Protein AF-A0A6M0L280-F1 (afdb_monomer)

Solvent-accessible surface area (backbone atoms only — not comparable to full-atom values): 23436 Å² total; per-residue (Å²): 140,77,89,85,88,81,88,80,90,80,90,78,84,90,78,91,78,93,76,83,88,80,86,76,82,78,82,80,78,77,77,75,72,77,77,77,79,65,70,68,74,66,82,47,53,22,70,67,56,44,55,49,50,51,46,51,47,56,71,54,13,67,86,27,93,82,49,45,86,91,44,42,50,33,31,40,28,29,43,60,47,45,46,28,36,48,45,66,58,61,48,30,51,52,43,30,53,79,67,65,69,65,61,51,53,47,68,54,43,47,51,34,81,49,54,87,57,70,76,59,67,36,46,77,93,45,34,16,79,88,68,42,79,22,31,53,71,34,41,44,53,40,42,31,54,23,44,40,51,47,40,56,36,28,48,94,58,72,26,74,41,54,70,74,64,42,64,73,36,64,46,46,37,24,31,44,18,49,55,59,28,48,54,53,39,40,53,71,53,47,56,65,88,49,34,56,61,41,68,55,21,66,52,21,60,32,39,57,70,53,43,24,54,54,30,47,55,24,51,66,48,26,58,72,42,63,55,44,80,45,76,38,57,25,37,84,91,60,31,64,74,30,39,34,41,71,34,74,48,79,40,36,36,28,79,38,67,68,49,28,44,46,46,48,25,36,47,74,27,52,24,46,64,32,39,51,21,61,45,48,38,47,58,46,47,48,56,40,37,35,65,93,65,54,42,56,38,59,71,93,36,61,43,37,22,53,60,29,55,50,99,85,50,35,30,40,65,41,68,27,88,93,51,63,62,24,40,24,63,24,33,37,49,47,41,55,68,65,48,16,60,75,24,77,67,43,69,48,42,32,35,38,24,49,41,58,47,35,30,40,50,63,62,75,45,88,72,46,62,36,31,42,32,35,44,69,58,43,61,49,90,49,58,34,16,30,50,50,48,49,18,64,78,33,65,92,45,94,82,50,46,41,38,54,36,8,26,32,47,59,76,42,44,73,29,73,30,42,37,20,22,48,68,96,53,87,63,69,42,72,62,50,129

Mean predicted aligned error: 6.72 Å

Sequence (433 aa):
MKKRVIFMCGATLLLAACQAPQTTKMEQTTTQQAQSVKTLEKGVWEDKLYARLSKLVADNGKTNANYKADAKPYAVFDWDNTTIINDIGEATFTYQIMNLEFKMTPEKFGEAIRKNLPSDDFKEDWNNKDGGRVNIDKIAKDLESDYTFLYNNYSGMKGTKSLDELKSTDEYKDFSAKLRYLYEAVGSTFSSDISYPWVTYLYAGMTSEEVQALTEKSIDYALKDELKEETWESPATLKGEAGQVSVSFKTGVRSVKEMQDLYATLMENGIDVYICSASYIDVIIPYATNSKYGYNIPKENIYAMMLSKDSNGVIQAELNPEYAQTQGAGKTETIKKYMAATHKDKEPILIAGDSNGDYAMLTDFKDLQVGIIFNRIRPTEKGIGKLSKEAADTYDKDDARYFLQGRDENKGILLHGRETILLGKTEAELLKK

Radius of gyration: 28.02 Å; Cα contacts (8 Å, |Δi|>4): 820; chains: 1; bounding box: 50×100×64 Å

Secondary structure (DSSP, 8-state):
-------------------PPP--------------------TT--HHHHHHHHHHHHHHSTTSTT--GGG--EEEE--TTTTEES-HHHHHHHHHHHHT---S-HHHHHHHHHTT---SPPPGGGB-TTS-B--HHHHHHHHHHHHHHHHHHBTTTTS-B-HHHHHTSHHHHHHHHHHHHHHHHHHHHS-HHHHHHHHHGGGTT--HHHHHHHHHHHHHHHTTS--SEEEEE--TT--TTT-S-EEEEE---EE-HHHHHHHHHHHHTT-EEEEEEEEEHHHHHHHHH-GGGS----GGGEEEE-EEE-TT--EEEEE-TTS--SSTHHHHHHIIIIIGGGGTTPPPSEEEE-STTTHHHHHS-TT--EEEEE-----TTSHHHHHHHHHHHTTT-TT--EEEE-EETTTTEE-SSS-EE-TT--SEESS--

pLDDT: mean 92.29, std 16.88, range [30.27, 98.94]

Foldseek 3Di:
DDDDDDDDDDDDDDDDDDDDDDDDDDDPPPPPPPQDQQAQDPPLWAPVVNVLLRVLLVCQFPPHPPHDLQQHFAEEEADALWQKDHGLQLLLLLLCLLQVVFQDDLVQQLCLLPPQADQDWFPQVFAAPVSHTAGSVFLSVLLSVLVNVCQCDDPVHNHDDHSVVSCPDLSSLQNSFSVSSSLVSRVRGDDCVRNLLSSVQRQFQDFLVSLLVSLLVSLVVQQPDAFAKDKRWRDQVRQTRRGIGMDIDTTHMGGAVSSLSSQVSCVSRRHAYAYQYLHELSNVQNCQCPCVNRNNHPSLRYHYWAADADPVRGGHSGTDPVAFNSFAVSVVVCCQPRPCVSNVNDQHQEYEDADLRCQNSLPVHPNHQAYEYEYPQDACPDGSNVLLVQQVVCVPPPSRRYHAWEEESNVRYTHSDRWYADHPGDDTHSHHD

Nearest PDB structures (foldseek):
  4gxt-assembly1_A  TM=9.492E-01  e=4.054E-41  Anaerococcus prevotii DSM 20548
  4as3-assembly1_A  TM=6.918E-01  e=2.653E-17  Pseudomonas aeruginosa
  4ovy-assembly1_A-2  TM=6.471E-01  e=5.029E-11  Planctopirus limnophila DSM 3776
  4byg-assembly1_A  TM=6.681E-01  e=4.951E-02  Legionella pneumophila subsp. pneumophila str. Philadelphia 1

Structure (mmCIF, N/CA/C/O backbone):
data_AF-A0A6M0L280-F1
#
_entry.id   AF-A0A6M0L280-F1
#
loop_
_atom_site.group_PDB
_atom_site.id
_atom_site.type_symbol
_atom_site.label_atom_id
_atom_site.label_alt_id
_atom_site.label_comp_id
_atom_site.label_asym_id
_atom_site.label_entity_id
_atom_site.label_seq_id
_atom_site.pdbx_PDB_ins_code
_atom_site.Cartn_x
_atom_site.Cartn_y
_atom_site.Cartn_z
_atom_site.occupancy
_atom_site.B_iso_or_equiv
_atom_site.auth_seq_id
_atom_site.auth_comp_id
_atom_site.auth_asym_id
_atom_site.auth_atom_id
_atom_site.pdbx_PDB_model_num
ATOM 1 N N . MET A 1 1 ? 3.439 74.705 -16.044 1.00 38.22 1 MET A N 1
ATOM 2 C CA . MET A 1 1 ? 2.122 74.075 -16.322 1.00 38.22 1 MET A CA 1
ATOM 3 C C . MET A 1 1 ? 2.108 72.743 -15.582 1.00 38.22 1 MET A C 1
ATOM 5 O O . MET A 1 1 ? 3.041 72.003 -15.816 1.00 38.22 1 MET A O 1
ATOM 9 N N . LYS A 1 2 ? 1.233 72.348 -14.650 1.00 37.91 2 LYS A N 1
ATOM 10 C CA . LYS A 1 2 ? 0.096 72.888 -13.868 1.00 37.91 2 LYS A CA 1
ATOM 11 C C . LYS A 1 2 ? 0.343 72.336 -12.430 1.00 37.91 2 LYS A C 1
ATOM 13 O O . LYS A 1 2 ? 0.666 71.165 -12.321 1.00 37.91 2 LYS A O 1
ATOM 18 N N . LYS A 1 3 ? 0.510 73.150 -11.370 1.00 33.47 3 LYS A N 1
ATOM 19 C CA . LYS A 1 3 ? -0.515 73.621 -10.390 1.00 33.47 3 LYS A CA 1
ATOM 20 C C . LYS A 1 3 ? -1.411 72.470 -9.876 1.00 33.47 3 LYS A C 1
ATOM 22 O O . LYS A 1 3 ? -1.986 71.798 -10.712 1.00 33.47 3 LYS A O 1
ATOM 27 N N . ARG A 1 4 ? -1.681 72.231 -8.586 1.00 34.62 4 ARG A N 1
ATOM 28 C CA . ARG A 1 4 ? -1.564 72.987 -7.319 1.00 34.62 4 ARG A CA 1
ATOM 29 C C . ARG A 1 4 ? -1.914 72.001 -6.180 1.00 34.62 4 ARG A C 1
ATOM 31 O O . ARG A 1 4 ? -2.886 71.273 -6.332 1.00 34.62 4 ARG A O 1
ATOM 38 N N . VAL A 1 5 ? -1.225 72.063 -5.042 1.00 34.25 5 VAL A N 1
ATOM 39 C CA . VAL A 1 5 ? -1.765 71.629 -3.738 1.00 34.25 5 VAL A CA 1
ATOM 40 C C . VAL A 1 5 ? -2.005 72.910 -2.944 1.00 34.25 5 VAL A C 1
ATOM 42 O O . VAL A 1 5 ? -1.099 73.733 -2.825 1.00 34.25 5 VAL A O 1
ATOM 45 N N . ILE A 1 6 ? -3.241 73.126 -2.494 1.00 35.69 6 ILE A N 1
ATOM 46 C CA . ILE A 1 6 ? -3.625 74.246 -1.630 1.00 35.69 6 ILE A CA 1
ATOM 47 C C . ILE A 1 6 ? -4.049 73.658 -0.288 1.00 35.69 6 ILE A C 1
ATOM 49 O O . ILE A 1 6 ? -4.979 72.861 -0.211 1.00 35.69 6 ILE A O 1
ATOM 53 N N . PHE A 1 7 ? -3.319 74.080 0.739 1.00 31.20 7 PHE A N 1
ATOM 54 C CA . PHE A 1 7 ? -3.669 74.013 2.150 1.00 31.20 7 PHE A CA 1
ATOM 55 C C . PHE A 1 7 ? -4.888 74.901 2.423 1.00 31.20 7 PHE A C 1
ATOM 57 O O . PHE A 1 7 ? -4.938 76.030 1.933 1.00 31.20 7 PHE A O 1
ATOM 64 N N . MET A 1 8 ? -5.803 74.460 3.286 1.00 31.25 8 MET A N 1
ATOM 65 C CA . MET A 1 8 ? -6.674 75.390 3.997 1.00 31.25 8 MET A CA 1
ATOM 66 C C . MET A 1 8 ? -6.835 74.945 5.451 1.00 31.25 8 MET A C 1
ATOM 68 O O . MET A 1 8 ? -7.410 73.901 5.746 1.00 31.25 8 MET A O 1
ATOM 72 N N . CYS A 1 9 ? -6.251 75.750 6.339 1.00 30.27 9 CYS A N 1
ATOM 73 C CA . CYS A 1 9 ? -6.431 75.706 7.782 1.00 30.27 9 CYS A CA 1
ATOM 74 C C . CYS A 1 9 ? -7.871 76.075 8.150 1.00 30.27 9 CYS A C 1
ATOM 76 O O . CYS A 1 9 ? -8.411 77.052 7.634 1.00 30.27 9 CYS A O 1
ATOM 78 N N . GLY A 1 10 ? -8.434 75.361 9.120 1.00 30.70 10 GLY A N 1
ATOM 79 C CA . GLY A 1 10 ? -9.623 75.767 9.860 1.00 30.70 10 GLY A CA 1
ATOM 80 C C . GLY A 1 10 ? -9.437 75.396 11.324 1.00 30.70 10 GLY A C 1
ATOM 81 O O . GLY A 1 10 ? -9.614 74.243 11.699 1.00 30.70 10 GLY A O 1
ATOM 82 N N . ALA A 1 11 ? -9.004 76.365 12.129 1.00 36.62 11 ALA A N 1
ATOM 83 C CA . ALA A 1 11 ? -8.961 76.258 13.578 1.00 36.62 11 ALA A CA 1
ATOM 84 C C . ALA A 1 11 ? -10.377 76.448 14.138 1.00 36.62 11 ALA A C 1
ATOM 86 O O . ALA A 1 11 ? -11.051 77.412 13.778 1.00 36.62 11 ALA A O 1
ATOM 87 N N . THR A 1 12 ? -10.798 75.580 15.058 1.00 38.88 12 THR A N 1
ATOM 88 C CA . THR A 1 12 ? -11.993 75.819 15.880 1.00 38.88 12 THR A CA 1
ATOM 89 C C . THR A 1 12 ? -11.769 75.301 17.293 1.00 38.88 12 THR A C 1
ATOM 91 O O . THR A 1 12 ? -11.199 74.231 17.497 1.00 38.88 12 THR A O 1
ATOM 94 N N . LEU A 1 13 ? -12.162 76.144 18.247 1.00 34.94 13 LEU A N 1
ATOM 95 C CA . LEU A 1 13 ? -11.882 76.074 19.674 1.00 34.94 13 LEU A CA 1
ATOM 96 C C . LEU A 1 13 ? -12.458 74.821 20.350 1.00 34.94 13 LEU A C 1
ATOM 98 O O . LEU A 1 13 ? -13.601 74.438 20.113 1.00 34.94 13 LEU A O 1
ATOM 102 N N . LEU A 1 14 ? -11.676 74.275 21.283 1.00 35.78 14 LEU A N 1
ATOM 103 C CA . LEU A 1 14 ? -12.103 73.311 22.294 1.00 35.78 14 LEU A CA 1
ATOM 104 C C . LEU A 1 14 ? -12.903 74.015 23.399 1.00 35.78 14 LEU A C 1
ATOM 106 O O . LEU A 1 14 ? -12.381 74.893 24.085 1.00 35.78 14 LEU A O 1
ATOM 110 N N . LEU A 1 15 ? -14.143 73.574 23.609 1.00 37.00 15 LEU A N 1
ATOM 111 C CA . LEU A 1 15 ? -14.906 73.788 24.838 1.00 37.00 15 LEU A CA 1
ATOM 112 C C . LEU A 1 15 ? -15.055 72.437 25.540 1.00 37.00 15 LEU A C 1
ATOM 114 O O . LEU A 1 15 ? -15.574 71.476 24.976 1.00 37.00 15 LEU A O 1
ATOM 118 N N . ALA A 1 16 ? -14.541 72.381 26.765 1.00 38.09 16 ALA A N 1
ATOM 119 C CA . ALA A 1 16 ? -14.610 71.236 27.651 1.00 38.09 16 ALA A CA 1
ATOM 120 C C . ALA A 1 16 ? -16.044 71.014 28.156 1.00 38.09 16 ALA A C 1
ATOM 122 O O . ALA A 1 16 ? -16.700 71.953 28.603 1.00 38.09 16 ALA A O 1
ATOM 123 N N . ALA A 1 17 ? -16.487 69.758 28.165 1.00 37.00 17 ALA A N 1
ATOM 124 C CA . ALA A 1 17 ? -17.618 69.310 28.966 1.00 37.00 17 ALA A CA 1
ATOM 125 C C . ALA A 1 17 ? -17.253 67.975 29.626 1.00 37.00 17 ALA A C 1
ATOM 127 O O . ALA A 1 17 ? -17.049 66.964 28.957 1.00 37.00 17 ALA A O 1
ATOM 128 N N . CYS A 1 18 ? -17.133 68.002 30.952 1.00 39.84 18 CYS A N 1
ATOM 129 C CA . CYS A 1 18 ? -16.997 66.823 31.795 1.00 39.84 18 CYS A CA 1
ATOM 130 C C . CYS A 1 18 ? -18.281 65.987 31.732 1.00 39.84 18 CYS A C 1
ATOM 132 O O . CYS A 1 18 ? -19.353 66.502 32.050 1.00 39.84 18 CYS A O 1
ATOM 134 N N . GLN A 1 19 ? -18.177 64.696 31.416 1.00 38.16 19 GLN A N 1
ATOM 135 C CA . GLN A 1 19 ? -19.211 63.709 31.730 1.00 38.16 19 GLN A CA 1
ATOM 136 C C . GLN A 1 19 ? -18.554 62.441 32.289 1.00 38.16 19 GLN A C 1
ATOM 138 O O . GLN A 1 19 ? -17.566 61.943 31.755 1.00 38.16 19 GLN A O 1
ATOM 143 N N . ALA A 1 20 ? -19.072 61.991 33.432 1.00 39.66 20 ALA A N 1
ATOM 144 C CA . ALA A 1 20 ? -18.571 60.871 34.220 1.00 39.66 20 ALA A CA 1
ATOM 145 C C . ALA A 1 20 ? -18.821 59.514 33.527 1.00 39.66 20 ALA A C 1
ATOM 147 O O . ALA A 1 20 ? -19.820 59.372 32.820 1.00 39.66 20 ALA A O 1
ATOM 148 N N . PRO A 1 21 ? -17.970 58.495 33.748 1.00 36.62 21 PRO A N 1
ATOM 149 C CA . PRO A 1 21 ? -18.142 57.191 33.120 1.00 36.62 21 PRO A CA 1
ATOM 150 C C . PRO A 1 21 ? -19.247 56.374 33.810 1.00 36.62 21 PRO A C 1
ATOM 152 O O . PRO A 1 21 ? -19.139 56.022 34.984 1.00 36.62 21 PRO A O 1
ATOM 155 N N . GLN A 1 22 ? -20.298 56.035 33.058 1.00 34.50 22 GLN A N 1
ATOM 156 C CA . GLN A 1 22 ? -21.240 54.974 33.415 1.00 34.50 22 GLN A CA 1
ATOM 157 C C . GLN A 1 22 ? -20.649 53.616 33.019 1.00 34.50 22 GLN A C 1
ATOM 159 O O . GLN A 1 22 ? -20.377 53.350 31.851 1.00 34.50 22 GLN A O 1
ATOM 164 N N . THR A 1 23 ? -20.458 52.745 34.003 1.00 36.84 23 THR A N 1
ATOM 165 C CA . THR A 1 23 ? -20.084 51.343 33.825 1.00 36.84 23 THR A CA 1
ATOM 166 C C . THR A 1 23 ? -21.304 50.521 33.409 1.00 36.84 23 THR A C 1
ATOM 168 O O . THR A 1 23 ? -22.088 50.067 34.239 1.00 36.84 23 THR A O 1
ATOM 171 N N . THR A 1 24 ? -21.466 50.287 32.109 1.00 34.44 24 THR A N 1
ATOM 172 C CA . THR A 1 24 ? -22.372 49.257 31.584 1.00 34.44 24 THR A CA 1
ATOM 173 C C . THR A 1 24 ? -21.716 47.881 31.694 1.00 34.44 24 THR A C 1
ATOM 175 O O . THR A 1 24 ? -20.760 47.579 30.981 1.00 34.44 24 THR A O 1
ATOM 178 N N . LYS A 1 25 ? -22.240 47.029 32.585 1.00 34.91 25 LYS A N 1
ATOM 179 C CA . LYS A 1 25 ? -21.997 45.580 32.562 1.00 34.91 25 LYS A CA 1
ATOM 180 C C . LYS A 1 25 ? -22.603 45.012 31.276 1.00 34.91 25 LYS A C 1
ATOM 182 O O . LYS A 1 25 ? -23.822 44.970 31.146 1.00 34.91 25 LYS A O 1
ATOM 187 N N . MET A 1 26 ? -21.764 44.578 30.340 1.00 32.78 26 MET A N 1
ATOM 188 C CA . MET A 1 26 ? -22.193 43.678 29.270 1.00 32.78 26 MET A CA 1
ATOM 189 C C . MET A 1 26 ? -22.318 42.270 29.853 1.00 32.78 26 MET A C 1
ATOM 191 O O . MET A 1 26 ? -21.316 41.644 30.194 1.00 32.78 26 MET A O 1
ATOM 195 N N . GLU A 1 27 ? -23.546 41.772 29.968 1.00 34.91 27 GLU A N 1
ATOM 196 C CA . GLU A 1 27 ? -23.804 40.341 30.101 1.00 34.91 27 GLU A CA 1
ATOM 197 C C . GLU A 1 27 ? -23.378 39.655 28.800 1.00 34.91 27 GLU A C 1
ATOM 199 O O . GLU A 1 27 ? -24.039 39.752 27.764 1.00 34.91 27 GLU A O 1
ATOM 204 N N . GLN A 1 28 ? -22.234 38.968 28.840 1.00 34.31 28 GLN A N 1
ATOM 205 C CA . GLN A 1 28 ? -21.867 38.009 27.807 1.00 34.31 28 GLN A CA 1
ATOM 206 C C . GLN A 1 28 ? -22.827 36.828 27.909 1.00 34.31 28 GLN A C 1
ATOM 208 O O . GLN A 1 28 ? -22.643 35.917 28.714 1.00 34.31 28 GLN A O 1
ATOM 213 N N . THR A 1 29 ? -23.859 36.847 27.072 1.00 33.38 29 THR A N 1
ATOM 214 C CA . THR A 1 29 ? -24.678 35.665 26.823 1.00 33.38 29 THR A CA 1
ATOM 215 C C . THR A 1 29 ? -23.795 34.684 26.060 1.00 33.38 29 THR A C 1
ATOM 217 O O . THR A 1 29 ? -23.610 34.808 24.851 1.00 33.38 29 THR A O 1
ATOM 220 N N . THR A 1 30 ? -23.164 33.754 26.774 1.00 34.12 30 THR A N 1
ATOM 221 C CA . THR A 1 30 ? -22.414 32.658 26.163 1.00 34.12 30 THR A CA 1
ATOM 222 C C . THR A 1 30 ? -23.441 31.754 25.498 1.00 34.12 30 THR A C 1
ATOM 224 O O . THR A 1 30 ? -24.094 30.942 26.148 1.00 34.12 30 THR A O 1
ATOM 227 N N . THR A 1 31 ? -23.650 31.929 24.196 1.00 34.41 31 THR A N 1
ATOM 228 C CA . THR A 1 31 ? -24.366 30.944 23.391 1.00 34.41 31 THR A CA 1
ATOM 229 C C . THR A 1 31 ? -23.458 29.725 23.333 1.00 34.41 31 THR A C 1
ATOM 231 O O . THR A 1 31 ? -22.528 29.650 22.535 1.00 34.41 31 THR A O 1
ATOM 234 N N . GLN A 1 32 ? -23.666 28.800 24.265 1.00 38.75 32 GLN A N 1
ATOM 235 C CA . GLN A 1 32 ? -23.070 27.479 24.234 1.00 38.75 32 GLN A CA 1
ATOM 236 C C . GLN A 1 32 ? -23.649 26.807 22.984 1.00 38.75 32 GLN A C 1
ATOM 238 O O . GLN A 1 32 ? -24.774 26.313 23.003 1.00 38.75 32 GLN A O 1
ATOM 243 N N . GLN A 1 33 ? -22.937 26.893 21.854 1.00 39.06 33 GLN A N 1
ATOM 244 C CA . GLN A 1 33 ? -23.229 26.056 20.697 1.00 39.06 33 GLN A CA 1
ATOM 245 C C . GLN A 1 33 ? -23.204 24.622 21.216 1.00 39.06 33 GLN A C 1
ATOM 247 O O . GLN A 1 33 ? -22.144 24.111 21.577 1.00 39.06 33 GLN A O 1
ATOM 252 N N . ALA A 1 34 ? -24.380 24.001 21.321 1.00 46.09 34 ALA A N 1
ATOM 253 C CA . ALA A 1 34 ? -24.483 22.572 21.527 1.00 46.09 34 ALA A CA 1
ATOM 254 C C . ALA A 1 34 ? -23.694 21.934 20.380 1.00 46.09 34 ALA A C 1
ATOM 256 O O . ALA A 1 34 ? -24.117 22.006 19.227 1.00 46.09 34 ALA A O 1
ATOM 257 N N . GLN A 1 35 ? -22.495 21.425 20.673 1.00 55.94 35 GLN A N 1
ATOM 258 C CA . GLN A 1 35 ? -21.687 20.730 19.682 1.00 55.94 35 GLN A CA 1
ATOM 259 C C . GLN A 1 35 ? -22.519 19.544 19.198 1.00 55.94 35 GLN A C 1
ATOM 261 O O . GLN A 1 35 ? -22.784 18.620 19.966 1.00 55.94 35 GLN A O 1
ATOM 266 N N . SER A 1 36 ? -22.983 19.602 17.952 1.00 64.88 36 SER A N 1
ATOM 267 C CA . SER A 1 36 ? -23.702 18.500 17.326 1.00 64.88 36 SER A CA 1
ATOM 268 C C . SER A 1 36 ? -22.806 17.263 17.327 1.00 64.88 36 SER A C 1
ATOM 270 O O . SER A 1 36 ? -21.665 17.323 16.870 1.00 64.88 36 SER A O 1
ATOM 272 N N . VAL A 1 37 ? -23.311 16.154 17.861 1.00 84.38 37 VAL A N 1
ATOM 273 C CA . VAL A 1 37 ? -22.619 14.861 17.862 1.00 84.38 37 VAL A CA 1
ATOM 274 C C . VAL A 1 37 ? -22.694 14.284 16.453 1.00 84.38 37 VAL A C 1
ATOM 276 O O . VAL A 1 37 ? -23.786 13.975 15.973 1.00 84.38 37 VAL A O 1
ATOM 279 N N . LYS A 1 38 ? -21.549 14.148 15.779 1.00 94.00 38 LYS A N 1
ATOM 280 C CA . LYS A 1 38 ? -21.472 13.427 14.504 1.00 94.00 38 LYS A CA 1
ATOM 281 C C . LYS A 1 38 ? -21.782 11.956 14.760 1.00 94.00 38 LYS A C 1
ATOM 283 O O . LYS A 1 38 ? -21.212 11.344 15.660 1.00 94.00 38 LYS A O 1
ATOM 288 N N . THR A 1 39 ? -22.721 11.415 13.997 1.00 95.75 39 THR A N 1
ATOM 289 C CA . THR A 1 39 ? -23.148 10.015 14.095 1.00 95.75 39 THR A CA 1
ATOM 290 C C . THR A 1 39 ? -22.667 9.277 12.857 1.00 95.75 39 THR A C 1
ATOM 292 O O . THR A 1 39 ? -22.762 9.834 11.764 1.00 95.75 39 THR A O 1
ATOM 295 N N . LEU A 1 40 ? -22.185 8.045 13.044 1.00 98.19 40 LEU A N 1
ATOM 296 C CA . LEU A 1 40 ? -21.774 7.168 11.950 1.00 98.19 40 LEU A CA 1
ATOM 297 C C . LEU A 1 40 ? -22.965 6.903 11.022 1.00 98.19 40 LEU A C 1
ATOM 299 O O . LEU A 1 40 ? -24.036 6.469 11.468 1.00 98.19 40 LEU A O 1
ATOM 303 N N . GLU A 1 41 ? -22.771 7.135 9.733 1.00 98.19 41 GLU A N 1
ATOM 304 C CA . GLU A 1 41 ? -23.751 6.812 8.711 1.00 98.19 41 GLU A CA 1
ATOM 305 C C . GLU A 1 41 ? -23.857 5.296 8.538 1.00 98.19 41 GLU A C 1
ATOM 307 O O . GLU A 1 41 ? -22.873 4.558 8.592 1.00 98.19 41 GLU A O 1
ATOM 312 N N . LYS A 1 42 ? -25.082 4.806 8.318 1.00 97.69 42 LYS A N 1
ATOM 313 C CA . LYS A 1 42 ? -25.313 3.369 8.138 1.00 97.69 42 LYS A CA 1
ATOM 314 C C . LYS A 1 42 ? -24.574 2.818 6.915 1.00 97.69 42 LYS A C 1
ATOM 316 O O . LYS A 1 42 ? -24.000 1.733 6.999 1.00 97.69 42 LYS A O 1
ATOM 321 N N . GLY A 1 43 ? -24.578 3.569 5.809 1.00 96.25 43 GLY A N 1
ATOM 322 C CA . GLY A 1 43 ? -23.936 3.175 4.554 1.00 96.25 43 GLY A CA 1
ATOM 323 C C . GLY A 1 43 ? -24.286 1.740 4.156 1.00 96.25 43 GLY A C 1
ATOM 324 O O . GLY A 1 43 ? -25.435 1.315 4.289 1.00 96.25 43 GLY A O 1
ATOM 325 N N . VAL A 1 44 ? -23.271 0.992 3.722 1.00 98.25 44 VAL A N 1
ATOM 326 C CA . VAL A 1 44 ? -23.355 -0.462 3.510 1.00 98.25 44 VAL A CA 1
ATOM 327 C C . VAL A 1 44 ? -22.583 -1.260 4.565 1.00 98.25 44 VAL A C 1
ATOM 329 O O . VAL A 1 44 ? -22.173 -2.386 4.304 1.00 98.25 44 VAL A O 1
ATOM 332 N N . TRP A 1 45 ? -22.373 -0.706 5.761 1.00 98.62 45 TRP A N 1
ATOM 333 C CA . TRP A 1 45 ? -21.773 -1.469 6.855 1.00 98.62 45 TRP A CA 1
ATOM 334 C C . TRP A 1 45 ? -22.638 -2.681 7.210 1.00 98.62 45 TRP A C 1
ATOM 336 O O . TRP A 1 45 ? -23.858 -2.547 7.375 1.00 98.62 45 TRP A O 1
ATOM 346 N N . GLU A 1 46 ? -21.996 -3.833 7.417 1.00 98.25 46 GLU A N 1
ATOM 347 C CA . GLU A 1 46 ? -22.625 -5.006 8.038 1.00 98.25 46 GLU A CA 1
ATOM 348 C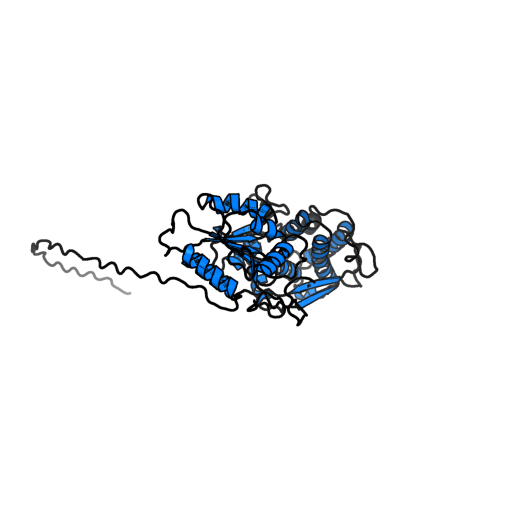 C . GLU A 1 46 ? -23.376 -4.599 9.325 1.00 98.25 46 GLU A C 1
ATOM 350 O O . GLU A 1 46 ? -22.949 -3.710 10.065 1.00 98.25 46 GLU A O 1
ATOM 355 N N . ASP A 1 47 ? -24.551 -5.183 9.567 1.00 97.81 47 ASP A N 1
ATOM 356 C CA . ASP A 1 47 ? -25.486 -4.736 10.603 1.00 97.81 47 ASP A CA 1
ATOM 357 C C . ASP A 1 47 ? -24.920 -4.759 12.017 1.00 97.81 47 ASP A C 1
ATOM 359 O O . ASP A 1 47 ? -25.036 -3.754 12.732 1.00 97.81 47 ASP A O 1
ATOM 363 N N . LYS A 1 48 ? -24.279 -5.858 12.417 1.00 97.75 48 LYS A N 1
ATOM 364 C CA . LYS A 1 48 ? -23.692 -5.962 13.754 1.00 97.75 48 LYS A CA 1
ATOM 365 C C . LYS A 1 48 ? -22.446 -5.104 13.889 1.00 97.75 48 LYS A C 1
ATOM 367 O O . LYS A 1 48 ? -22.283 -4.455 14.922 1.00 97.75 48 LYS A O 1
ATOM 372 N N . LEU A 1 49 ? -21.612 -5.030 12.855 1.00 98.44 49 LEU A N 1
ATOM 373 C CA . LEU A 1 49 ? -20.459 -4.138 12.828 1.00 98.44 49 LEU A CA 1
ATOM 374 C C . LEU A 1 49 ? -20.888 -2.671 12.966 1.00 98.44 49 LEU A C 1
ATOM 376 O O . LEU A 1 49 ? -20.362 -1.963 13.821 1.00 98.44 49 LEU A O 1
ATOM 380 N N . TYR A 1 50 ? -21.895 -2.223 12.213 1.00 98.69 50 TYR A N 1
ATOM 381 C CA . TYR A 1 50 ? -22.442 -0.870 12.338 1.00 98.69 50 TYR A CA 1
ATOM 382 C C . TYR A 1 50 ? -22.925 -0.574 13.762 1.00 98.69 50 TYR A C 1
ATOM 384 O O . TYR A 1 50 ? -22.577 0.461 14.341 1.00 98.69 50 TYR A O 1
ATOM 392 N N . ALA A 1 51 ? -23.714 -1.484 14.344 1.00 97.88 51 ALA A N 1
ATOM 393 C CA . ALA A 1 51 ? -24.211 -1.333 15.707 1.00 97.88 51 ALA A CA 1
ATOM 394 C C . ALA A 1 51 ? -23.052 -1.271 16.715 1.00 97.88 51 ALA A C 1
ATOM 396 O O . ALA A 1 51 ? -23.046 -0.430 17.619 1.00 97.88 51 ALA A O 1
ATOM 397 N N . ARG A 1 52 ? -22.029 -2.113 16.525 1.00 98.06 52 ARG A N 1
ATOM 398 C CA . ARG A 1 52 ? -20.848 -2.164 17.383 1.00 98.06 52 ARG A CA 1
ATOM 399 C C . ARG A 1 52 ? -20.003 -0.895 17.296 1.00 98.06 52 ARG A C 1
ATOM 401 O O . ARG A 1 52 ? -19.581 -0.406 18.346 1.00 98.06 52 ARG A O 1
ATOM 408 N N . LEU A 1 53 ? -19.778 -0.360 16.094 1.00 98.62 53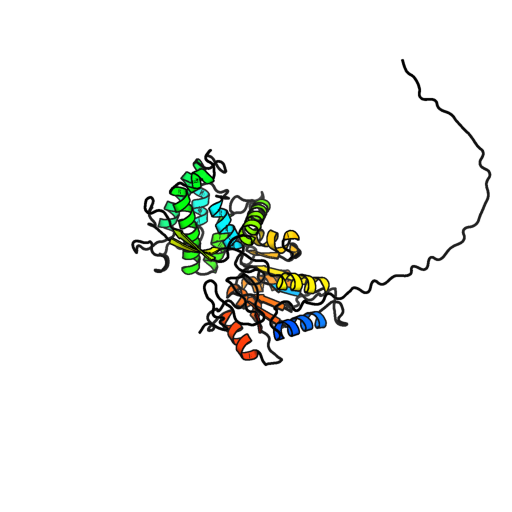 LEU A N 1
ATOM 409 C CA . LEU A 1 53 ? -19.045 0.891 15.870 1.00 98.62 53 LEU A CA 1
ATOM 410 C C . LEU A 1 53 ? -19.804 2.090 16.435 1.00 98.62 53 LEU A C 1
ATOM 412 O O . LEU A 1 53 ? -19.221 2.898 17.155 1.00 98.62 53 LEU A O 1
ATOM 416 N N . SER A 1 54 ? -21.117 2.159 16.203 1.00 98.38 54 SER A N 1
ATOM 417 C CA . SER A 1 54 ? -21.978 3.204 16.772 1.00 98.38 54 SER A CA 1
ATOM 418 C C . SER A 1 54 ? -21.910 3.206 18.301 1.00 98.38 54 SER A C 1
ATOM 420 O O . SER A 1 54 ? -21.751 4.256 18.926 1.00 98.38 54 SER A O 1
ATOM 422 N N . LYS A 1 55 ? -21.945 2.016 18.915 1.00 97.31 55 LYS A N 1
ATOM 423 C CA . LYS A 1 55 ? -21.762 1.856 20.360 1.00 97.31 55 LYS A CA 1
ATOM 424 C C . LYS A 1 55 ? -20.354 2.245 20.820 1.00 97.31 55 LYS A C 1
ATOM 426 O O . LYS A 1 55 ? -20.229 2.932 21.827 1.00 97.31 55 LYS A O 1
ATOM 431 N N . LEU A 1 56 ? -19.305 1.850 20.094 1.00 98.06 56 LEU A N 1
ATOM 432 C CA . LEU A 1 56 ? -17.921 2.219 20.414 1.00 98.06 56 LEU A CA 1
ATOM 433 C C . LEU A 1 56 ? -17.741 3.743 20.446 1.00 98.06 56 LEU A C 1
ATOM 435 O O . LEU A 1 56 ? -17.132 4.255 21.384 1.00 98.06 56 LEU A O 1
ATOM 439 N N . VAL A 1 57 ? -18.312 4.465 19.476 1.00 98.31 57 VAL A N 1
ATOM 440 C CA . VAL A 1 57 ? -18.285 5.936 19.446 1.00 98.31 57 VAL A CA 1
ATOM 441 C C . VAL A 1 57 ? -19.052 6.525 20.632 1.00 98.31 57 VAL A C 1
ATOM 443 O O . VAL A 1 57 ? -18.535 7.415 21.298 1.00 98.31 57 VAL A O 1
ATOM 446 N N . ALA A 1 58 ? -20.244 6.018 20.956 1.00 96.88 58 ALA A N 1
ATOM 447 C CA . ALA A 1 58 ? -21.027 6.515 22.092 1.00 96.88 58 ALA A CA 1
ATOM 448 C C . ALA A 1 58 ? -20.351 6.260 23.459 1.00 96.88 58 ALA A C 1
ATOM 450 O O . ALA A 1 58 ? -20.383 7.111 24.351 1.00 96.88 58 ALA A O 1
ATOM 451 N N . ASP A 1 59 ? -19.722 5.096 23.628 1.00 96.69 59 ASP A N 1
ATOM 452 C CA . ASP A 1 59 ? -19.083 4.696 24.885 1.00 96.69 59 ASP A CA 1
ATOM 453 C C . ASP A 1 59 ? -17.758 5.437 25.132 1.00 96.69 59 ASP A C 1
ATOM 455 O O . ASP A 1 59 ? -17.390 5.667 26.283 1.00 96.69 59 ASP A O 1
ATOM 459 N N . ASN A 1 60 ? -17.046 5.820 24.066 1.00 97.44 60 ASN A N 1
ATOM 460 C CA . ASN A 1 60 ? -15.700 6.394 24.159 1.00 97.44 60 ASN A CA 1
ATOM 461 C C . ASN A 1 60 ? -15.612 7.855 23.683 1.00 97.44 60 ASN A C 1
ATOM 463 O O . ASN A 1 60 ? -14.569 8.476 23.851 1.00 97.44 60 ASN A O 1
ATOM 467 N N . GLY A 1 61 ? -16.664 8.418 23.090 1.00 96.81 61 GLY A N 1
ATOM 468 C CA . GLY A 1 61 ? -16.659 9.767 22.526 1.00 96.81 61 GLY A CA 1
ATOM 469 C C . GLY A 1 61 ? -16.734 10.883 23.569 1.00 96.81 61 GLY A C 1
ATOM 470 O O . GLY A 1 61 ? -17.114 10.677 24.721 1.00 96.81 61 GLY A O 1
ATOM 471 N N . LYS A 1 62 ? -16.420 12.109 23.139 1.00 96.50 62 LYS A N 1
ATOM 472 C CA . LYS A 1 62 ? -16.318 13.321 23.973 1.00 96.50 62 LYS A CA 1
ATOM 473 C C . LYS A 1 62 ? -17.591 13.721 24.724 1.00 96.50 62 LYS A C 1
ATOM 475 O O . LYS A 1 62 ? -17.526 14.552 25.623 1.00 96.50 62 LYS A O 1
ATOM 480 N N . THR A 1 63 ? -18.742 13.170 24.344 1.00 93.62 63 THR A N 1
ATOM 481 C CA . THR A 1 63 ? -20.024 13.385 25.029 1.00 93.62 63 THR A CA 1
ATOM 482 C C . THR A 1 63 ? -20.284 12.391 26.157 1.00 93.62 63 THR A C 1
ATOM 484 O O . THR A 1 63 ? -21.207 12.596 26.945 1.00 93.62 63 THR A O 1
ATOM 487 N N . ASN A 1 64 ? -19.477 11.334 26.275 1.00 95.19 64 ASN A N 1
ATOM 488 C CA . ASN A 1 64 ? -19.553 10.397 27.382 1.00 95.19 64 ASN A CA 1
ATOM 489 C C . ASN A 1 64 ? -19.044 11.053 28.677 1.00 95.19 64 ASN A C 1
ATOM 491 O O . ASN A 1 64 ? -17.985 11.680 28.692 1.00 95.19 64 ASN A O 1
ATOM 495 N N . ALA A 1 65 ? -19.759 10.860 29.789 1.00 95.38 65 ALA A N 1
ATOM 496 C CA . ALA A 1 65 ? -19.402 11.447 31.084 1.00 95.38 65 ALA A CA 1
ATOM 497 C C . ALA A 1 65 ? -18.017 11.009 31.605 1.00 95.38 65 ALA A C 1
ATOM 499 O O . ALA A 1 65 ? -17.411 11.718 32.406 1.00 95.38 65 ALA A O 1
ATOM 500 N N . ASN A 1 66 ? -17.507 9.861 31.145 1.00 93.88 66 ASN A N 1
ATOM 501 C CA . ASN A 1 66 ? -16.203 9.323 31.536 1.00 93.88 66 ASN A CA 1
ATOM 502 C C . ASN A 1 66 ? -15.066 9.708 30.575 1.00 93.88 66 ASN A C 1
ATOM 504 O O . ASN A 1 66 ? -13.932 9.250 30.759 1.00 93.88 66 ASN A O 1
ATOM 508 N N . TYR A 1 67 ? -15.342 10.518 29.547 1.00 96.25 67 TYR A N 1
ATOM 509 C CA . TYR A 1 67 ? -14.338 10.937 28.577 1.00 96.25 67 TYR A CA 1
ATOM 510 C C . TYR A 1 67 ? -13.227 11.766 29.233 1.00 96.25 67 TYR A C 1
ATOM 512 O O . TYR A 1 67 ? -13.476 12.675 30.025 1.00 96.25 67 TYR A O 1
ATOM 520 N N . LYS A 1 68 ? -11.975 11.475 28.867 1.00 93.69 68 LYS A N 1
ATOM 521 C CA . LYS A 1 68 ? -10.788 12.171 29.377 1.00 93.69 68 LYS A CA 1
ATOM 522 C C . LYS A 1 68 ? -10.049 12.832 28.223 1.00 93.69 68 LYS A C 1
ATOM 524 O O . LYS A 1 68 ? -9.340 12.160 27.482 1.00 93.69 68 LYS A O 1
ATOM 529 N N . ALA A 1 69 ? -10.199 14.148 28.086 1.00 92.62 69 ALA A N 1
ATOM 530 C CA . ALA A 1 69 ? -9.597 14.911 26.988 1.00 92.62 69 ALA A CA 1
ATOM 531 C C . ALA A 1 69 ? -8.060 14.884 26.988 1.00 92.62 69 ALA A C 1
ATOM 533 O O . ALA A 1 69 ? -7.447 14.996 25.934 1.00 92.62 69 ALA A O 1
ATOM 534 N N . ASP A 1 70 ? -7.445 14.711 28.157 1.00 91.06 70 ASP A N 1
ATOM 535 C CA . ASP A 1 70 ? -5.996 14.588 28.328 1.00 91.06 70 ASP A CA 1
ATOM 536 C C . ASP A 1 70 ? -5.482 13.150 28.121 1.00 91.06 70 ASP A C 1
ATOM 538 O O . ASP A 1 70 ? -4.294 12.886 28.267 1.00 91.06 70 ASP A O 1
ATOM 542 N N . ALA A 1 71 ? -6.378 12.207 27.829 1.00 91.25 71 ALA A N 1
ATOM 543 C CA . ALA A 1 71 ? -6.086 10.800 27.597 1.00 91.25 71 ALA A CA 1
ATOM 544 C C . ALA A 1 71 ? -7.091 10.245 26.584 1.00 91.25 71 ALA A C 1
ATOM 546 O O . ALA A 1 71 ? -7.843 9.308 26.896 1.00 91.25 71 ALA A O 1
ATOM 547 N N . LYS A 1 72 ? -7.155 10.890 25.414 1.00 96.12 72 LYS A N 1
ATOM 548 C CA . LYS A 1 72 ? -8.132 10.561 24.378 1.00 96.12 72 LYS A CA 1
ATOM 549 C C . LYS A 1 72 ? -8.038 9.081 23.989 1.00 96.12 72 LYS A C 1
ATOM 551 O O . LYS A 1 72 ? -6.933 8.540 23.966 1.00 96.12 72 LYS A O 1
ATOM 556 N N . PRO A 1 73 ? -9.155 8.406 23.697 1.00 98.12 73 PRO A N 1
ATOM 557 C CA . PRO A 1 73 ? -9.115 7.138 22.976 1.00 98.12 73 PRO A CA 1
ATOM 558 C C . PRO A 1 73 ? -8.587 7.339 21.550 1.00 98.12 73 PRO A C 1
ATOM 560 O O . PRO A 1 73 ? -8.655 8.441 21.003 1.00 98.12 73 PRO A O 1
ATOM 563 N N . TYR A 1 74 ? -8.114 6.259 20.936 1.00 98.81 74 TYR A N 1
ATOM 564 C CA . TYR A 1 74 ? -7.656 6.284 19.553 1.00 98.81 74 TYR A CA 1
ATOM 565 C C . TYR A 1 74 ? -7.904 4.954 18.839 1.00 98.81 74 TYR A C 1
ATOM 567 O O . TYR A 1 74 ? -8.098 3.908 19.472 1.00 98.81 74 TYR A O 1
ATOM 575 N N . ALA A 1 75 ? -7.915 5.022 17.513 1.00 98.94 75 ALA A N 1
ATOM 576 C CA . ALA A 1 75 ? -8.113 3.903 16.606 1.00 98.94 75 ALA A CA 1
ATOM 577 C C . ALA A 1 75 ? -6.970 3.835 15.583 1.00 98.94 75 ALA A C 1
ATOM 579 O O . ALA A 1 75 ? -6.436 4.872 15.186 1.00 98.94 75 ALA A O 1
ATOM 580 N N . VAL A 1 76 ? -6.599 2.625 15.159 1.00 98.94 76 VAL A N 1
ATOM 581 C CA . VAL A 1 76 ? -5.480 2.391 14.231 1.00 98.94 76 VAL A CA 1
ATOM 582 C C . VAL A 1 76 ? -5.954 1.591 13.026 1.00 98.94 76 VAL A C 1
ATOM 584 O O . VAL A 1 76 ? -6.600 0.559 13.172 1.00 98.94 76 VAL A O 1
ATOM 587 N N . PHE A 1 77 ? -5.608 2.035 11.827 1.00 98.94 77 PHE A N 1
ATOM 588 C CA . PHE A 1 77 ? -6.045 1.394 10.593 1.00 98.94 77 PHE A CA 1
ATOM 589 C C . PHE A 1 77 ? -4.849 1.097 9.696 1.00 98.94 77 PHE A C 1
ATOM 591 O O . PHE A 1 77 ? -3.935 1.917 9.572 1.00 98.94 77 PHE A O 1
ATOM 598 N N . ASP A 1 78 ? -4.865 -0.065 9.047 1.00 98.88 78 ASP A N 1
ATOM 599 C CA . ASP A 1 78 ? -4.073 -0.236 7.833 1.00 98.88 78 ASP A CA 1
ATOM 600 C C . ASP A 1 78 ? -4.647 0.609 6.685 1.00 98.88 78 ASP A C 1
ATOM 602 O O . ASP A 1 78 ? -5.813 1.023 6.701 1.00 98.88 78 ASP A O 1
ATOM 606 N N . TRP A 1 79 ? -3.824 0.883 5.677 1.00 98.81 79 TRP A N 1
ATOM 607 C CA . TRP A 1 79 ? -4.220 1.694 4.533 1.00 98.81 79 TRP A CA 1
ATOM 608 C C . TRP A 1 79 ? -4.727 0.842 3.371 1.00 98.81 79 TRP A C 1
ATOM 610 O O . TRP A 1 79 ? -5.924 0.833 3.068 1.00 98.81 79 TRP A O 1
ATOM 620 N N . ASP A 1 80 ? -3.815 0.121 2.733 1.00 98.56 80 ASP A N 1
ATOM 621 C CA . ASP A 1 80 ? -4.053 -0.637 1.512 1.00 98.56 80 ASP A CA 1
ATOM 622 C C . ASP A 1 80 ? -5.035 -1.773 1.775 1.00 98.56 80 ASP A C 1
ATOM 624 O O . ASP A 1 80 ? -4.924 -2.462 2.775 1.00 98.56 80 ASP A O 1
ATOM 628 N N . ASN A 1 81 ? -6.037 -1.960 0.911 1.00 98.62 81 ASN A N 1
ATOM 629 C CA . ASN A 1 81 ? -7.107 -2.959 1.058 1.00 98.62 81 ASN A CA 1
ATOM 630 C C . ASN A 1 81 ? -7.968 -2.909 2.347 1.00 98.62 81 ASN A C 1
ATOM 632 O O . ASN A 1 81 ? -8.928 -3.684 2.438 1.00 98.62 81 ASN A O 1
ATOM 636 N N . THR A 1 82 ? -7.673 -2.011 3.287 1.00 98.88 82 THR A N 1
ATOM 637 C CA . THR A 1 82 ? -8.418 -1.775 4.533 1.00 98.88 82 THR A CA 1
ATOM 638 C C . THR A 1 82 ? -9.167 -0.441 4.481 1.00 98.88 82 THR A C 1
ATOM 640 O O . THR A 1 82 ? -10.389 -0.400 4.596 1.00 98.88 82 THR A O 1
ATOM 643 N N . THR A 1 83 ? -8.448 0.663 4.270 1.00 98.88 83 THR A N 1
ATOM 644 C CA . THR A 1 83 ? -9.018 2.017 4.147 1.00 98.88 83 THR A CA 1
ATOM 645 C C . THR A 1 83 ? -9.519 2.310 2.731 1.00 98.88 83 THR A C 1
ATOM 647 O O . THR A 1 83 ? -10.506 3.030 2.538 1.00 98.88 83 THR A O 1
ATOM 650 N N . ILE A 1 84 ? -8.817 1.769 1.739 1.00 98.81 84 ILE A N 1
ATOM 651 C CA . ILE A 1 84 ? -9.100 1.896 0.307 1.00 98.81 84 ILE A CA 1
ATOM 652 C C . ILE A 1 84 ? -9.288 0.507 -0.310 1.00 98.81 84 ILE A C 1
ATOM 654 O O . ILE A 1 84 ? -8.890 -0.506 0.266 1.00 98.81 84 ILE A O 1
ATOM 658 N N . ILE A 1 85 ? -9.876 0.445 -1.504 1.00 98.50 85 ILE A N 1
ATOM 659 C CA . ILE A 1 85 ? -9.836 -0.771 -2.323 1.00 98.50 85 ILE A CA 1
ATOM 660 C C . ILE A 1 85 ? -8.537 -0.801 -3.119 1.00 98.50 85 ILE A C 1
ATOM 662 O O . ILE A 1 85 ? -8.196 0.189 -3.766 1.00 98.50 85 ILE A O 1
ATOM 666 N N . ASN A 1 86 ? -7.899 -1.974 -3.130 1.00 98.00 86 ASN A N 1
ATOM 667 C CA . ASN A 1 86 ? -6.569 -2.226 -3.686 1.00 98.00 86 ASN A CA 1
ATOM 668 C C . ASN A 1 86 ? -5.475 -1.439 -2.943 1.00 98.00 86 ASN A C 1
ATOM 670 O O . ASN A 1 86 ? -5.668 -1.052 -1.790 1.00 98.00 86 ASN A O 1
ATOM 674 N N . ASP A 1 87 ? -4.299 -1.328 -3.551 1.00 97.88 87 ASP A N 1
ATOM 675 C CA . ASP A 1 87 ? -3.056 -0.924 -2.900 1.00 97.88 87 ASP A CA 1
ATOM 676 C C . ASP A 1 87 ? -2.454 0.293 -3.616 1.00 97.88 87 ASP A C 1
ATOM 678 O O . ASP A 1 87 ? -2.260 0.275 -4.837 1.00 97.88 87 ASP A O 1
ATOM 682 N N . ILE A 1 88 ? -2.199 1.375 -2.875 1.00 98.00 88 ILE A N 1
ATOM 683 C CA . ILE A 1 88 ? -1.650 2.603 -3.453 1.00 98.00 88 ILE A CA 1
ATOM 684 C C . ILE A 1 88 ? -0.143 2.503 -3.709 1.00 98.00 88 ILE A C 1
ATOM 686 O O . ILE A 1 88 ? 0.364 3.175 -4.611 1.00 98.00 88 ILE A O 1
ATOM 690 N N . GLY A 1 89 ? 0.573 1.652 -2.972 1.00 97.44 89 GLY A N 1
ATOM 691 C CA . GLY A 1 89 ? 1.966 1.309 -3.242 1.00 97.44 89 GLY A CA 1
ATOM 692 C C . GLY A 1 89 ? 2.115 0.633 -4.602 1.00 97.44 89 GLY A C 1
ATOM 693 O O . GLY A 1 89 ? 2.891 1.103 -5.435 1.00 97.44 89 GLY A O 1
ATOM 694 N N . GLU A 1 90 ? 1.314 -0.401 -4.870 1.00 97.50 90 GLU A N 1
ATOM 695 C CA . GLU A 1 90 ? 1.302 -1.108 -6.159 1.00 97.50 90 GLU A CA 1
ATOM 696 C C . GLU A 1 90 ? 0.857 -0.207 -7.318 1.00 97.50 90 GLU A C 1
ATOM 698 O O . GLU A 1 90 ? 1.477 -0.210 -8.389 1.00 97.50 90 GLU A O 1
ATOM 703 N N . ALA A 1 91 ? -0.193 0.597 -7.116 1.00 98.38 91 ALA A N 1
ATOM 704 C CA . ALA A 1 91 ? -0.666 1.531 -8.136 1.00 98.38 91 ALA A CA 1
ATOM 705 C C . ALA A 1 91 ? 0.395 2.596 -8.461 1.00 98.38 91 ALA A C 1
ATOM 707 O O . ALA A 1 91 ? 0.641 2.889 -9.631 1.00 98.38 91 ALA A O 1
ATOM 708 N N . THR A 1 92 ? 1.082 3.124 -7.443 1.00 98.69 92 THR A N 1
ATOM 709 C CA . THR A 1 92 ? 2.158 4.111 -7.627 1.00 98.69 92 THR A CA 1
ATOM 710 C C . THR A 1 92 ? 3.381 3.506 -8.286 1.00 98.69 92 THR A C 1
ATOM 712 O O . THR A 1 92 ? 3.929 4.129 -9.189 1.00 98.69 92 THR A O 1
ATOM 715 N N . PHE A 1 93 ? 3.760 2.281 -7.932 1.00 98.50 93 PHE A N 1
ATOM 716 C CA . PHE A 1 93 ? 4.833 1.564 -8.613 1.00 98.50 93 PHE A CA 1
ATOM 717 C C . PHE A 1 93 ? 4.510 1.330 -10.097 1.00 98.50 93 PHE A C 1
ATOM 719 O O . PHE A 1 93 ? 5.323 1.625 -10.973 1.00 98.50 93 PHE A O 1
ATOM 726 N N . THR A 1 94 ? 3.289 0.888 -10.400 1.00 98.50 94 THR A N 1
ATOM 727 C CA . THR A 1 94 ? 2.826 0.698 -11.783 1.00 98.50 94 THR A CA 1
ATOM 728 C C . THR A 1 94 ? 2.847 2.024 -12.552 1.00 98.50 94 THR A C 1
ATOM 730 O O . THR A 1 94 ? 3.406 2.102 -13.647 1.00 98.50 94 THR A O 1
ATOM 733 N N . TYR A 1 95 ? 2.327 3.101 -11.956 1.00 98.75 95 TYR A N 1
ATOM 734 C CA . TYR A 1 95 ? 2.356 4.439 -12.546 1.00 98.75 95 TYR A CA 1
ATOM 735 C C . TYR A 1 95 ? 3.791 4.947 -12.760 1.00 98.75 95 TYR A C 1
ATOM 737 O O . TYR A 1 95 ? 4.087 5.547 -13.796 1.00 98.75 95 TYR A O 1
ATOM 745 N N . GLN A 1 96 ? 4.695 4.684 -11.814 1.00 98.62 96 GLN A N 1
ATOM 746 C CA . GLN A 1 96 ? 6.109 5.039 -11.899 1.00 98.62 96 GLN A CA 1
ATOM 747 C C . GLN A 1 96 ? 6.769 4.384 -13.118 1.00 98.62 96 GLN A C 1
ATOM 749 O O . GLN A 1 96 ? 7.425 5.073 -13.901 1.00 98.62 96 GLN A O 1
ATOM 754 N N . ILE A 1 97 ? 6.526 3.084 -13.329 1.00 98.75 97 ILE A N 1
ATOM 755 C CA . ILE A 1 97 ? 6.998 2.342 -14.506 1.00 98.75 97 ILE A CA 1
ATOM 756 C C . ILE A 1 97 ? 6.430 2.947 -15.790 1.00 98.75 97 ILE A C 1
ATOM 758 O O . ILE A 1 97 ? 7.180 3.275 -16.710 1.00 98.75 97 ILE A O 1
ATOM 762 N N . MET A 1 98 ? 5.107 3.131 -15.851 1.00 98.56 98 MET A N 1
ATOM 763 C CA . MET A 1 98 ? 4.420 3.595 -17.060 1.00 98.56 98 MET A CA 1
ATOM 764 C C . MET A 1 98 ? 4.914 4.960 -17.547 1.00 98.56 98 MET A C 1
ATOM 766 O O . MET A 1 98 ? 4.847 5.242 -18.748 1.00 98.56 98 MET A O 1
ATOM 770 N N . ASN A 1 99 ? 5.391 5.794 -16.623 1.00 98.69 99 ASN A N 1
ATOM 771 C CA . ASN A 1 99 ? 5.797 7.172 -16.880 1.00 98.69 99 ASN A CA 1
ATOM 772 C C . ASN A 1 99 ? 7.312 7.405 -16.781 1.00 98.69 99 ASN A C 1
ATOM 774 O O . ASN A 1 99 ? 7.759 8.534 -16.988 1.00 98.69 99 ASN A O 1
ATOM 778 N N . LEU A 1 100 ? 8.096 6.352 -16.515 1.00 98.56 100 LEU A N 1
ATOM 779 C CA . LEU A 1 100 ? 9.546 6.421 -16.305 1.00 98.56 100 LEU A CA 1
ATOM 780 C C . LEU A 1 100 ? 9.939 7.467 -15.247 1.00 98.56 100 LEU A C 1
ATOM 782 O O . LEU A 1 100 ? 10.937 8.172 -15.393 1.00 98.56 100 LEU A O 1
ATOM 786 N N . GLU A 1 101 ? 9.147 7.582 -14.181 1.00 98.12 101 GLU A N 1
ATOM 787 C CA . GLU A 1 101 ? 9.363 8.546 -13.095 1.00 98.12 101 GLU A CA 1
ATOM 788 C C . GLU A 1 101 ? 10.427 7.991 -12.126 1.00 98.12 101 GLU A C 1
ATOM 790 O O . GLU A 1 101 ? 10.143 7.604 -10.996 1.00 98.12 101 GLU A O 1
ATOM 795 N N . PHE A 1 102 ? 11.675 7.904 -12.589 1.00 98.00 102 PHE A N 1
ATOM 796 C CA . PHE A 1 102 ? 12.835 7.446 -11.818 1.00 98.00 102 PHE A CA 1
ATOM 797 C C . PHE A 1 102 ? 13.925 8.521 -11.816 1.00 98.00 102 PHE A C 1
ATOM 799 O O . PHE A 1 102 ? 14.100 9.246 -12.794 1.00 98.00 102 PHE A O 1
ATOM 806 N N . LYS A 1 103 ? 14.690 8.618 -10.722 1.00 97.44 103 LYS A N 1
ATOM 807 C CA . LYS A 1 103 ? 15.776 9.609 -10.581 1.00 97.44 103 LYS A CA 1
ATOM 808 C C . LYS A 1 103 ? 17.181 9.029 -10.499 1.00 97.44 103 LYS A C 1
ATOM 810 O O . LYS A 1 103 ? 18.160 9.773 -10.454 1.00 97.44 103 LYS A O 1
ATOM 815 N N . MET A 1 104 ? 17.296 7.710 -10.496 1.00 98.19 104 MET A N 1
ATOM 816 C CA . MET A 1 104 ? 18.583 7.035 -10.430 1.00 98.19 104 MET A CA 1
ATOM 817 C C . MET A 1 104 ? 19.299 7.075 -11.783 1.00 98.19 104 MET A C 1
ATOM 819 O O . MET A 1 104 ? 18.664 6.991 -12.838 1.00 98.19 104 MET A O 1
ATOM 823 N N . THR A 1 105 ? 20.633 7.148 -11.755 1.00 98.25 105 THR A N 1
ATOM 824 C CA . THR A 1 105 ? 21.445 6.753 -12.916 1.00 98.25 105 THR A CA 1
ATOM 825 C C . THR A 1 105 ? 21.288 5.250 -13.157 1.00 98.25 105 THR A C 1
ATOM 827 O O . THR A 1 105 ? 20.864 4.541 -12.238 1.00 98.25 105 THR A O 1
ATOM 830 N N . PRO A 1 106 ? 21.636 4.726 -14.344 1.00 98.56 106 PRO A N 1
ATOM 831 C CA . PRO A 1 106 ? 21.533 3.294 -14.593 1.00 98.56 106 PRO A CA 1
ATOM 832 C C . PRO A 1 106 ? 22.295 2.430 -13.591 1.00 98.56 106 PRO A C 1
ATOM 834 O O . PRO A 1 106 ? 21.755 1.436 -13.119 1.00 98.56 106 PRO A O 1
ATOM 837 N N . GLU A 1 107 ? 23.484 2.863 -13.171 1.00 98.00 107 GLU A N 1
ATOM 838 C CA . GLU A 1 107 ? 24.271 2.149 -12.164 1.00 98.00 107 GLU A CA 1
ATOM 839 C C . GLU A 1 107 ? 23.544 2.111 -10.812 1.00 98.00 107 GLU A C 1
ATOM 841 O O . GLU A 1 107 ? 23.442 1.062 -10.182 1.00 98.00 107 GLU A O 1
ATOM 846 N N . LYS A 1 108 ? 22.975 3.244 -10.374 1.00 98.12 108 LYS A N 1
ATOM 847 C CA . LYS A 1 108 ? 22.225 3.312 -9.110 1.00 98.12 108 LYS A CA 1
ATOM 848 C C . LYS A 1 108 ? 20.910 2.550 -9.151 1.00 98.12 108 LYS A C 1
ATOM 850 O O . LYS A 1 108 ? 20.544 1.936 -8.153 1.00 98.12 108 LYS A O 1
ATOM 855 N N . PHE A 1 109 ? 20.241 2.533 -10.297 1.00 98.56 109 PHE A N 1
ATOM 856 C CA . PHE A 1 109 ? 19.066 1.700 -10.507 1.00 98.56 109 PHE A CA 1
ATOM 857 C C . PHE A 1 109 ? 19.427 0.211 -10.404 1.00 98.56 109 PHE A C 1
ATOM 859 O O . PHE A 1 109 ? 18.774 -0.521 -9.661 1.00 98.56 109 PHE A O 1
ATOM 866 N N . GLY A 1 110 ? 20.513 -0.214 -11.060 1.00 97.88 110 GLY A N 1
ATOM 867 C CA . GLY A 1 110 ? 21.036 -1.579 -10.992 1.00 97.88 110 GLY A CA 1
ATOM 868 C C . GLY A 1 110 ? 21.413 -2.027 -9.576 1.00 97.88 110 GLY A C 1
ATOM 869 O O . GLY A 1 110 ? 21.131 -3.165 -9.191 1.00 97.88 110 GLY A O 1
ATOM 870 N N . GLU A 1 111 ? 22.006 -1.136 -8.778 1.00 97.62 111 GLU A N 1
ATOM 871 C CA . GLU A 1 111 ? 22.263 -1.372 -7.352 1.00 97.62 111 GLU A CA 1
ATOM 872 C C . GLU A 1 111 ? 20.953 -1.529 -6.556 1.00 97.62 111 GLU A C 1
ATOM 874 O O . GLU A 1 111 ? 20.815 -2.471 -5.771 1.00 97.62 111 GLU A O 1
ATOM 879 N N . ALA A 1 112 ? 19.982 -0.632 -6.764 1.00 97.38 112 ALA A N 1
ATOM 880 C CA . ALA A 1 112 ? 18.729 -0.607 -6.012 1.00 97.38 112 ALA A CA 1
ATOM 881 C C . ALA A 1 112 ? 17.870 -1.857 -6.254 1.00 97.38 112 ALA A C 1
ATOM 883 O O . ALA A 1 112 ? 17.420 -2.475 -5.290 1.00 97.38 112 ALA A O 1
ATOM 884 N N . ILE A 1 113 ? 17.702 -2.291 -7.510 1.00 97.31 113 ILE A N 1
ATOM 885 C CA . ILE A 1 113 ? 16.886 -3.478 -7.830 1.00 97.31 113 ILE A CA 1
ATOM 886 C C . ILE A 1 113 ? 17.471 -4.777 -7.266 1.00 97.31 113 ILE A C 1
ATOM 888 O O . ILE A 1 113 ? 16.730 -5.734 -7.078 1.00 97.31 113 ILE A O 1
ATOM 892 N N . ARG A 1 114 ? 18.771 -4.827 -6.957 1.00 96.81 114 ARG A N 1
ATOM 893 C CA . ARG A 1 114 ? 19.430 -6.002 -6.355 1.00 96.81 114 ARG A CA 1
ATOM 894 C C . ARG A 1 114 ? 19.488 -5.962 -4.835 1.00 96.81 114 ARG A C 1
ATOM 896 O O . ARG A 1 114 ? 19.810 -6.969 -4.203 1.00 96.81 114 ARG A O 1
ATOM 903 N N . LYS A 1 115 ? 19.246 -4.798 -4.235 1.00 95.44 115 LYS A N 1
ATOM 904 C CA . LYS A 1 115 ? 19.499 -4.556 -2.817 1.00 95.44 115 LYS A CA 1
ATOM 905 C C . LYS A 1 115 ? 18.730 -5.554 -1.949 1.00 95.44 115 LYS A C 1
ATOM 907 O O . LYS A 1 115 ? 17.505 -5.604 -1.975 1.00 95.44 115 LYS A O 1
ATOM 912 N N . ASN A 1 116 ? 19.479 -6.302 -1.136 1.00 92.31 116 ASN A N 1
ATOM 913 C CA . ASN A 1 116 ? 18.982 -7.280 -0.162 1.00 92.31 116 ASN A CA 1
ATOM 914 C C . ASN A 1 116 ? 18.160 -8.443 -0.754 1.00 92.31 116 ASN A C 1
ATOM 916 O O . ASN A 1 116 ? 17.491 -9.147 0.002 1.00 92.31 116 ASN A O 1
ATOM 920 N N . LEU A 1 117 ? 18.224 -8.675 -2.068 1.00 94.25 117 LEU A N 1
ATOM 921 C CA . LEU A 1 117 ? 17.595 -9.840 -2.684 1.00 94.25 117 LEU A CA 1
ATOM 922 C C . LEU A 1 117 ? 18.564 -11.031 -2.729 1.00 94.25 117 LEU A C 1
ATOM 924 O O . LEU A 1 117 ? 19.710 -10.862 -3.154 1.00 94.25 117 LEU A O 1
ATOM 928 N N . PRO A 1 118 ? 18.126 -12.238 -2.325 1.00 93.88 118 PRO A N 1
ATOM 929 C CA . PRO A 1 118 ? 18.884 -13.462 -2.562 1.00 93.88 118 PRO A CA 1
ATOM 930 C C . PRO A 1 118 ? 19.060 -13.743 -4.060 1.00 93.88 118 PRO A C 1
ATOM 932 O O . PRO A 1 118 ? 18.189 -13.413 -4.865 1.00 93.88 118 PRO A O 1
ATOM 935 N N . SER A 1 119 ? 20.166 -14.398 -4.424 1.00 94.88 119 SER A N 1
ATOM 936 C CA . SER A 1 119 ? 20.455 -14.811 -5.806 1.00 94.88 119 SER A CA 1
ATOM 937 C C . SER A 1 119 ? 19.816 -16.145 -6.206 1.00 94.88 119 SER A C 1
ATOM 939 O O . SER A 1 119 ? 20.014 -16.604 -7.331 1.00 94.88 119 SER A O 1
ATOM 941 N N . ASP A 1 120 ? 19.062 -16.774 -5.299 1.00 95.19 120 ASP A N 1
ATOM 942 C CA . ASP A 1 120 ? 18.311 -17.996 -5.573 1.00 95.19 120 ASP A CA 1
ATOM 943 C C . ASP A 1 120 ? 17.315 -17.803 -6.725 1.00 95.19 120 ASP A C 1
ATOM 945 O O . ASP A 1 120 ? 16.789 -16.709 -6.959 1.00 95.19 120 ASP A O 1
ATOM 949 N N . ASP A 1 121 ? 17.027 -18.899 -7.427 1.00 97.81 121 ASP A N 1
ATOM 950 C CA . ASP A 1 121 ? 15.970 -18.911 -8.429 1.00 97.81 121 ASP A CA 1
ATOM 951 C C . ASP A 1 121 ? 14.615 -18.582 -7.798 1.00 97.81 121 ASP A C 1
ATOM 953 O O . ASP A 1 121 ? 14.265 -19.055 -6.711 1.00 97.81 121 ASP A O 1
ATOM 957 N N . PHE A 1 122 ? 13.829 -17.783 -8.520 1.00 97.94 122 PHE A N 1
ATOM 958 C CA . PHE A 1 122 ? 12.435 -17.562 -8.178 1.00 97.94 122 PHE A CA 1
ATOM 959 C C . PHE A 1 122 ? 11.663 -18.885 -8.228 1.00 97.94 122 PHE A C 1
ATOM 961 O O . PHE A 1 122 ? 12.082 -19.862 -8.861 1.00 97.94 122 PHE A O 1
ATOM 968 N N . LYS A 1 123 ? 10.515 -18.929 -7.541 1.00 97.12 123 LYS A N 1
ATOM 969 C CA . LYS A 1 123 ? 9.635 -20.108 -7.563 1.00 97.12 123 LYS A CA 1
ATOM 970 C C . LYS A 1 123 ? 9.292 -20.512 -8.996 1.00 97.12 123 LYS A C 1
ATOM 972 O O . LYS A 1 123 ? 9.236 -19.678 -9.887 1.00 97.12 123 LYS A O 1
ATOM 977 N N . GLU A 1 124 ? 8.997 -21.793 -9.195 1.00 96.94 124 GLU A N 1
ATOM 978 C CA . GLU A 1 124 ? 8.733 -22.371 -10.519 1.00 96.94 124 GLU A CA 1
ATOM 979 C C . GLU A 1 124 ? 7.599 -21.698 -11.301 1.00 96.94 124 GLU A C 1
ATOM 981 O O . GLU A 1 124 ? 7.698 -21.588 -12.521 1.00 96.94 124 GLU A O 1
ATOM 986 N N . ASP A 1 125 ? 6.590 -21.176 -10.601 1.00 96.81 125 ASP A N 1
ATOM 987 C CA . ASP A 1 125 ? 5.502 -20.383 -11.192 1.00 96.81 125 ASP A CA 1
ATOM 988 C C . ASP A 1 125 ? 6.007 -19.087 -11.868 1.00 96.81 125 ASP A C 1
ATOM 990 O O . ASP A 1 125 ? 5.300 -18.492 -12.676 1.00 96.81 125 ASP A O 1
ATOM 994 N N . TRP A 1 126 ? 7.246 -18.681 -11.568 1.00 97.75 126 TRP A N 1
ATOM 995 C CA . TRP A 1 126 ? 7.991 -17.545 -12.120 1.00 97.75 126 TRP A CA 1
ATOM 996 C C . TRP A 1 126 ? 9.169 -18.010 -12.991 1.00 97.75 126 TRP A C 1
ATOM 998 O O . TRP A 1 126 ? 10.266 -17.440 -12.970 1.00 97.75 126 TRP A O 1
ATOM 1008 N N . ASN A 1 127 ? 8.965 -19.076 -13.760 1.00 98.38 127 ASN A N 1
ATOM 1009 C CA . ASN A 1 127 ? 9.813 -19.374 -14.906 1.00 98.38 127 ASN A CA 1
ATOM 1010 C C . ASN A 1 127 ? 9.479 -18.444 -16.083 1.00 98.38 127 ASN A C 1
ATOM 1012 O O . ASN A 1 127 ? 8.355 -17.967 -16.234 1.00 98.38 127 ASN A O 1
ATOM 1016 N N . ASN A 1 128 ? 10.450 -18.242 -16.971 1.00 98.44 128 ASN A N 1
ATOM 1017 C CA . ASN A 1 128 ? 10.205 -17.567 -18.242 1.00 98.44 128 ASN A CA 1
ATOM 1018 C C . ASN A 1 128 ? 9.338 -18.431 -19.180 1.00 98.44 128 ASN A C 1
ATOM 1020 O O . ASN A 1 128 ? 9.105 -19.615 -18.926 1.00 98.44 128 ASN A O 1
ATOM 1024 N N . LYS A 1 129 ? 8.877 -17.860 -20.300 1.00 97.38 129 LYS A N 1
ATOM 1025 C CA . LYS A 1 129 ? 7.980 -18.551 -21.247 1.00 97.38 129 LYS A CA 1
ATOM 1026 C C . LYS A 1 129 ? 8.548 -19.828 -21.867 1.00 97.38 129 LYS A C 1
ATOM 1028 O O . LYS A 1 129 ? 7.775 -20.685 -22.284 1.00 97.38 129 LYS A O 1
ATOM 1033 N N . ASP A 1 130 ? 9.870 -19.966 -21.905 1.00 97.38 130 ASP A N 1
ATOM 1034 C CA . ASP A 1 130 ? 10.548 -21.161 -22.413 1.00 97.38 130 ASP A CA 1
ATOM 1035 C C . ASP A 1 130 ? 10.759 -22.220 -21.299 1.00 97.38 130 ASP A C 1
ATOM 1037 O O . ASP A 1 130 ? 11.416 -23.237 -21.516 1.00 97.38 130 ASP A O 1
ATOM 1041 N N . GLY A 1 131 ? 10.211 -21.998 -20.095 1.00 97.44 131 GLY A N 1
ATOM 1042 C CA . GLY A 1 131 ? 10.324 -22.889 -18.936 1.00 97.44 131 GLY A CA 1
ATOM 1043 C C . GLY A 1 131 ? 11.650 -22.771 -18.175 1.00 97.44 131 GLY A C 1
ATOM 1044 O O . GLY A 1 131 ? 11.928 -23.579 -17.290 1.00 97.44 131 GLY A O 1
ATOM 1045 N N . GLY A 1 132 ? 12.483 -21.784 -18.508 1.00 98.06 132 GLY A N 1
ATOM 1046 C CA . GLY A 1 132 ? 13.756 -21.524 -17.845 1.00 98.06 132 GLY A CA 1
ATOM 1047 C C . GLY A 1 132 ? 13.586 -20.792 -16.513 1.00 98.06 132 GLY A C 1
ATOM 1048 O O . GLY A 1 132 ? 12.770 -19.880 -16.391 1.00 98.06 132 GLY A O 1
ATOM 1049 N N . ARG A 1 133 ? 14.402 -21.163 -15.520 1.00 98.06 133 ARG A N 1
ATOM 1050 C CA . ARG A 1 133 ? 14.452 -20.495 -14.210 1.00 98.06 133 ARG A CA 1
ATOM 1051 C C . ARG A 1 133 ? 14.920 -19.043 -14.345 1.00 98.06 133 ARG A C 1
ATOM 1053 O O . ARG A 1 133 ? 15.928 -18.781 -15.013 1.00 98.06 133 ARG A O 1
ATOM 1060 N N . VAL A 1 134 ? 14.236 -18.130 -13.662 1.00 98.56 134 VAL A N 1
ATOM 1061 C CA . VAL A 1 134 ? 14.603 -16.710 -13.553 1.00 98.56 134 VAL A CA 1
ATOM 1062 C C . VAL A 1 134 ? 15.087 -16.427 -12.132 1.00 98.56 134 VAL A C 1
ATOM 1064 O O . VAL A 1 134 ? 14.567 -16.991 -11.176 1.00 98.56 134 VAL A O 1
ATOM 1067 N N . ASN A 1 135 ? 16.080 -15.554 -11.998 1.00 98.31 135 ASN A N 1
ATOM 1068 C CA . ASN A 1 135 ? 16.574 -15.048 -10.721 1.00 98.31 135 ASN A CA 1
ATOM 1069 C C . ASN A 1 135 ? 16.975 -13.580 -10.867 1.00 98.31 135 ASN A C 1
ATOM 1071 O O . ASN A 1 135 ? 16.964 -13.035 -11.979 1.00 98.31 135 ASN A O 1
ATOM 1075 N N . ILE A 1 136 ? 17.334 -12.949 -9.747 1.00 98.00 136 ILE A N 1
ATOM 1076 C CA . ILE A 1 136 ? 17.690 -11.531 -9.729 1.00 98.00 136 ILE A CA 1
ATOM 1077 C C . ILE A 1 136 ? 18.887 -11.214 -10.637 1.00 98.00 136 ILE A C 1
ATOM 1079 O O . ILE A 1 136 ? 18.861 -10.198 -11.323 1.00 98.00 136 ILE A O 1
ATOM 1083 N N . ASP A 1 137 ? 19.894 -12.086 -10.727 1.00 97.75 137 ASP A N 1
ATOM 1084 C CA . ASP A 1 137 ? 21.100 -11.817 -11.519 1.00 97.75 137 ASP A CA 1
ATOM 1085 C C . ASP A 1 137 ? 20.803 -11.717 -13.018 1.00 97.75 137 ASP A C 1
ATOM 1087 O O . ASP A 1 137 ? 21.327 -10.827 -13.692 1.00 97.75 137 ASP A O 1
ATOM 1091 N N . LYS A 1 138 ? 19.938 -12.600 -13.534 1.00 98.44 138 LYS A N 1
ATOM 1092 C CA . LYS A 1 138 ? 19.523 -12.598 -14.944 1.00 98.44 138 LYS A CA 1
ATOM 1093 C C . LYS A 1 138 ? 18.660 -11.383 -15.267 1.00 98.44 138 LYS A C 1
ATOM 1095 O O . LYS A 1 138 ? 18.974 -10.619 -16.173 1.00 98.44 138 LYS A O 1
ATOM 1100 N N . ILE A 1 139 ? 17.576 -11.191 -14.515 1.00 98.69 139 ILE A N 1
ATOM 1101 C CA . ILE A 1 139 ? 16.588 -10.151 -14.832 1.00 98.69 139 ILE A CA 1
ATOM 1102 C C . ILE A 1 139 ? 17.126 -8.745 -14.595 1.00 98.69 139 ILE A C 1
ATOM 1104 O O . ILE A 1 139 ? 16.786 -7.829 -15.335 1.00 98.69 139 ILE A O 1
ATOM 1108 N N . ALA A 1 140 ? 18.004 -8.560 -13.610 1.00 98.44 140 ALA A N 1
ATOM 1109 C CA . ALA A 1 140 ? 18.549 -7.246 -13.325 1.00 98.44 140 ALA A CA 1
ATOM 1110 C C . ALA A 1 140 ? 19.536 -6.769 -14.405 1.00 98.44 140 ALA A C 1
ATOM 1112 O O . ALA A 1 140 ? 19.608 -5.570 -14.649 1.00 98.44 140 ALA A O 1
ATOM 1113 N N . LYS A 1 141 ? 20.237 -7.673 -15.107 1.00 98.44 141 LYS A N 1
ATOM 1114 C CA . LYS A 1 141 ? 21.059 -7.295 -16.272 1.00 98.44 141 LYS A CA 1
ATOM 1115 C C . LYS A 1 141 ? 20.211 -6.788 -17.434 1.00 98.44 141 LYS A C 1
ATOM 1117 O O . LYS A 1 141 ? 20.574 -5.796 -18.062 1.00 98.44 141 LYS A O 1
ATOM 1122 N N . ASP A 1 142 ? 19.089 -7.455 -17.693 1.00 98.81 142 ASP A N 1
ATOM 1123 C CA . ASP A 1 142 ? 18.142 -7.034 -18.727 1.00 98.81 142 ASP A CA 1
ATOM 1124 C C . ASP A 1 142 ? 17.572 -5.656 -18.383 1.00 98.81 142 ASP A C 1
ATOM 1126 O O . ASP A 1 142 ? 17.698 -4.714 -19.161 1.00 98.81 142 ASP A O 1
ATOM 1130 N N . LEU A 1 143 ? 17.083 -5.505 -17.148 1.00 98.81 143 LEU A N 1
ATOM 1131 C CA . LEU A 1 143 ? 16.547 -4.247 -16.636 1.00 98.81 143 LEU A CA 1
ATOM 1132 C C . LEU A 1 143 ? 17.559 -3.098 -16.672 1.00 98.81 143 LEU A C 1
ATOM 1134 O O . LEU A 1 143 ? 17.188 -1.977 -17.005 1.00 98.81 143 LEU A O 1
ATOM 1138 N N . GLU A 1 144 ? 18.828 -3.340 -16.341 1.00 98.62 144 GLU A N 1
ATOM 1139 C CA . GLU A 1 144 ? 19.875 -2.320 -16.452 1.00 98.62 144 GLU A CA 1
ATOM 1140 C C . GLU A 1 144 ? 20.152 -1.921 -17.899 1.00 98.62 144 GLU A C 1
ATOM 1142 O O . GLU A 1 144 ? 20.343 -0.734 -18.174 1.00 98.62 144 GLU A O 1
ATOM 1147 N N . SER A 1 145 ? 20.176 -2.886 -18.821 1.00 98.75 145 SER A N 1
ATOM 1148 C CA . SER A 1 145 ? 20.356 -2.615 -20.248 1.00 98.75 145 SER A CA 1
ATOM 1149 C C . SER A 1 145 ? 19.214 -1.747 -20.777 1.00 98.75 145 SER A C 1
ATOM 1151 O O . SER A 1 145 ? 19.458 -0.683 -21.356 1.00 98.75 145 SER A O 1
ATOM 1153 N N . ASP A 1 146 ? 17.971 -2.145 -20.506 1.00 98.88 146 ASP A N 1
ATOM 1154 C CA . ASP A 1 146 ? 16.792 -1.408 -20.952 1.00 98.88 146 ASP A CA 1
ATOM 1155 C C . ASP A 1 146 ? 16.725 -0.023 -20.311 1.00 98.88 146 ASP A C 1
ATOM 1157 O O . ASP A 1 146 ? 16.550 0.987 -20.995 1.00 98.88 146 ASP A O 1
ATOM 1161 N N . TYR A 1 147 ? 16.938 0.062 -18.996 1.00 98.88 147 TYR A N 1
ATOM 1162 C CA . TYR A 1 147 ? 16.924 1.338 -18.293 1.00 98.88 147 TYR A CA 1
ATOM 1163 C C . TYR A 1 147 ? 18.055 2.259 -18.764 1.00 98.88 147 TYR A C 1
ATOM 1165 O O . TYR A 1 147 ? 17.845 3.462 -18.889 1.00 98.88 147 TYR A O 1
ATOM 1173 N N . THR A 1 148 ? 19.230 1.727 -19.120 1.00 98.88 148 THR A N 1
ATOM 1174 C CA . THR A 1 148 ? 20.313 2.514 -19.736 1.00 98.88 148 THR A CA 1
ATOM 1175 C C . THR A 1 148 ? 19.884 3.101 -21.077 1.00 98.88 148 THR A C 1
ATOM 1177 O O . THR A 1 148 ? 20.153 4.275 -21.357 1.00 98.88 148 THR A O 1
ATOM 1180 N N . PHE A 1 149 ? 19.198 2.318 -21.913 1.00 98.81 149 PHE A N 1
ATOM 1181 C CA . PHE A 1 149 ? 18.638 2.824 -23.161 1.00 98.81 149 PHE A CA 1
ATOM 1182 C C . PHE A 1 149 ? 17.623 3.939 -22.892 1.00 98.81 149 PHE A C 1
ATOM 1184 O O . PHE A 1 149 ? 17.758 5.032 -23.450 1.00 98.81 149 PHE A O 1
ATOM 1191 N N . LEU A 1 150 ? 16.651 3.699 -22.009 1.00 98.88 150 LEU A N 1
ATOM 1192 C CA . LEU A 1 150 ? 15.612 4.667 -21.659 1.00 98.88 150 LEU A CA 1
ATOM 1193 C C . LEU A 1 150 ? 16.226 5.956 -21.101 1.00 98.88 150 LEU A C 1
ATOM 1195 O O . LEU A 1 150 ? 15.904 7.042 -21.574 1.00 98.88 150 LEU A O 1
ATOM 1199 N N . TYR A 1 151 ? 17.191 5.844 -20.191 1.00 98.81 151 TYR A N 1
ATOM 1200 C CA . TYR A 1 151 ? 17.880 6.971 -19.569 1.00 98.81 151 TYR A CA 1
ATOM 1201 C C . TYR A 1 151 ? 18.592 7.874 -20.580 1.00 98.81 151 TYR A C 1
ATOM 1203 O O . TYR A 1 151 ? 18.524 9.101 -20.485 1.00 98.81 151 TYR A O 1
ATOM 1211 N N . ASN A 1 152 ? 19.239 7.276 -21.581 1.00 98.81 152 ASN A N 1
ATOM 1212 C CA . ASN A 1 152 ? 19.962 8.009 -22.618 1.00 98.81 152 ASN A CA 1
ATOM 1213 C C . ASN A 1 152 ? 19.056 8.558 -23.732 1.00 98.81 152 ASN A C 1
ATOM 1215 O O . ASN A 1 152 ? 19.493 9.418 -24.495 1.00 98.81 152 ASN A O 1
ATOM 1219 N N . ASN A 1 153 ? 17.815 8.074 -23.848 1.00 98.75 153 ASN A N 1
ATOM 1220 C CA . ASN A 1 153 ? 16.912 8.436 -24.943 1.00 98.75 153 ASN A CA 1
ATOM 1221 C C . ASN A 1 153 ? 15.699 9.268 -24.505 1.00 98.75 153 ASN A C 1
ATOM 1223 O O . ASN A 1 153 ? 15.200 10.038 -25.323 1.00 98.75 153 ASN A O 1
ATOM 1227 N N . TYR A 1 154 ? 15.255 9.180 -23.251 1.00 98.69 154 TYR A N 1
ATOM 1228 C CA . TYR A 1 154 ? 14.073 9.880 -22.754 1.00 98.69 154 TYR A CA 1
ATOM 1229 C C . TYR A 1 154 ? 14.345 11.356 -22.467 1.00 98.69 154 TYR A C 1
ATOM 1231 O O . TYR A 1 154 ? 15.294 11.692 -21.759 1.00 98.69 154 TYR A O 1
ATOM 1239 N N . SER A 1 155 ? 13.466 12.236 -22.949 1.00 98.00 155 SER A N 1
ATOM 1240 C CA . SER A 1 155 ? 13.496 13.676 -22.673 1.00 98.00 155 SER A CA 1
ATOM 1241 C C . SER A 1 155 ? 13.299 14.027 -21.196 1.00 98.00 155 SER A C 1
ATOM 1243 O O . SER A 1 155 ? 13.689 15.112 -20.779 1.00 98.00 155 SER A O 1
ATOM 1245 N N . GLY A 1 156 ? 12.694 13.135 -20.401 1.00 96.44 156 GLY A N 1
ATOM 1246 C CA . GLY A 1 156 ? 12.621 13.275 -18.941 1.00 96.44 156 GLY A CA 1
ATOM 1247 C C . GLY A 1 156 ? 13.941 12.966 -18.220 1.00 96.44 156 GLY A C 1
ATOM 1248 O O . GLY A 1 156 ? 14.031 13.155 -17.011 1.00 96.44 156 GLY A O 1
ATOM 1249 N N . MET A 1 157 ? 14.955 12.487 -18.948 1.00 97.06 157 MET A N 1
ATOM 1250 C CA . MET A 1 157 ? 16.277 12.117 -18.437 1.00 97.06 157 MET A CA 1
ATOM 1251 C C . MET A 1 157 ? 17.375 12.776 -19.296 1.00 97.06 157 MET A C 1
ATOM 1253 O O . MET A 1 157 ? 17.422 14.002 -19.371 1.00 97.06 157 MET A O 1
ATOM 1257 N N . LYS A 1 158 ? 18.290 12.016 -19.922 1.00 97.88 158 LYS A N 1
ATOM 1258 C CA . LYS A 1 158 ? 19.410 12.576 -20.711 1.00 97.88 158 LYS A CA 1
ATOM 1259 C C . LYS A 1 158 ? 19.160 12.664 -22.216 1.00 97.88 158 LYS A C 1
ATOM 1261 O O . LYS A 1 158 ? 20.012 13.190 -22.931 1.00 97.88 158 LYS A O 1
ATOM 1266 N N . GLY A 1 159 ? 18.050 12.124 -22.702 1.00 97.94 159 GLY A N 1
ATOM 1267 C CA . GLY A 1 159 ? 17.762 12.066 -24.128 1.00 97.94 159 GLY A CA 1
ATOM 1268 C C . GLY A 1 159 ? 16.819 13.159 -24.611 1.00 97.94 159 GLY A C 1
ATOM 1269 O O . GLY A 1 159 ? 16.674 14.215 -24.000 1.00 97.94 159 GLY A O 1
ATOM 1270 N N . THR A 1 160 ? 16.183 12.902 -25.751 1.00 98.25 160 THR A N 1
ATOM 1271 C CA . THR A 1 160 ? 15.323 13.870 -26.450 1.00 98.25 160 THR A CA 1
ATOM 1272 C C . THR A 1 160 ? 13.995 13.291 -26.932 1.00 98.25 160 THR A C 1
ATOM 1274 O O . THR A 1 160 ? 13.124 14.064 -27.323 1.00 98.25 160 THR A O 1
ATOM 1277 N N . LYS A 1 161 ? 13.814 11.963 -26.904 1.00 98.62 161 LYS A N 1
ATOM 1278 C CA . LYS A 1 161 ? 12.570 11.305 -27.323 1.00 98.62 161 LYS A CA 1
ATOM 1279 C C . LYS A 1 161 ? 11.486 11.499 -26.274 1.00 98.62 161 LYS A C 1
ATOM 1281 O O . LYS A 1 161 ? 11.761 11.444 -25.074 1.00 98.62 161 LYS A O 1
ATOM 1286 N N . SER A 1 162 ? 10.254 11.669 -26.730 1.00 98.62 162 SER A N 1
ATOM 1287 C CA . SER A 1 162 ? 9.079 11.708 -25.861 1.00 98.62 162 SER A CA 1
ATOM 1288 C C . SER A 1 162 ? 8.778 10.340 -25.235 1.00 98.62 162 SER A C 1
ATOM 1290 O O . SER A 1 162 ? 9.239 9.298 -25.708 1.00 98.62 162 SER A O 1
ATOM 1292 N N . LEU A 1 163 ? 7.964 10.333 -24.174 1.00 98.44 163 LEU A N 1
ATOM 1293 C CA . LEU A 1 163 ? 7.506 9.093 -23.540 1.00 98.44 163 LEU A CA 1
ATOM 1294 C C . LEU A 1 163 ? 6.708 8.216 -24.520 1.00 98.44 163 LEU A C 1
ATOM 1296 O O . LEU A 1 163 ? 6.882 7.002 -24.524 1.00 98.44 163 LEU A O 1
ATOM 1300 N N . ASP A 1 164 ? 5.873 8.815 -25.372 1.00 98.38 164 ASP A N 1
ATOM 1301 C CA . ASP A 1 164 ? 5.044 8.081 -26.339 1.00 98.38 164 ASP A CA 1
ATOM 1302 C C . ASP A 1 164 ? 5.885 7.396 -27.426 1.00 98.38 164 ASP A C 1
ATOM 1304 O O . ASP A 1 164 ? 5.603 6.260 -27.816 1.00 98.38 164 ASP A O 1
ATOM 1308 N N . GLU A 1 165 ? 6.965 8.045 -27.874 1.00 98.38 165 GLU A N 1
ATOM 1309 C CA . GLU A 1 165 ? 7.937 7.416 -28.772 1.00 98.38 165 GLU A CA 1
ATOM 1310 C C . GLU A 1 165 ? 8.625 6.223 -28.101 1.00 98.38 165 GLU A C 1
ATOM 1312 O O . GLU A 1 165 ? 8.770 5.169 -28.721 1.00 98.38 165 GLU A O 1
ATOM 1317 N N . LEU A 1 166 ? 9.019 6.362 -26.829 1.00 98.56 166 LEU A N 1
ATOM 1318 C CA . LEU A 1 166 ? 9.665 5.281 -26.084 1.00 98.56 166 LEU A CA 1
ATOM 1319 C C . LEU A 1 166 ? 8.727 4.116 -25.792 1.00 98.56 166 LEU A C 1
ATOM 1321 O O . LEU A 1 166 ? 9.147 2.975 -25.927 1.00 98.56 166 LEU A O 1
ATOM 1325 N N . LYS A 1 167 ? 7.449 4.373 -25.497 1.00 98.50 167 LYS A N 1
ATOM 1326 C CA . LYS A 1 167 ? 6.430 3.330 -25.283 1.00 98.50 167 LYS A CA 1
ATOM 1327 C C . LYS A 1 167 ? 6.312 2.335 -26.440 1.00 98.50 167 LYS A C 1
ATOM 1329 O O . LYS A 1 167 ? 5.854 1.207 -26.256 1.00 98.50 167 LYS A O 1
ATOM 1334 N N . SER A 1 168 ? 6.727 2.744 -27.636 1.00 97.75 168 SER A N 1
ATOM 1335 C CA . SER A 1 168 ? 6.712 1.898 -28.826 1.00 97.75 168 SER A CA 1
ATOM 1336 C C . SER A 1 168 ? 7.950 1.003 -28.968 1.00 97.75 168 SER A C 1
ATOM 1338 O O . SER A 1 168 ? 7.883 0.038 -29.735 1.00 97.75 168 SER A O 1
ATOM 1340 N N . THR A 1 169 ? 9.051 1.282 -28.261 1.00 98.62 169 THR A N 1
ATOM 1341 C CA . THR A 1 169 ? 10.302 0.515 -28.378 1.00 98.62 169 THR A CA 1
ATOM 1342 C C . THR A 1 169 ? 10.251 -0.790 -27.589 1.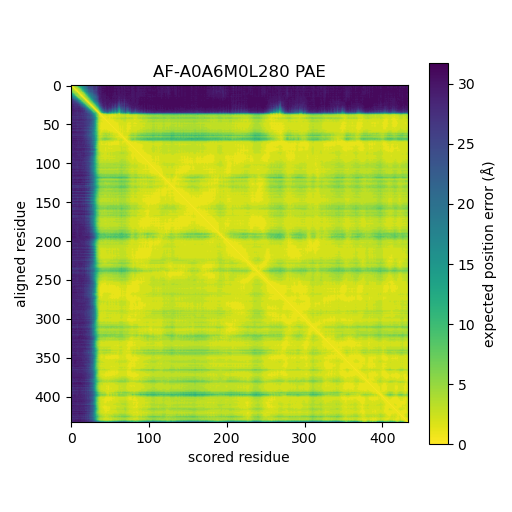00 98.62 169 THR A C 1
ATOM 1344 O O . THR A 1 169 ? 9.432 -0.957 -26.680 1.00 98.62 169 THR A O 1
ATOM 1347 N N . ASP A 1 170 ? 11.108 -1.740 -27.962 1.00 98.69 170 ASP A N 1
ATOM 1348 C CA . ASP A 1 170 ? 11.182 -3.029 -27.274 1.00 98.69 170 ASP A CA 1
ATOM 1349 C C . ASP A 1 170 ? 11.799 -2.873 -25.880 1.00 98.69 170 ASP A C 1
ATOM 1351 O O . ASP A 1 170 ? 11.319 -3.507 -24.951 1.00 98.69 170 ASP A O 1
ATOM 1355 N N . GLU A 1 171 ? 12.754 -1.958 -25.692 1.00 98.81 171 GLU A N 1
ATOM 1356 C CA . GLU A 1 171 ? 13.387 -1.689 -24.394 1.00 98.81 171 GLU A CA 1
ATOM 1357 C C . GLU A 1 171 ? 12.384 -1.154 -23.365 1.00 98.81 171 GLU A C 1
ATOM 1359 O O . GLU A 1 171 ? 12.426 -1.544 -22.205 1.00 98.81 171 GLU A O 1
ATOM 1364 N N . TYR A 1 172 ? 11.433 -0.295 -23.760 1.00 98.81 172 TYR A N 1
ATOM 1365 C CA . TYR A 1 172 ? 10.380 0.137 -22.833 1.00 98.81 172 TYR A CA 1
ATOM 1366 C C . TYR A 1 172 ? 9.458 -1.020 -22.441 1.00 98.81 172 TYR A C 1
ATOM 1368 O O . TYR A 1 172 ? 9.099 -1.167 -21.270 1.00 98.81 172 TYR A O 1
ATOM 1376 N N . LYS A 1 173 ? 9.036 -1.829 -23.419 1.00 98.81 173 LYS A N 1
ATOM 1377 C CA . LYS A 1 173 ? 8.134 -2.965 -23.179 1.00 98.81 173 LYS A CA 1
ATOM 1378 C C . LYS A 1 173 ? 8.812 -4.031 -22.322 1.00 98.81 173 LYS A C 1
ATOM 1380 O O . LYS A 1 173 ? 8.175 -4.568 -21.420 1.00 98.81 173 LYS A O 1
ATOM 1385 N N . ASP A 1 174 ? 10.092 -4.302 -22.571 1.00 98.88 174 ASP A N 1
ATOM 1386 C CA . ASP A 1 174 ? 10.881 -5.252 -21.790 1.00 98.88 174 ASP A CA 1
ATOM 1387 C C . ASP A 1 174 ? 11.113 -4.723 -20.372 1.00 98.88 174 ASP A C 1
ATOM 1389 O O . ASP A 1 174 ? 10.728 -5.399 -19.418 1.00 98.88 174 ASP A O 1
ATOM 1393 N N . PHE A 1 175 ? 11.563 -3.469 -20.223 1.00 98.88 175 PHE A N 1
ATOM 1394 C CA . PHE A 1 175 ? 11.725 -2.811 -18.924 1.00 98.88 175 PHE A CA 1
ATOM 1395 C C . PHE A 1 175 ? 10.445 -2.847 -18.089 1.00 98.88 175 PHE A C 1
ATOM 1397 O O . PHE A 1 175 ? 10.461 -3.263 -16.930 1.00 98.88 175 PHE A O 1
ATOM 1404 N N . SER A 1 176 ? 9.326 -2.408 -18.669 1.00 98.75 176 SER A N 1
ATOM 1405 C CA . SER A 1 176 ? 8.061 -2.291 -17.943 1.00 98.75 176 SER A CA 1
ATOM 1406 C C . SER A 1 176 ? 7.536 -3.650 -17.485 1.00 98.75 176 SER A C 1
ATOM 1408 O O . SER A 1 176 ? 7.231 -3.819 -16.301 1.00 98.75 176 SER A O 1
ATOM 1410 N N . ALA A 1 177 ? 7.504 -4.639 -18.382 1.00 98.75 177 ALA A N 1
ATOM 1411 C CA . ALA A 1 177 ? 7.071 -5.989 -18.049 1.00 98.75 177 ALA A CA 1
ATOM 1412 C C . ALA A 1 177 ? 8.016 -6.664 -17.044 1.00 98.75 177 ALA A C 1
ATOM 1414 O O . ALA A 1 177 ? 7.542 -7.214 -16.051 1.00 98.75 177 ALA A O 1
ATOM 1415 N N . LYS A 1 178 ? 9.341 -6.593 -17.243 1.00 98.88 178 LYS A N 1
ATOM 1416 C CA . LYS A 1 178 ? 10.326 -7.236 -16.356 1.00 98.88 178 LYS A CA 1
ATOM 1417 C C . LYS A 1 178 ? 10.389 -6.596 -14.977 1.00 98.88 178 LYS A C 1
ATOM 1419 O O . LYS A 1 178 ? 10.527 -7.317 -13.993 1.00 98.88 178 LYS A O 1
ATOM 1424 N N . LEU A 1 179 ? 10.249 -5.275 -14.864 1.00 98.81 179 LEU A N 1
ATOM 1425 C CA . LEU A 1 179 ? 10.294 -4.614 -13.560 1.00 98.81 179 LEU A CA 1
ATOM 1426 C C . LEU A 1 179 ? 9.023 -4.921 -12.762 1.00 98.81 179 LEU A C 1
ATOM 1428 O O . LEU A 1 179 ? 9.095 -5.240 -11.574 1.00 98.81 179 LEU A O 1
ATOM 1432 N N . ARG A 1 180 ? 7.861 -4.920 -13.430 1.00 98.44 180 ARG A N 1
ATOM 1433 C CA . ARG A 1 180 ? 6.590 -5.321 -12.815 1.00 98.44 180 ARG A CA 1
ATOM 1434 C C . ARG A 1 180 ? 6.569 -6.806 -12.447 1.00 98.44 180 ARG A C 1
ATOM 1436 O O . ARG A 1 180 ? 6.020 -7.157 -11.405 1.00 98.44 180 ARG A O 1
ATOM 1443 N N . TYR A 1 181 ? 7.183 -7.655 -13.272 1.00 98.56 181 TYR A N 1
ATOM 1444 C CA . TYR A 1 181 ? 7.390 -9.080 -13.012 1.00 98.56 181 TYR A CA 1
ATOM 1445 C C . TYR A 1 181 ? 8.277 -9.310 -11.793 1.00 98.56 181 TYR A C 1
ATOM 1447 O O . TYR A 1 181 ? 7.942 -10.121 -10.935 1.00 98.56 181 TYR A O 1
ATOM 1455 N N . LEU A 1 182 ? 9.390 -8.577 -11.698 1.00 98.31 182 LEU A N 1
ATOM 1456 C CA . LEU A 1 182 ? 10.345 -8.717 -10.607 1.00 98.31 182 LEU A CA 1
ATOM 1457 C C . LEU A 1 182 ? 9.677 -8.489 -9.247 1.00 98.31 182 LEU A C 1
ATOM 1459 O O . LEU A 1 182 ? 9.909 -9.267 -8.327 1.00 98.31 182 LEU A O 1
ATOM 1463 N N . TYR A 1 183 ? 8.806 -7.482 -9.141 1.00 96.75 183 TYR A N 1
ATOM 1464 C CA . TYR A 1 183 ? 8.041 -7.213 -7.922 1.00 96.75 183 TYR A CA 1
ATOM 1465 C C . TYR A 1 183 ? 7.208 -8.418 -7.459 1.00 96.75 183 TYR A C 1
ATOM 1467 O O . TYR A 1 183 ? 7.325 -8.842 -6.307 1.00 96.75 183 TYR A O 1
ATOM 1475 N N . GLU A 1 184 ? 6.424 -9.022 -8.354 1.00 96.12 184 GLU A N 1
ATOM 1476 C CA . GLU A 1 184 ? 5.591 -10.180 -7.999 1.00 96.12 184 GLU A CA 1
ATOM 1477 C C . GLU A 1 184 ? 6.423 -11.431 -7.724 1.00 96.12 184 GLU A C 1
ATOM 1479 O O . GLU A 1 184 ? 6.152 -12.168 -6.773 1.00 96.12 184 GLU A O 1
ATOM 1484 N N . ALA A 1 185 ? 7.465 -11.668 -8.524 1.00 97.00 185 ALA A N 1
ATOM 1485 C CA . ALA A 1 185 ? 8.346 -12.814 -8.355 1.00 97.00 185 ALA A CA 1
ATOM 1486 C C . ALA A 1 185 ? 9.064 -12.765 -6.999 1.00 97.00 185 ALA A C 1
ATOM 1488 O O . ALA A 1 185 ? 9.117 -13.775 -6.291 1.00 97.00 185 ALA A O 1
ATOM 1489 N N . VAL A 1 186 ? 9.547 -11.585 -6.594 1.00 95.56 186 VAL A N 1
ATOM 1490 C CA . VAL A 1 186 ? 10.150 -11.334 -5.276 1.00 95.56 186 VAL A CA 1
ATOM 1491 C C . VAL A 1 186 ? 9.123 -11.529 -4.160 1.00 95.56 186 VAL A C 1
ATOM 1493 O O . VAL A 1 186 ? 9.399 -12.262 -3.210 1.00 95.56 186 VAL A O 1
ATOM 1496 N N . GLY A 1 187 ? 7.929 -10.939 -4.288 1.00 92.81 187 GLY A N 1
ATOM 1497 C CA . GLY A 1 187 ? 6.843 -11.063 -3.309 1.00 92.81 187 GLY A CA 1
ATOM 1498 C C . GLY A 1 187 ? 6.335 -12.495 -3.122 1.00 92.81 187 GLY A C 1
ATOM 1499 O O . GLY A 1 187 ? 5.978 -12.895 -2.015 1.00 92.81 187 GLY A O 1
ATOM 1500 N N . SER A 1 188 ? 6.341 -13.287 -4.193 1.00 92.75 188 SER A N 1
ATOM 1501 C CA . SER A 1 188 ? 5.930 -14.687 -4.173 1.00 92.75 188 SER A CA 1
ATOM 1502 C C . SER A 1 188 ? 7.030 -15.615 -3.660 1.00 92.75 188 SER A C 1
ATOM 1504 O O . SER A 1 188 ? 6.730 -16.599 -2.979 1.00 92.75 188 SER A O 1
ATOM 1506 N N . THR A 1 189 ? 8.297 -15.336 -3.976 1.00 93.62 189 THR A N 1
ATOM 1507 C CA . THR A 1 189 ? 9.425 -16.231 -3.678 1.00 93.62 189 THR A CA 1
ATOM 1508 C C . THR A 1 189 ? 9.960 -16.043 -2.263 1.00 93.62 189 THR A C 1
ATOM 1510 O O . THR A 1 189 ? 10.149 -17.034 -1.554 1.00 93.62 189 THR A O 1
ATOM 1513 N N . PHE A 1 190 ? 10.189 -14.798 -1.848 1.00 92.31 190 PHE A N 1
ATOM 1514 C CA . PHE A 1 190 ? 10.888 -14.477 -0.606 1.00 92.31 190 PHE A CA 1
ATOM 1515 C C . PHE A 1 190 ? 9.928 -14.075 0.518 1.00 92.31 190 PHE A C 1
ATOM 1517 O O . PHE A 1 190 ? 8.725 -13.907 0.314 1.00 92.31 190 PHE A O 1
ATOM 1524 N N . SER A 1 191 ? 10.447 -13.961 1.744 1.00 87.62 191 SER A N 1
ATOM 1525 C CA . SER A 1 191 ? 9.643 -13.482 2.869 1.00 87.62 191 SER A CA 1
ATOM 1526 C C . SER A 1 191 ? 9.230 -12.024 2.662 1.00 87.62 191 SER A C 1
ATOM 1528 O O . SER A 1 191 ? 9.916 -11.245 1.998 1.00 87.62 191 SER A O 1
ATOM 1530 N N . SER A 1 192 ? 8.123 -11.631 3.289 1.00 83.38 192 SER A N 1
ATOM 1531 C CA . SER A 1 192 ? 7.659 -10.241 3.261 1.00 83.38 192 SER A CA 1
ATOM 1532 C C . SER A 1 192 ? 8.647 -9.253 3.887 1.00 83.38 192 SER A C 1
ATOM 1534 O O . SER A 1 192 ? 8.693 -8.096 3.483 1.00 83.38 192 SER A O 1
ATOM 1536 N N . ASP A 1 193 ? 9.486 -9.731 4.811 1.00 84.94 193 ASP A N 1
ATOM 1537 C CA . ASP A 1 193 ? 10.566 -8.952 5.427 1.00 84.94 193 ASP A CA 1
ATOM 1538 C C . ASP A 1 193 ? 11.610 -8.500 4.389 1.00 84.94 193 ASP A C 1
ATOM 1540 O O . ASP A 1 193 ? 12.304 -7.510 4.596 1.00 84.94 193 ASP A O 1
ATOM 1544 N N . ILE A 1 194 ? 11.702 -9.205 3.256 1.00 85.81 194 ILE A N 1
ATOM 1545 C CA . ILE A 1 194 ? 12.568 -8.859 2.125 1.00 85.81 194 ILE A CA 1
ATOM 1546 C C . ILE A 1 194 ? 11.780 -8.091 1.059 1.00 85.81 194 ILE A C 1
ATOM 1548 O O . ILE A 1 194 ? 12.227 -7.043 0.593 1.00 85.81 194 ILE A O 1
ATOM 1552 N N . SER A 1 195 ? 10.612 -8.600 0.657 1.00 84.75 195 SER A N 1
ATOM 1553 C CA . SER A 1 195 ? 9.909 -8.096 -0.528 1.00 84.75 195 SER A CA 1
ATOM 1554 C C . SER A 1 195 ? 9.253 -6.728 -0.339 1.00 84.75 195 SER A C 1
ATOM 1556 O O . SER A 1 195 ? 9.258 -5.922 -1.269 1.00 84.75 195 SER A O 1
ATOM 1558 N N . TYR A 1 196 ? 8.724 -6.426 0.849 1.00 84.12 196 TYR A N 1
ATOM 1559 C CA . TYR A 1 196 ? 8.023 -5.159 1.090 1.00 84.12 196 TYR A CA 1
ATOM 1560 C C . TYR A 1 196 ? 8.975 -3.955 1.143 1.00 84.12 196 TYR A C 1
ATOM 1562 O O . TYR A 1 196 ? 8.695 -2.962 0.474 1.00 84.12 196 TYR A O 1
ATOM 1570 N N . PRO A 1 197 ? 10.128 -4.018 1.840 1.00 88.06 197 PRO A N 1
ATOM 1571 C CA . PRO A 1 197 ? 11.124 -2.952 1.765 1.00 88.06 197 PRO A CA 1
ATOM 1572 C C . PRO A 1 197 ? 11.660 -2.741 0.352 1.00 88.06 197 PRO A C 1
ATOM 1574 O O . PRO A 1 197 ? 11.855 -1.601 -0.066 1.00 88.06 197 PRO A O 1
ATOM 1577 N N . TRP A 1 198 ? 11.872 -3.827 -0.394 1.00 93.69 198 TRP A N 1
ATOM 1578 C CA . TRP A 1 198 ? 12.550 -3.790 -1.686 1.00 93.69 198 TRP A CA 1
ATOM 1579 C C . TRP A 1 198 ? 11.909 -2.820 -2.687 1.00 93.69 198 TRP A C 1
ATOM 1581 O O . TRP A 1 198 ? 12.613 -1.992 -3.263 1.00 93.69 198 TRP A O 1
ATOM 1591 N N . VAL A 1 199 ? 10.582 -2.857 -2.857 1.00 93.19 199 VAL A N 1
ATOM 1592 C CA . VAL A 1 199 ? 9.907 -2.000 -3.853 1.00 93.19 199 VAL A CA 1
ATOM 1593 C C . VAL A 1 199 ? 10.087 -0.512 -3.550 1.00 93.19 199 VAL A C 1
ATOM 1595 O O . VAL A 1 199 ? 10.165 0.314 -4.456 1.00 93.19 199 VAL A O 1
ATOM 1598 N N . THR A 1 200 ? 10.222 -0.159 -2.269 1.00 95.81 200 THR A N 1
ATOM 1599 C CA . THR A 1 200 ? 10.369 1.235 -1.841 1.00 95.81 200 THR A CA 1
ATOM 1600 C C . THR A 1 200 ? 11.731 1.820 -2.232 1.00 95.81 200 THR A C 1
ATOM 1602 O O . THR A 1 200 ? 11.851 3.029 -2.425 1.00 95.81 200 THR A O 1
ATOM 1605 N N . TYR A 1 201 ? 12.751 0.986 -2.455 1.00 97.25 201 TYR A N 1
ATOM 1606 C CA . TYR A 1 201 ? 14.081 1.441 -2.874 1.00 97.25 201 TYR A CA 1
ATOM 1607 C C . TYR A 1 201 ? 14.094 2.090 -4.260 1.00 97.25 201 TYR A C 1
ATOM 1609 O O . TYR A 1 201 ? 15.021 2.833 -4.582 1.00 97.25 201 TYR A O 1
ATOM 1617 N N . LEU A 1 202 ? 13.044 1.889 -5.059 1.00 97.75 202 LEU A N 1
ATOM 1618 C CA . LEU A 1 202 ? 12.891 2.509 -6.375 1.00 97.75 202 LEU A CA 1
ATOM 1619 C C . LEU A 1 202 ? 12.544 4.006 -6.314 1.00 97.75 202 LEU A C 1
ATOM 1621 O O . LEU A 1 202 ? 12.552 4.680 -7.346 1.00 97.75 202 LEU A O 1
ATOM 1625 N N . TYR A 1 203 ? 12.321 4.548 -5.113 1.00 98.50 203 TYR A N 1
ATOM 1626 C CA . TYR A 1 203 ? 12.243 5.989 -4.858 1.00 98.50 203 TYR A CA 1
ATOM 1627 C C . TYR A 1 203 ? 13.612 6.641 -4.594 1.00 98.50 203 TYR A C 1
ATOM 1629 O O . TYR A 1 203 ? 13.682 7.856 -4.398 1.00 98.50 203 TYR A O 1
ATOM 1637 N N . ALA A 1 204 ? 14.710 5.875 -4.576 1.00 98.31 204 ALA A N 1
ATOM 1638 C CA . ALA A 1 204 ? 16.036 6.432 -4.330 1.00 98.31 204 ALA A CA 1
ATOM 1639 C C . ALA A 1 204 ? 16.393 7.540 -5.340 1.00 98.31 204 ALA A C 1
ATOM 1641 O O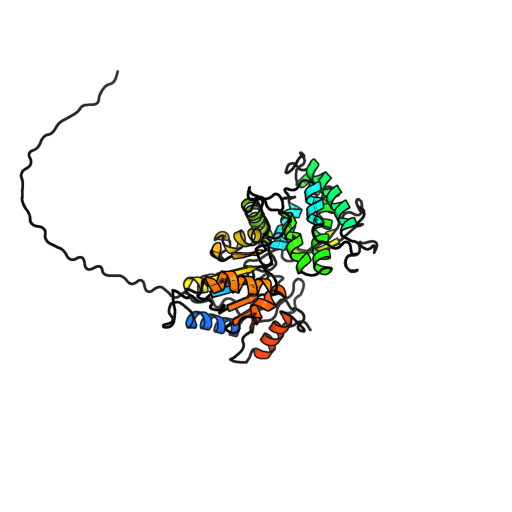 . ALA A 1 204 ? 16.097 7.460 -6.535 1.00 98.31 204 ALA A O 1
ATOM 1642 N N . GLY A 1 205 ? 17.027 8.604 -4.844 1.00 98.06 205 GLY A N 1
ATOM 1643 C CA . GLY A 1 205 ? 17.331 9.805 -5.628 1.00 98.06 205 GLY A CA 1
ATOM 1644 C C . GLY A 1 205 ? 16.209 10.852 -5.683 1.00 98.06 205 GLY A C 1
ATOM 1645 O O . GLY A 1 205 ? 16.443 11.939 -6.210 1.00 98.06 205 GLY A O 1
ATOM 1646 N N . MET A 1 206 ? 15.021 10.568 -5.137 1.00 98.69 206 MET A N 1
ATOM 1647 C CA . MET A 1 206 ? 13.933 11.543 -4.972 1.00 98.69 206 MET A CA 1
ATOM 1648 C C . MET A 1 206 ? 13.940 12.195 -3.585 1.00 98.69 206 MET A C 1
ATOM 1650 O O . MET A 1 206 ? 14.501 11.643 -2.637 1.00 98.69 206 MET A O 1
ATOM 1654 N N . THR A 1 207 ? 13.277 13.345 -3.439 1.00 98.69 207 THR A N 1
ATOM 1655 C CA . THR A 1 207 ? 12.858 13.864 -2.121 1.00 98.69 207 THR A CA 1
ATOM 1656 C C . THR A 1 207 ? 11.449 13.382 -1.756 1.00 98.69 207 THR A C 1
ATOM 1658 O O . THR A 1 207 ? 10.717 12.851 -2.594 1.00 98.69 207 THR A O 1
ATOM 1661 N N . SER A 1 208 ? 11.028 13.599 -0.507 1.00 98.50 208 SER A N 1
ATOM 1662 C CA . SER A 1 208 ? 9.653 13.304 -0.076 1.00 98.50 208 SER A CA 1
ATOM 1663 C C . SER A 1 208 ? 8.596 14.033 -0.891 1.00 98.50 208 SER A C 1
ATOM 1665 O O . SER A 1 208 ? 7.580 13.444 -1.245 1.00 98.50 208 SER A O 1
ATOM 1667 N N . GLU A 1 209 ? 8.825 15.308 -1.196 1.00 98.56 209 GLU A N 1
ATOM 1668 C CA . GLU A 1 209 ? 7.900 16.136 -1.969 1.00 98.56 209 GLU A CA 1
ATOM 1669 C C . GLU A 1 209 ? 7.709 15.571 -3.378 1.00 98.56 209 GLU A C 1
ATOM 1671 O O . GLU A 1 209 ? 6.604 15.593 -3.915 1.00 98.56 209 GLU A O 1
ATOM 1676 N N . GLU A 1 210 ? 8.771 15.019 -3.962 1.00 98.69 210 GLU A N 1
ATOM 1677 C CA . GLU A 1 210 ? 8.744 14.428 -5.297 1.00 98.69 210 GLU A CA 1
ATOM 1678 C C . GLU A 1 210 ? 7.976 13.106 -5.313 1.00 98.69 210 GLU A C 1
ATOM 1680 O O . GLU A 1 210 ? 7.124 12.915 -6.182 1.00 98.69 210 GLU A O 1
ATOM 1685 N N . VAL A 1 211 ? 8.194 12.235 -4.319 1.00 98.81 211 VAL A N 1
ATOM 1686 C CA . VAL A 1 211 ? 7.412 10.995 -4.171 1.00 98.81 211 VAL A CA 1
ATOM 1687 C C . VAL A 1 211 ? 5.942 11.308 -3.897 1.00 98.81 211 VAL A C 1
ATOM 1689 O O . VAL A 1 211 ? 5.063 10.691 -4.497 1.00 98.81 211 VAL A O 1
ATOM 1692 N N . GLN A 1 212 ? 5.649 12.296 -3.049 1.00 98.81 212 GLN A N 1
ATOM 1693 C CA . GLN A 1 212 ? 4.276 12.711 -2.754 1.00 98.81 212 GLN A CA 1
ATOM 1694 C C . GLN A 1 212 ? 3.577 13.282 -3.998 1.00 98.81 212 GLN A C 1
ATOM 1696 O O . GLN A 1 212 ? 2.423 12.945 -4.261 1.00 98.81 212 GLN A O 1
ATOM 1701 N N . ALA A 1 213 ? 4.274 14.084 -4.810 1.00 98.75 213 ALA A N 1
ATOM 1702 C CA . ALA A 1 213 ? 3.738 14.613 -6.063 1.00 98.75 213 ALA A CA 1
ATOM 1703 C C . ALA A 1 213 ? 3.517 13.516 -7.120 1.00 98.75 213 ALA A C 1
ATOM 1705 O O . ALA A 1 213 ? 2.488 13.513 -7.800 1.00 98.75 213 ALA A O 1
ATOM 1706 N N . LEU A 1 214 ? 4.455 12.571 -7.256 1.00 98.75 214 LEU A N 1
ATOM 1707 C CA . LEU A 1 214 ? 4.298 11.380 -8.099 1.00 98.75 214 LEU A CA 1
ATOM 1708 C C . LEU A 1 214 ? 3.072 10.568 -7.668 1.00 98.75 214 LEU A C 1
ATOM 1710 O O . LEU A 1 214 ? 2.232 10.206 -8.492 1.00 98.75 214 LEU A O 1
ATOM 1714 N N . THR A 1 215 ? 2.953 10.332 -6.366 1.00 98.69 215 THR A N 1
ATOM 1715 C CA . THR A 1 215 ? 1.847 9.588 -5.774 1.00 98.69 215 THR A CA 1
ATOM 1716 C C . THR A 1 215 ? 0.516 10.292 -6.016 1.00 98.69 215 THR A C 1
ATOM 1718 O O . THR A 1 215 ? -0.451 9.634 -6.374 1.00 98.69 215 THR A O 1
ATOM 1721 N N . GLU A 1 216 ? 0.429 11.621 -5.896 1.00 98.75 216 GLU A N 1
ATOM 1722 C CA . GLU A 1 216 ? -0.826 12.329 -6.173 1.00 98.75 216 GLU A CA 1
ATOM 1723 C C . GLU A 1 216 ? -1.303 12.114 -7.620 1.00 98.75 216 GLU A C 1
ATOM 1725 O O . GLU A 1 216 ? -2.483 11.834 -7.842 1.00 98.75 216 GLU A O 1
ATOM 1730 N N . LYS A 1 217 ? -0.384 12.160 -8.597 1.00 98.75 217 LYS A N 1
ATOM 1731 C CA . LYS A 1 217 ? -0.701 11.837 -9.999 1.00 98.75 217 LYS A CA 1
ATOM 1732 C C . LYS A 1 217 ? -1.166 10.384 -10.152 1.00 98.75 217 LYS A C 1
ATOM 1734 O O . LYS A 1 217 ? -2.128 10.127 -10.873 1.00 98.75 217 LYS A O 1
ATOM 1739 N N . SER A 1 218 ? -0.496 9.456 -9.467 1.00 98.75 218 SER A N 1
ATOM 1740 C CA . SER A 1 218 ? -0.858 8.035 -9.442 1.00 98.75 218 SER A CA 1
ATOM 1741 C C . SER A 1 218 ? -2.269 7.816 -8.886 1.00 98.75 218 SER A C 1
ATOM 1743 O O . SER A 1 218 ? -3.073 7.148 -9.531 1.00 98.75 218 SER A O 1
ATOM 1745 N N . ILE A 1 219 ? -2.618 8.440 -7.753 1.00 98.81 219 ILE A N 1
ATOM 1746 C CA . ILE A 1 219 ? -3.963 8.357 -7.159 1.00 98.81 219 ILE A CA 1
ATOM 1747 C C . ILE A 1 219 ? -5.014 8.847 -8.163 1.00 98.81 219 ILE A C 1
ATOM 1749 O O . ILE A 1 219 ? -6.002 8.158 -8.420 1.00 98.81 219 ILE A O 1
ATOM 1753 N N . ASP A 1 220 ? -4.796 10.015 -8.772 1.00 98.75 220 ASP A N 1
ATOM 1754 C CA . ASP A 1 220 ? -5.728 10.603 -9.741 1.00 98.75 220 ASP A CA 1
ATOM 1755 C C . ASP A 1 220 ? -5.937 9.748 -10.991 1.00 98.75 220 ASP A C 1
ATOM 1757 O O . ASP A 1 220 ? -7.021 9.777 -11.590 1.00 98.75 220 ASP A O 1
ATOM 1761 N N . TYR A 1 221 ? -4.894 9.031 -11.405 1.00 98.75 221 TYR A N 1
ATOM 1762 C CA . TYR A 1 221 ? -4.951 8.062 -12.487 1.00 98.75 221 TYR A CA 1
ATOM 1763 C C . TYR A 1 221 ? -5.719 6.807 -12.046 1.00 98.75 221 TYR A C 1
ATOM 1765 O O . TYR A 1 221 ? -6.743 6.468 -12.641 1.00 98.75 221 TYR A O 1
ATOM 1773 N N . ALA A 1 222 ? -5.296 6.175 -10.950 1.00 98.50 222 ALA A N 1
ATOM 1774 C CA . ALA A 1 222 ? -5.826 4.904 -10.462 1.00 98.50 222 ALA A CA 1
ATOM 1775 C C . ALA A 1 222 ? -7.304 4.978 -10.037 1.00 98.50 222 ALA A C 1
ATOM 1777 O O . ALA A 1 222 ? -8.044 4.005 -10.189 1.00 98.50 222 ALA A O 1
ATOM 1778 N N . LEU A 1 223 ? -7.771 6.134 -9.553 1.00 98.56 223 LEU A N 1
ATOM 1779 C CA . LEU A 1 223 ? -9.186 6.368 -9.237 1.00 98.56 223 LEU A CA 1
ATOM 1780 C C . LEU A 1 223 ? -10.102 6.305 -10.468 1.00 98.56 223 LEU A C 1
ATOM 1782 O O . LEU A 1 223 ? -11.293 6.019 -10.330 1.00 98.56 223 LEU A O 1
ATOM 1786 N N . LYS A 1 224 ? -9.567 6.595 -11.658 1.00 98.06 224 LYS A N 1
ATOM 1787 C CA . LYS A 1 224 ? -10.299 6.571 -12.936 1.00 98.06 224 LYS A CA 1
ATOM 1788 C C . LYS A 1 224 ? -10.075 5.278 -13.706 1.00 98.06 224 LYS A C 1
ATOM 1790 O O . LYS A 1 224 ? -10.879 4.954 -14.575 1.00 98.06 224 LYS A O 1
ATOM 1795 N N . ASP A 1 225 ? -8.991 4.581 -13.398 1.00 98.06 225 ASP A N 1
ATOM 1796 C CA . ASP A 1 225 ? -8.611 3.348 -14.062 1.00 98.06 225 ASP A CA 1
ATOM 1797 C C . ASP A 1 225 ? -9.575 2.199 -13.733 1.00 98.06 225 ASP A C 1
ATOM 1799 O O . ASP A 1 225 ? -10.246 2.186 -12.690 1.00 98.06 225 ASP A O 1
ATOM 1803 N N . GLU A 1 226 ? -9.677 1.244 -14.652 1.00 97.44 226 GLU A N 1
ATOM 1804 C CA . GLU A 1 226 ? -10.552 0.084 -14.517 1.00 97.44 226 GLU A CA 1
ATOM 1805 C C . GLU A 1 226 ? -10.062 -0.843 -13.402 1.00 97.44 226 GLU A C 1
ATOM 1807 O O . GLU A 1 226 ? -8.864 -1.045 -13.217 1.00 97.44 226 GLU A O 1
ATOM 1812 N N . LEU A 1 227 ? -11.005 -1.447 -12.678 1.00 98.19 227 LEU A N 1
ATOM 1813 C CA . LEU A 1 227 ? -10.712 -2.530 -11.744 1.00 98.19 227 LEU A CA 1
ATOM 1814 C C . LEU A 1 227 ? -10.706 -3.839 -12.528 1.00 98.19 227 LEU A C 1
ATOM 1816 O O . LEU A 1 227 ? -11.763 -4.410 -12.800 1.00 98.19 227 LEU A O 1
ATOM 1820 N N . LYS A 1 228 ? -9.522 -4.292 -12.934 1.00 97.31 228 LYS A N 1
ATOM 1821 C CA . LYS A 1 228 ? -9.341 -5.531 -13.696 1.00 97.31 228 LYS A CA 1
ATOM 1822 C C . LYS A 1 228 ? -7.995 -6.167 -13.394 1.00 97.31 228 LYS A C 1
ATOM 1824 O O . LYS A 1 228 ? -7.152 -5.583 -12.721 1.00 97.31 228 LYS A O 1
ATOM 1829 N N . GLU A 1 229 ? -7.835 -7.389 -13.878 1.00 97.12 229 GLU A N 1
ATOM 1830 C CA . GLU A 1 229 ? -6.518 -7.986 -14.028 1.00 97.12 229 GLU A CA 1
ATOM 1831 C C . GLU A 1 229 ? -5.946 -7.551 -15.381 1.00 97.12 229 GLU A C 1
ATOM 1833 O O . GLU A 1 229 ? -6.624 -7.638 -16.408 1.00 97.12 229 GLU A O 1
ATOM 1838 N N . GLU A 1 230 ? -4.717 -7.053 -15.370 1.00 96.56 230 GLU A N 1
ATOM 1839 C CA . GLU A 1 230 ? -3.954 -6.675 -16.553 1.00 96.56 230 GLU A CA 1
ATOM 1840 C C . GLU A 1 230 ? -2.701 -7.540 -16.651 1.00 96.56 230 GLU A C 1
ATOM 1842 O O . GLU A 1 230 ? -2.086 -7.859 -15.635 1.00 96.56 230 GLU A O 1
ATOM 1847 N N . THR A 1 231 ? -2.327 -7.916 -17.875 1.00 98.25 231 THR A N 1
ATOM 1848 C CA . THR A 1 231 ? -1.129 -8.712 -18.148 1.00 98.25 231 THR A CA 1
ATOM 1849 C C . THR A 1 231 ? -0.137 -7.902 -18.966 1.00 98.25 231 THR A C 1
ATOM 1851 O O . THR A 1 231 ? -0.461 -7.446 -20.064 1.00 98.25 231 THR A O 1
ATOM 1854 N N . TRP A 1 232 ? 1.086 -7.771 -18.459 1.00 98.44 232 TRP A N 1
ATOM 1855 C CA . TRP A 1 232 ? 2.219 -7.226 -19.202 1.00 98.44 232 TRP A CA 1
ATOM 1856 C C . TRP A 1 232 ? 3.154 -8.349 -19.624 1.00 98.44 232 TRP A C 1
ATOM 1858 O O . TRP A 1 232 ? 3.525 -9.204 -18.820 1.00 98.44 232 TRP A O 1
ATOM 1868 N N . GLU A 1 233 ? 3.546 -8.325 -20.892 1.00 98.44 233 GLU A N 1
ATOM 1869 C CA . GLU A 1 233 ? 4.420 -9.320 -21.499 1.00 98.44 233 GLU A CA 1
ATOM 1870 C C . GLU A 1 233 ? 5.637 -8.635 -22.111 1.00 98.44 233 GLU A C 1
ATOM 1872 O O . GLU A 1 233 ? 5.515 -7.684 -22.886 1.00 98.44 233 GLU A O 1
ATOM 1877 N N . SER A 1 234 ? 6.814 -9.142 -21.756 1.00 98.69 234 SER A N 1
ATOM 1878 C CA . SER A 1 234 ? 8.083 -8.684 -22.307 1.00 98.69 234 SER A CA 1
ATOM 1879 C C . SER A 1 234 ? 8.215 -9.176 -23.764 1.00 98.69 234 SER A C 1
ATOM 1881 O O . SER A 1 234 ? 7.663 -10.225 -24.112 1.00 98.69 234 SER A O 1
ATOM 1883 N N . PRO A 1 235 ? 8.851 -8.425 -24.678 1.00 98.00 235 PRO A N 1
ATOM 1884 C CA . PRO A 1 235 ? 8.854 -8.739 -26.104 1.00 98.00 235 PRO A CA 1
ATOM 1885 C C . PRO A 1 235 ? 9.696 -9.980 -26.442 1.00 98.00 235 PRO A C 1
ATOM 1887 O O . PRO A 1 235 ? 10.831 -10.145 -26.003 1.00 98.00 235 PRO A O 1
ATOM 1890 N N . ALA A 1 236 ? 9.184 -10.833 -27.335 1.00 97.00 236 ALA A N 1
ATOM 1891 C CA . ALA A 1 236 ? 9.915 -12.011 -27.820 1.00 97.00 236 ALA A CA 1
ATOM 1892 C C . ALA A 1 236 ? 11.179 -11.665 -28.641 1.00 97.00 236 ALA A C 1
ATOM 1894 O O . ALA A 1 236 ? 12.043 -12.523 -28.832 1.00 97.00 236 ALA A O 1
ATOM 1895 N N . THR A 1 237 ? 11.275 -10.431 -29.141 1.00 97.50 237 THR A N 1
ATOM 1896 C CA . THR A 1 237 ? 12.404 -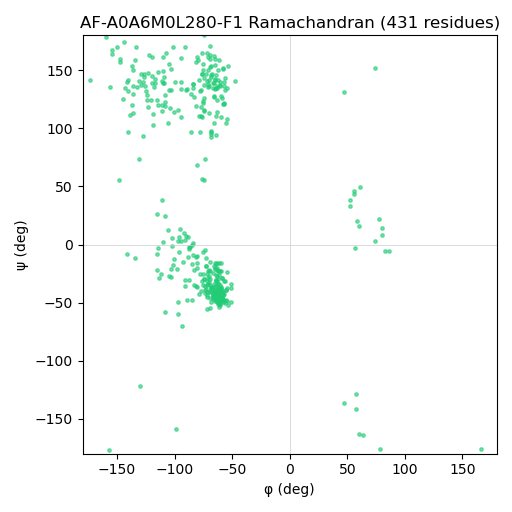9.888 -29.914 1.00 97.50 237 THR A CA 1
ATOM 1897 C C . THR A 1 237 ? 13.572 -9.431 -29.042 1.00 97.50 237 THR A C 1
ATOM 1899 O O . THR A 1 237 ? 14.696 -9.382 -29.539 1.00 97.50 237 THR A O 1
ATOM 1902 N N . LEU A 1 238 ? 13.344 -9.165 -27.750 1.00 97.12 238 LEU A N 1
ATOM 1903 C CA . LEU A 1 238 ? 14.361 -8.741 -26.786 1.00 97.12 238 LEU A CA 1
ATOM 1904 C C . LEU A 1 238 ? 14.252 -9.596 -25.518 1.00 97.12 238 LEU A C 1
ATOM 1906 O O . LEU A 1 238 ? 13.758 -9.176 -24.483 1.00 97.12 238 LEU A O 1
ATOM 1910 N N . LYS A 1 239 ? 14.689 -10.854 -25.616 1.00 95.19 239 LYS A N 1
ATOM 1911 C CA . LYS A 1 239 ? 14.554 -11.817 -24.512 1.00 95.19 239 LYS A CA 1
ATOM 1912 C C . LYS A 1 239 ? 15.496 -11.537 -23.336 1.00 95.19 239 LYS A C 1
ATOM 1914 O O . LYS A 1 239 ? 15.122 -11.801 -22.198 1.00 95.19 239 LYS A O 1
ATOM 1919 N N . GLY A 1 240 ? 16.703 -11.038 -23.598 1.00 96.94 240 GLY A N 1
ATOM 1920 C CA . GLY A 1 240 ? 17.738 -10.887 -22.571 1.00 96.94 240 GLY A CA 1
ATOM 1921 C C . GLY A 1 240 ? 18.148 -12.214 -21.909 1.00 96.94 240 GLY A C 1
ATOM 1922 O O . GLY A 1 240 ? 17.887 -13.298 -22.439 1.00 96.94 240 GLY A O 1
ATOM 1923 N N . GLU A 1 241 ? 18.811 -12.138 -20.758 1.00 98.25 241 GLU A N 1
ATOM 1924 C CA . GLU A 1 241 ? 19.243 -13.288 -19.959 1.00 98.25 241 GLU A CA 1
ATOM 1925 C C . GLU A 1 241 ? 18.101 -13.937 -19.165 1.00 98.25 241 GLU A C 1
ATOM 1927 O O . GLU A 1 241 ? 18.122 -15.151 -18.942 1.00 98.25 241 GLU A O 1
ATOM 1932 N N . ALA A 1 242 ? 17.098 -13.164 -18.736 1.00 98.12 242 ALA A N 1
ATOM 1933 C CA . ALA A 1 242 ? 15.929 -13.710 -18.046 1.00 98.12 242 ALA A CA 1
ATOM 1934 C C . ALA A 1 242 ? 14.990 -14.463 -18.996 1.00 98.12 242 ALA A C 1
ATOM 1936 O O . ALA A 1 242 ? 14.203 -15.297 -18.549 1.00 98.12 242 ALA A O 1
ATOM 1937 N N . GLY A 1 243 ? 15.097 -14.227 -20.303 1.00 98.50 243 GLY A N 1
ATOM 1938 C CA . GLY A 1 243 ? 14.136 -14.715 -21.280 1.00 98.50 243 GLY A CA 1
ATOM 1939 C C . GLY A 1 243 ? 12.867 -13.863 -21.308 1.00 98.50 243 GLY A C 1
ATOM 1940 O O . GLY A 1 243 ? 12.743 -12.850 -20.619 1.00 98.50 243 GLY A O 1
ATOM 1941 N N . GLN A 1 244 ? 11.897 -14.297 -22.112 1.00 98.56 244 GLN A N 1
ATOM 1942 C CA . GLN A 1 244 ? 10.607 -13.620 -22.201 1.00 98.56 244 GLN A CA 1
ATOM 1943 C C . GLN A 1 244 ? 9.766 -13.916 -20.954 1.00 98.56 244 GLN A C 1
ATOM 1945 O O . GLN A 1 244 ? 9.530 -15.085 -20.635 1.00 98.56 244 GLN A O 1
ATOM 1950 N N . VAL A 1 245 ? 9.279 -12.877 -20.280 1.00 98.69 245 VAL A N 1
ATOM 1951 C CA . VAL A 1 245 ? 8.457 -13.012 -19.068 1.00 98.69 245 VAL A CA 1
ATOM 1952 C C . VAL A 1 245 ? 7.073 -12.396 -19.250 1.00 98.69 245 VAL A C 1
ATOM 1954 O O . VAL A 1 245 ? 6.849 -11.580 -20.143 1.00 98.69 245 VAL A O 1
ATOM 1957 N N . SER A 1 246 ? 6.137 -12.796 -18.393 1.00 98.25 246 SER A N 1
ATOM 1958 C CA . SER A 1 246 ? 4.780 -12.254 -18.343 1.00 98.25 246 SER A CA 1
ATOM 1959 C C . SER A 1 246 ? 4.352 -12.108 -16.891 1.00 98.25 246 SER A C 1
ATOM 1961 O O . SER A 1 246 ? 4.647 -12.978 -16.076 1.00 98.25 246 SER A O 1
ATOM 1963 N N . VAL A 1 247 ? 3.638 -11.034 -16.573 1.00 98.25 247 VAL A N 1
ATOM 1964 C CA . VAL A 1 247 ? 3.122 -10.763 -15.228 1.00 98.25 247 VAL A CA 1
ATOM 1965 C C . VAL A 1 247 ? 1.681 -10.286 -15.310 1.00 98.25 247 VAL A C 1
ATOM 1967 O O . VAL A 1 247 ? 1.363 -9.456 -16.157 1.00 98.25 247 VAL A O 1
ATOM 1970 N N . SER A 1 248 ? 0.826 -10.804 -14.429 1.00 97.38 248 SER A N 1
ATOM 1971 C CA . SER A 1 248 ? -0.546 -10.327 -14.254 1.00 97.38 248 SER A CA 1
ATOM 1972 C C . SER A 1 248 ? -0.700 -9.633 -12.910 1.00 97.38 248 SER A C 1
ATOM 1974 O O . SER A 1 248 ? -0.146 -10.095 -11.914 1.00 97.38 248 SER A O 1
ATOM 1976 N N . PHE A 1 249 ? -1.458 -8.542 -12.876 1.00 96.69 249 PHE A N 1
ATOM 1977 C CA . PHE A 1 249 ? -1.697 -7.773 -11.661 1.00 96.69 249 PHE A CA 1
ATOM 1978 C C . PHE A 1 249 ? -3.014 -7.002 -11.706 1.00 96.69 249 PHE A C 1
ATOM 1980 O O . PHE A 1 249 ? -3.616 -6.835 -12.764 1.00 96.69 249 PHE A O 1
ATOM 1987 N N . LYS A 1 250 ? -3.476 -6.537 -10.541 1.00 96.44 250 LYS A N 1
ATOM 1988 C CA . LYS A 1 250 ? -4.715 -5.760 -10.434 1.00 96.44 250 LYS A CA 1
ATOM 1989 C C . LYS A 1 250 ? -4.464 -4.283 -10.718 1.00 96.44 250 LYS A C 1
ATOM 1991 O O . LYS A 1 250 ? -3.509 -3.706 -10.206 1.00 96.44 250 LYS A O 1
ATOM 1996 N N . THR A 1 251 ? -5.366 -3.666 -11.469 1.00 97.62 251 THR A N 1
ATOM 1997 C CA . THR A 1 251 ? -5.371 -2.226 -11.745 1.00 97.62 251 THR A CA 1
ATOM 1998 C C . THR A 1 251 ? -6.491 -1.514 -10.992 1.00 97.62 251 THR A C 1
ATOM 2000 O O . THR A 1 251 ? -7.427 -2.138 -10.482 1.00 97.62 251 THR A O 1
ATOM 2003 N N . GLY A 1 252 ? -6.388 -0.186 -10.935 1.00 98.12 252 GLY A N 1
ATOM 2004 C CA . GLY A 1 252 ? -7.373 0.687 -10.310 1.00 98.12 252 GLY A CA 1
ATOM 2005 C C . GLY A 1 252 ? -7.373 0.668 -8.778 1.00 98.12 252 GLY A C 1
ATOM 2006 O O . GLY A 1 252 ? -7.041 -0.316 -8.122 1.00 98.12 252 GLY A O 1
ATOM 2007 N N . VAL A 1 253 ? -7.789 1.790 -8.197 1.00 98.50 253 VAL A N 1
ATOM 2008 C CA . VAL A 1 253 ? -7.955 1.996 -6.748 1.00 98.50 253 VAL A CA 1
ATOM 2009 C C . VAL A 1 253 ? -9.279 2.714 -6.509 1.00 98.50 253 VAL A C 1
ATOM 2011 O O . VAL A 1 253 ? -9.728 3.478 -7.366 1.00 98.50 253 VAL A O 1
ATOM 2014 N N . ARG A 1 254 ? -9.937 2.490 -5.366 1.00 98.62 254 ARG A N 1
ATOM 2015 C CA . ARG A 1 254 ? -11.146 3.246 -4.989 1.00 98.62 254 ARG A CA 1
ATOM 2016 C C . ARG A 1 254 ? -11.079 3.731 -3.550 1.00 98.62 254 ARG A C 1
ATOM 2018 O O . ARG A 1 254 ? -10.760 2.964 -2.643 1.00 98.62 254 ARG A O 1
ATOM 2025 N N . SER A 1 255 ? -11.468 4.989 -3.352 1.00 98.44 255 SER A N 1
ATOM 2026 C CA . SER A 1 255 ? -11.801 5.501 -2.023 1.00 98.44 255 SER A CA 1
ATOM 2027 C C . SER A 1 255 ? -13.083 4.848 -1.513 1.00 98.44 255 SER A C 1
ATOM 2029 O O . SER A 1 255 ? -14.018 4.611 -2.281 1.00 98.44 255 SER A O 1
ATOM 2031 N N . VAL A 1 256 ? -13.148 4.622 -0.204 1.00 98.50 256 VAL A N 1
ATOM 2032 C CA . VAL A 1 256 ? -14.280 3.977 0.468 1.00 98.50 256 VAL A CA 1
ATOM 2033 C C . VAL A 1 256 ? -15.000 5.006 1.334 1.00 98.50 256 VAL A C 1
ATOM 2035 O O . VAL A 1 256 ? -14.439 5.515 2.305 1.00 98.50 256 VAL A O 1
ATOM 2038 N N . LYS A 1 257 ? -16.251 5.324 0.983 1.00 98.19 257 LYS A N 1
ATOM 2039 C CA . LYS A 1 257 ? -17.031 6.384 1.646 1.00 98.19 257 LYS A CA 1
ATOM 2040 C C . LYS A 1 257 ? -17.323 6.064 3.106 1.00 98.19 257 LYS A C 1
ATOM 2042 O O . LYS A 1 257 ? -17.273 6.946 3.953 1.00 98.19 257 LYS A O 1
ATOM 2047 N N . GLU A 1 258 ? -17.564 4.796 3.401 1.00 98.75 258 GLU A N 1
ATOM 2048 C CA . GLU A 1 258 ? -17.790 4.290 4.749 1.00 98.75 258 GLU A CA 1
ATOM 2049 C C . GLU A 1 258 ? -16.576 4.530 5.655 1.00 98.75 258 GLU A C 1
ATOM 2051 O O . GLU A 1 258 ? -16.739 4.878 6.822 1.00 98.75 258 GLU A O 1
ATOM 2056 N N . MET A 1 259 ? -15.360 4.406 5.112 1.00 98.81 259 MET A N 1
ATOM 2057 C CA . MET A 1 259 ? -14.123 4.684 5.845 1.00 98.81 259 MET A CA 1
ATOM 2058 C C . MET A 1 259 ? -13.907 6.185 6.042 1.00 98.81 259 MET A C 1
ATOM 2060 O O . MET A 1 259 ? -13.514 6.605 7.127 1.00 98.81 259 MET A O 1
ATOM 2064 N N . GLN A 1 260 ? -14.222 7.005 5.033 1.00 98.81 260 GLN A N 1
ATOM 2065 C CA . GLN A 1 260 ? -14.191 8.468 5.158 1.00 98.81 260 GLN A CA 1
ATOM 2066 C C . GLN A 1 260 ? -15.148 8.954 6.261 1.00 98.81 260 GLN A C 1
ATOM 2068 O O . GLN A 1 260 ? -14.748 9.740 7.120 1.00 98.81 260 GLN A O 1
ATOM 2073 N N . ASP A 1 261 ? -16.388 8.452 6.279 1.00 98.81 261 ASP A N 1
ATOM 2074 C CA . ASP A 1 261 ? -17.370 8.802 7.310 1.00 98.81 261 ASP A CA 1
ATOM 2075 C C . ASP A 1 261 ? -16.991 8.251 8.691 1.00 98.81 261 ASP A C 1
ATOM 2077 O O . ASP A 1 261 ? -17.137 8.960 9.689 1.00 98.81 261 ASP A O 1
ATOM 2081 N N . LEU A 1 262 ? -16.433 7.036 8.770 1.00 98.88 262 LEU A N 1
ATOM 2082 C CA . LEU A 1 262 ? -15.909 6.492 10.023 1.00 98.88 262 LEU A CA 1
ATOM 2083 C C . LEU A 1 262 ? -14.804 7.386 10.594 1.00 98.88 262 LEU A C 1
ATOM 2085 O O . LEU A 1 262 ? -14.844 7.712 11.778 1.00 98.88 262 LEU A O 1
ATOM 2089 N N . TYR A 1 263 ? -13.845 7.825 9.776 1.00 98.88 263 TYR A N 1
ATOM 2090 C CA . TYR A 1 263 ? -12.741 8.666 10.246 1.00 98.88 263 TYR A CA 1
ATOM 2091 C C . TYR A 1 263 ? -13.226 10.036 10.700 1.00 98.88 263 TYR A C 1
ATOM 2093 O O . TYR A 1 263 ? -12.870 10.468 11.797 1.00 98.88 263 TYR A O 1
ATOM 2101 N N . ALA A 1 264 ? -14.094 10.682 9.917 1.00 98.69 264 ALA A N 1
ATOM 2102 C CA . ALA A 1 264 ? -14.724 11.935 10.320 1.00 98.69 264 ALA A CA 1
ATOM 2103 C C . ALA A 1 264 ? -15.497 11.767 11.638 1.00 98.69 264 ALA A C 1
ATOM 2105 O O . ALA A 1 264 ? -15.306 12.538 12.576 1.00 98.69 264 ALA A O 1
ATOM 2106 N N . THR A 1 265 ? -16.299 10.706 11.760 1.00 98.75 265 THR A N 1
ATOM 2107 C CA . THR A 1 265 ? -17.077 10.409 12.968 1.00 98.75 265 THR A CA 1
ATOM 2108 C C . THR A 1 265 ? -16.184 10.195 14.186 1.00 98.75 265 THR A C 1
ATOM 2110 O O . THR A 1 265 ? -16.460 10.771 15.238 1.00 98.75 265 THR A O 1
ATOM 2113 N N . LEU A 1 266 ? -15.112 9.407 14.076 1.00 98.81 266 LEU A N 1
ATOM 2114 C CA . LEU A 1 266 ? -14.179 9.180 15.182 1.00 98.81 266 LEU A CA 1
ATOM 2115 C C . LEU A 1 266 ? -13.519 10.497 15.617 1.00 98.81 266 LEU A C 1
ATOM 2117 O O . LEU A 1 266 ? -13.636 10.883 16.784 1.00 98.81 266 LEU A O 1
ATOM 2121 N N . MET A 1 267 ? -12.917 11.226 14.672 1.00 98.44 267 MET A N 1
ATOM 2122 C CA . MET A 1 267 ? -12.193 12.468 14.956 1.00 98.44 267 MET A CA 1
ATOM 2123 C C . MET A 1 267 ? -13.113 13.554 15.534 1.00 98.44 267 MET A C 1
ATOM 2125 O O . MET A 1 267 ? -12.777 14.187 16.537 1.00 98.44 267 MET A O 1
ATOM 2129 N N . GLU A 1 268 ? -14.316 13.738 14.980 1.00 98.00 268 GLU A N 1
ATOM 2130 C CA . GLU A 1 268 ? -15.290 14.720 15.477 1.00 98.00 268 GLU A CA 1
ATOM 2131 C C . GLU A 1 268 ? -15.828 14.370 16.874 1.00 98.00 268 GLU A C 1
ATOM 2133 O O . GLU A 1 268 ? -16.206 15.269 17.637 1.00 98.00 268 GLU A O 1
ATOM 2138 N N . ASN A 1 269 ? -15.801 13.090 17.254 1.00 98.19 269 ASN A N 1
ATOM 2139 C CA . ASN A 1 269 ? -16.136 12.617 18.597 1.00 98.19 269 ASN A CA 1
ATOM 2140 C C . ASN A 1 269 ? -14.933 12.551 19.551 1.00 98.19 269 ASN A C 1
ATOM 2142 O O . ASN A 1 269 ? -15.093 12.099 20.682 1.00 98.19 269 ASN A O 1
ATOM 2146 N N . GLY A 1 270 ? -13.758 13.055 19.163 1.00 97.81 270 GLY A N 1
ATOM 2147 C CA . GLY A 1 270 ? -12.576 13.088 20.030 1.00 97.81 270 GLY A CA 1
ATOM 2148 C C . GLY A 1 270 ? -11.853 11.744 20.166 1.00 97.81 270 GLY A C 1
ATOM 2149 O O . GLY A 1 270 ? -11.137 11.535 21.141 1.00 97.81 270 GLY A O 1
ATOM 2150 N N . ILE A 1 271 ? -12.041 10.835 19.210 1.00 98.62 271 ILE A N 1
ATOM 2151 C CA . ILE A 1 271 ? -11.254 9.609 19.081 1.00 98.62 271 ILE A CA 1
ATOM 2152 C C . ILE A 1 271 ? -10.222 9.857 17.979 1.00 98.62 271 ILE A C 1
ATOM 2154 O O . ILE A 1 271 ? -10.594 10.060 16.823 1.00 98.62 271 ILE A O 1
ATOM 2158 N N . ASP A 1 272 ? -8.937 9.875 18.328 1.00 98.62 272 ASP A N 1
ATOM 2159 C CA . ASP A 1 272 ? -7.889 10.151 17.342 1.00 98.62 272 ASP A CA 1
ATOM 2160 C C . ASP A 1 272 ? -7.738 8.951 16.382 1.00 98.62 272 ASP A C 1
ATOM 2162 O O . ASP A 1 272 ? -7.840 7.789 16.785 1.00 98.62 272 ASP A O 1
ATOM 2166 N N . VAL A 1 273 ? -7.530 9.227 15.094 1.00 98.88 273 VAL A N 1
ATOM 2167 C CA . VAL A 1 273 ? -7.371 8.210 14.042 1.00 98.88 273 VAL A CA 1
ATOM 2168 C C . VAL A 1 273 ? -5.919 8.184 13.594 1.00 98.88 273 VAL A C 1
ATOM 2170 O O . VAL A 1 273 ? -5.374 9.228 13.237 1.00 98.88 273 VAL A O 1
ATOM 2173 N N . TYR A 1 274 ? -5.326 6.992 13.590 1.00 98.94 274 TYR A N 1
ATOM 2174 C CA . TYR A 1 274 ? -3.962 6.728 13.147 1.00 98.94 274 TYR A CA 1
ATOM 2175 C C . TYR A 1 274 ? -3.930 5.745 11.984 1.00 98.94 274 TYR A C 1
ATOM 2177 O O . TYR A 1 274 ? -4.698 4.783 11.951 1.00 98.94 274 TYR A O 1
ATOM 2185 N N . ILE A 1 275 ? -2.979 5.949 11.073 1.00 98.88 275 ILE A N 1
ATOM 2186 C CA . ILE A 1 275 ? -2.633 4.971 10.040 1.00 98.88 275 ILE A CA 1
ATOM 2187 C C . ILE A 1 275 ? -1.337 4.274 10.433 1.00 98.88 275 ILE A C 1
ATOM 2189 O O . ILE A 1 275 ? -0.371 4.938 10.805 1.00 98.88 275 ILE A O 1
ATOM 2193 N N . CYS A 1 276 ? -1.317 2.945 10.336 1.00 98.81 276 CYS A N 1
ATOM 2194 C CA . CYS A 1 276 ? -0.115 2.125 10.456 1.00 98.81 276 CYS A CA 1
ATOM 2195 C C . CYS A 1 276 ? -0.017 1.202 9.234 1.00 98.81 276 CYS A C 1
ATOM 2197 O O . CYS A 1 276 ? -0.613 0.125 9.226 1.00 98.81 276 CYS A O 1
ATOM 2199 N N . SER A 1 277 ? 0.698 1.635 8.192 1.00 98.44 277 SER A N 1
ATOM 2200 C CA . SER A 1 277 ? 0.765 0.945 6.892 1.00 98.44 277 SER A CA 1
ATOM 2201 C C . SER A 1 277 ? 2.134 0.319 6.626 1.00 98.44 277 SER A C 1
ATOM 2203 O O . SER A 1 277 ? 3.157 0.832 7.071 1.00 98.44 277 SER A O 1
ATOM 2205 N N . ALA A 1 278 ? 2.163 -0.785 5.878 1.00 96.56 278 ALA A N 1
ATOM 2206 C CA . ALA A 1 278 ? 3.409 -1.373 5.385 1.00 96.56 278 ALA A CA 1
ATOM 2207 C C . ALA A 1 278 ? 3.939 -0.685 4.110 1.00 96.56 278 ALA A C 1
ATOM 2209 O O . ALA A 1 278 ? 5.080 -0.920 3.729 1.00 96.56 278 ALA A O 1
ATOM 2210 N N . SER A 1 279 ? 3.152 0.177 3.467 1.00 97.12 279 SER A N 1
ATOM 2211 C CA . SER A 1 279 ? 3.591 0.978 2.320 1.00 97.12 279 SER A CA 1
ATOM 2212 C C . SER A 1 279 ? 4.553 2.095 2.738 1.00 97.12 279 SER A C 1
ATOM 2214 O O . SER A 1 279 ? 4.671 2.442 3.915 1.00 97.12 279 SER A O 1
ATOM 2216 N N . TYR A 1 280 ? 5.258 2.680 1.767 1.00 98.12 280 TYR A N 1
ATOM 2217 C CA . TYR A 1 280 ? 6.173 3.794 2.026 1.00 98.12 280 TYR A CA 1
ATOM 2218 C C . TYR A 1 280 ? 5.411 5.050 2.479 1.00 98.12 280 TYR A C 1
ATOM 2220 O O . TYR A 1 280 ? 4.408 5.431 1.876 1.00 98.12 280 TYR A O 1
ATOM 2228 N N . ILE A 1 281 ? 5.896 5.726 3.523 1.00 98.44 281 ILE A N 1
ATOM 2229 C CA . ILE A 1 281 ? 5.199 6.860 4.153 1.00 98.44 281 ILE A CA 1
ATOM 2230 C C . ILE A 1 281 ? 4.851 7.992 3.181 1.00 98.44 281 ILE A C 1
ATOM 2232 O O . ILE A 1 281 ? 3.739 8.521 3.231 1.00 98.44 281 ILE A O 1
ATOM 2236 N N . ASP A 1 282 ? 5.744 8.316 2.244 1.00 98.50 282 ASP A N 1
ATOM 2237 C CA . ASP A 1 282 ? 5.502 9.379 1.261 1.00 98.50 282 ASP A CA 1
ATOM 2238 C C . ASP A 1 282 ? 4.475 8.983 0.182 1.00 98.50 282 ASP A C 1
ATOM 2240 O O . ASP A 1 282 ? 3.976 9.855 -0.524 1.00 98.50 282 ASP A O 1
ATOM 2244 N N . VAL A 1 283 ? 4.099 7.701 0.094 1.00 98.50 283 VAL A N 1
ATOM 2245 C CA . VAL A 1 283 ? 2.990 7.214 -0.747 1.00 98.50 283 VAL A CA 1
ATOM 2246 C C . VAL A 1 283 ? 1.650 7.283 0.000 1.00 98.50 283 VAL A C 1
ATOM 2248 O O . VAL A 1 283 ? 0.597 7.511 -0.591 1.00 98.50 283 VAL A O 1
ATOM 2251 N N . ILE A 1 284 ? 1.654 7.140 1.326 1.00 98.62 284 ILE A N 1
ATOM 2252 C CA . ILE A 1 284 ? 0.415 7.195 2.116 1.00 98.62 284 ILE A CA 1
ATOM 2253 C C . ILE A 1 284 ? -0.051 8.635 2.332 1.00 98.62 284 ILE A C 1
ATOM 2255 O O . ILE A 1 284 ? -1.244 8.929 2.212 1.00 98.62 284 ILE A O 1
ATOM 2259 N N . ILE A 1 285 ? 0.883 9.545 2.631 1.00 98.75 285 ILE A N 1
ATOM 2260 C CA . ILE A 1 285 ? 0.575 10.930 3.018 1.00 98.75 285 ILE A CA 1
ATOM 2261 C C . ILE A 1 285 ? -0.387 11.629 2.039 1.00 98.75 285 ILE A C 1
ATOM 2263 O O . ILE A 1 285 ? -1.380 12.189 2.517 1.00 98.75 285 ILE A O 1
ATOM 2267 N N . PRO A 1 286 ? -0.172 11.615 0.707 1.00 98.62 286 PRO A N 1
ATOM 2268 C CA . PRO A 1 286 ? -1.040 12.351 -0.209 1.00 98.62 286 PRO A CA 1
ATOM 2269 C C . PRO A 1 286 ? -2.480 11.850 -0.180 1.00 98.62 286 PRO A C 1
ATOM 2271 O O . PRO A 1 286 ? -3.400 12.663 -0.213 1.00 98.62 286 PRO A O 1
ATOM 2274 N N . TYR A 1 287 ? -2.690 10.535 -0.069 1.00 98.69 287 TYR A N 1
ATOM 2275 C CA . TYR A 1 287 ? -4.034 9.964 -0.079 1.00 98.69 287 TYR A CA 1
ATOM 2276 C C . TYR A 1 287 ? -4.751 10.157 1.266 1.00 98.69 287 TYR A C 1
ATOM 2278 O O . TYR A 1 287 ? -5.935 10.490 1.307 1.00 98.69 287 TYR A O 1
ATOM 2286 N N . ALA A 1 288 ? -4.023 9.999 2.373 1.00 98.75 288 ALA A N 1
ATOM 2287 C CA . ALA A 1 288 ? -4.587 10.068 3.717 1.00 98.75 288 ALA A CA 1
ATOM 2288 C C . ALA A 1 288 ? -4.913 11.491 4.189 1.00 98.75 288 ALA A C 1
ATOM 2290 O O . ALA A 1 288 ? -5.889 11.698 4.914 1.00 98.75 288 ALA A O 1
ATOM 2291 N N . THR A 1 289 ? -4.105 12.473 3.783 1.00 98.56 289 THR A N 1
ATOM 2292 C CA . THR A 1 289 ? -4.138 13.821 4.377 1.00 98.56 289 THR A CA 1
ATOM 2293 C C . THR A 1 289 ? -4.808 14.862 3.482 1.00 98.56 289 THR A C 1
ATOM 2295 O O . THR A 1 289 ? -5.370 15.836 3.982 1.00 98.56 289 THR A O 1
ATOM 2298 N N . ASN A 1 290 ? -4.786 14.676 2.157 1.00 97.94 290 ASN A N 1
ATOM 2299 C CA . ASN A 1 290 ? -5.324 15.661 1.225 1.00 97.94 290 ASN A CA 1
ATOM 2300 C C . ASN A 1 290 ? -6.861 15.626 1.227 1.00 97.94 290 ASN A C 1
ATOM 2302 O O . ASN A 1 290 ? -7.484 14.602 0.934 1.00 97.94 290 ASN A O 1
ATOM 2306 N N . SER A 1 291 ? -7.482 16.774 1.508 1.00 97.31 291 SER A N 1
ATOM 2307 C CA . SER A 1 291 ? -8.940 16.912 1.595 1.00 97.31 291 SER A CA 1
ATOM 2308 C C . SER A 1 291 ? -9.667 16.582 0.294 1.00 97.31 291 SER A C 1
ATOM 2310 O O . SER A 1 291 ? -10.823 16.161 0.331 1.00 97.31 291 SER A O 1
ATOM 2312 N N . LYS A 1 292 ? -8.970 16.662 -0.846 1.00 97.88 292 LYS A N 1
ATOM 2313 C CA . LYS A 1 292 ? -9.433 16.181 -2.155 1.00 97.88 292 LYS A CA 1
ATOM 2314 C C . LYS A 1 292 ? -9.929 14.733 -2.120 1.00 97.88 292 LYS A C 1
ATOM 2316 O O . LYS A 1 292 ? -10.862 14.396 -2.845 1.00 97.88 292 LYS A O 1
ATOM 2321 N N . TYR A 1 293 ? -9.328 13.887 -1.282 1.00 98.25 293 TYR A N 1
ATOM 2322 C CA . TYR A 1 293 ? -9.650 12.464 -1.189 1.00 98.25 293 TYR A CA 1
ATOM 2323 C C . TYR A 1 293 ? -10.523 12.099 0.014 1.00 98.25 293 TYR A C 1
ATOM 2325 O O . TYR A 1 293 ? -10.891 10.937 0.156 1.00 98.25 293 TYR A O 1
ATOM 2333 N N . GLY A 1 294 ? -10.882 13.066 0.863 1.00 97.62 294 GLY A N 1
ATOM 2334 C CA . GLY A 1 294 ? -11.939 12.927 1.868 1.00 97.62 294 GLY A CA 1
ATOM 2335 C C . GLY A 1 294 ? -11.567 12.255 3.195 1.00 97.62 294 GLY A C 1
ATOM 2336 O O . GLY A 1 294 ? -12.399 12.261 4.096 1.00 97.62 294 GLY A O 1
ATOM 2337 N N . TYR A 1 295 ? -10.352 11.721 3.362 1.00 98.62 295 TYR A N 1
ATOM 2338 C CA . TYR A 1 295 ? -9.946 11.066 4.618 1.00 98.62 295 TYR A CA 1
ATOM 2339 C C . TYR A 1 295 ? -9.502 12.054 5.707 1.00 98.62 295 TYR A C 1
ATOM 2341 O O . TYR A 1 295 ? -9.825 11.850 6.874 1.00 98.62 295 TYR A O 1
ATOM 2349 N N . ASN A 1 296 ? -8.841 13.154 5.321 1.00 98.25 296 ASN A N 1
ATOM 2350 C CA . ASN A 1 296 ? -8.505 14.292 6.190 1.00 98.25 296 ASN A CA 1
ATOM 2351 C C . ASN A 1 296 ? -7.768 13.917 7.493 1.00 98.25 296 ASN A C 1
ATOM 2353 O O . ASN A 1 296 ? -7.964 14.561 8.525 1.00 98.25 296 ASN A O 1
ATOM 2357 N N . ILE A 1 297 ? -6.937 12.875 7.467 1.00 98.50 297 ILE A N 1
ATOM 2358 C CA . ILE A 1 297 ? -6.188 12.447 8.652 1.00 98.50 297 ILE A CA 1
ATOM 2359 C C . ILE A 1 297 ? -5.040 13.441 8.893 1.00 98.50 297 ILE A C 1
ATOM 2361 O O . ILE A 1 297 ? -4.370 13.830 7.930 1.00 98.50 297 ILE A O 1
ATOM 2365 N N . PRO A 1 298 ? -4.774 13.857 10.145 1.00 98.38 298 PRO A N 1
ATOM 2366 C CA . PRO A 1 298 ? -3.606 14.673 10.462 1.00 98.38 298 PRO A CA 1
ATOM 2367 C C . PRO A 1 298 ? -2.311 13.981 10.026 1.00 98.38 298 PRO A C 1
ATOM 2369 O O . PRO A 1 298 ? -2.132 12.782 10.241 1.00 98.38 298 PRO A O 1
ATOM 2372 N N . LYS A 1 299 ? -1.386 14.727 9.416 1.00 98.19 299 LYS A N 1
ATOM 2373 C CA . LYS A 1 299 ? -0.143 14.160 8.866 1.00 98.19 299 LYS A CA 1
ATOM 2374 C C . LYS A 1 299 ? 0.711 13.493 9.949 1.00 98.19 299 LYS A C 1
ATOM 2376 O O . LYS A 1 299 ? 1.344 12.477 9.689 1.00 98.19 299 LYS A O 1
ATOM 2381 N N . GLU A 1 300 ? 0.701 14.044 11.157 1.00 98.00 300 GLU A N 1
ATOM 2382 C CA . GLU A 1 300 ? 1.369 13.514 12.348 1.00 98.00 300 GLU A CA 1
ATOM 2383 C C . GLU A 1 300 ? 0.824 12.157 12.817 1.00 98.00 300 GLU A C 1
ATOM 2385 O O . GLU A 1 300 ? 1.508 11.453 13.555 1.00 98.00 300 GLU A O 1
ATOM 2390 N N . ASN A 1 301 ? -0.367 11.764 12.357 1.00 98.69 301 ASN A N 1
ATOM 2391 C CA . ASN A 1 301 ? -0.987 10.486 12.689 1.00 98.69 301 ASN A CA 1
ATOM 2392 C C . ASN A 1 301 ? -0.729 9.400 11.628 1.00 98.69 301 ASN A C 1
ATOM 2394 O O . ASN A 1 301 ? -1.301 8.308 11.706 1.00 98.69 301 ASN A O 1
ATOM 2398 N N . ILE A 1 302 ? 0.116 9.679 10.631 1.00 98.69 302 ILE A N 1
ATOM 2399 C CA . ILE A 1 302 ? 0.491 8.723 9.589 1.00 98.69 302 ILE A CA 1
ATOM 2400 C C . ILE A 1 302 ? 1.817 8.063 9.950 1.00 98.69 302 ILE A C 1
ATOM 2402 O O . ILE A 1 302 ? 2.867 8.702 9.962 1.00 98.69 302 ILE A O 1
ATOM 2406 N N . TYR A 1 303 ? 1.766 6.757 10.181 1.00 98.62 303 TYR A N 1
ATOM 2407 C CA . TYR A 1 303 ? 2.929 5.922 10.432 1.00 98.62 303 TYR A CA 1
ATOM 2408 C C . TYR A 1 303 ? 2.995 4.842 9.359 1.00 98.62 303 TYR A C 1
ATOM 2410 O O . TYR A 1 303 ? 2.039 4.099 9.132 1.00 98.62 303 TYR A O 1
ATOM 2418 N N . ALA A 1 304 ? 4.117 4.769 8.658 1.00 98.00 304 ALA A N 1
ATOM 2419 C CA . ALA A 1 304 ? 4.319 3.778 7.616 1.00 98.00 304 ALA A CA 1
ATOM 2420 C C . ALA A 1 304 ? 5.813 3.546 7.386 1.00 98.00 304 ALA A C 1
ATOM 2422 O O . ALA A 1 304 ? 6.644 4.135 8.081 1.00 98.00 304 ALA A O 1
ATOM 2423 N N . MET A 1 305 ? 6.164 2.702 6.417 1.00 96.19 305 MET A N 1
ATOM 2424 C CA . MET A 1 305 ? 7.551 2.317 6.197 1.00 96.19 305 MET A CA 1
ATOM 2425 C C . MET A 1 305 ? 8.404 3.546 5.876 1.00 96.19 305 MET A C 1
ATOM 2427 O O . MET A 1 305 ? 7.994 4.419 5.106 1.00 96.19 305 MET A O 1
ATOM 2431 N N . MET A 1 306 ? 9.594 3.616 6.470 1.00 96.75 306 MET A N 1
ATOM 2432 C CA . MET A 1 306 ? 10.507 4.743 6.308 1.00 96.75 306 MET A CA 1
ATOM 2433 C C . MET A 1 306 ? 11.829 4.305 5.695 1.00 96.75 306 MET A C 1
ATOM 2435 O O . MET A 1 306 ? 12.405 3.290 6.081 1.00 96.75 306 MET A O 1
ATOM 2439 N N . LEU A 1 307 ? 12.320 5.130 4.776 1.00 97.44 307 LEU A N 1
ATOM 2440 C CA . LEU A 1 307 ? 13.628 5.003 4.151 1.00 97.44 307 LEU A CA 1
ATOM 2441 C C . LEU A 1 307 ? 14.598 6.011 4.754 1.00 97.44 307 LEU A C 1
ATOM 2443 O O . LEU A 1 307 ? 14.204 7.099 5.187 1.00 97.44 307 LEU A O 1
ATOM 2447 N N . SER A 1 308 ? 15.872 5.642 4.755 1.00 97.44 308 SER A N 1
ATOM 2448 C CA . SER A 1 308 ? 16.971 6.538 5.077 1.00 97.44 308 SER A CA 1
ATOM 2449 C C . SER A 1 308 ? 17.054 7.666 4.046 1.00 97.44 308 SER A C 1
ATOM 2451 O O . SER A 1 308 ? 16.768 7.481 2.861 1.00 97.44 308 SER A O 1
ATOM 2453 N N . LYS A 1 309 ? 17.453 8.853 4.504 1.00 98.00 309 LYS A N 1
ATOM 2454 C CA . LYS A 1 309 ? 17.661 10.041 3.667 1.00 98.00 309 LYS A CA 1
ATOM 2455 C C . LYS A 1 309 ? 19.033 10.627 3.956 1.00 98.00 309 LYS A C 1
ATOM 2457 O O . LYS A 1 309 ? 19.506 10.556 5.089 1.00 98.00 309 LYS A O 1
ATOM 2462 N N . ASP A 1 310 ? 19.668 11.194 2.938 1.00 97.56 310 ASP A N 1
ATOM 2463 C CA . ASP A 1 310 ? 20.920 11.924 3.123 1.00 97.56 310 ASP A CA 1
ATOM 2464 C C . ASP A 1 310 ? 20.689 13.304 3.771 1.00 97.56 310 ASP A C 1
ATOM 2466 O O . ASP A 1 310 ? 19.560 13.710 4.062 1.00 97.56 310 ASP A O 1
ATOM 2470 N N . SER A 1 311 ? 21.769 14.060 3.989 1.00 97.31 311 SER A N 1
ATOM 2471 C CA . SER A 1 311 ? 21.708 15.394 4.602 1.00 97.31 311 SER A CA 1
ATOM 2472 C C . SER A 1 311 ? 20.918 16.429 3.794 1.00 97.31 311 SER A C 1
ATOM 2474 O O . SER A 1 311 ? 20.576 17.477 4.335 1.00 97.31 311 SER A O 1
ATOM 2476 N N . ASN A 1 312 ? 20.649 16.164 2.513 1.00 97.19 312 ASN A N 1
ATOM 2477 C CA . ASN A 1 312 ? 19.854 17.021 1.638 1.00 97.19 312 ASN A CA 1
ATOM 2478 C C . ASN A 1 312 ? 18.388 16.560 1.557 1.00 97.19 312 ASN A C 1
ATOM 2480 O O . ASN A 1 312 ? 17.608 17.147 0.811 1.00 97.19 312 ASN A O 1
ATOM 2484 N N . GLY A 1 313 ? 18.008 15.516 2.301 1.00 97.62 313 GLY A N 1
ATOM 2485 C CA . GLY A 1 313 ? 16.664 14.945 2.270 1.00 97.62 313 GLY A CA 1
ATOM 2486 C C . GLY A 1 313 ? 16.412 14.013 1.082 1.00 97.62 313 GLY A C 1
ATOM 2487 O O . GLY A 1 313 ? 15.255 13.687 0.816 1.00 97.62 313 GLY A O 1
ATOM 2488 N N . VAL A 1 314 ? 17.460 13.573 0.377 1.00 98.38 314 VAL A N 1
ATOM 2489 C CA . VAL A 1 314 ? 17.338 12.648 -0.757 1.00 98.38 314 VAL A CA 1
ATOM 2490 C C . VAL A 1 314 ? 17.252 11.212 -0.251 1.00 98.38 314 VAL A C 1
ATOM 2492 O O . VAL A 1 314 ? 18.110 10.750 0.507 1.00 98.38 314 VAL A O 1
ATOM 2495 N N . ILE A 1 315 ? 16.220 10.501 -0.698 1.00 98.56 315 ILE A N 1
ATOM 2496 C CA . ILE A 1 315 ? 15.917 9.115 -0.339 1.00 98.56 315 ILE A CA 1
ATOM 2497 C C . ILE A 1 315 ? 17.034 8.182 -0.812 1.00 98.56 315 ILE A C 1
ATOM 2499 O O . ILE A 1 315 ? 17.497 8.267 -1.953 1.00 98.56 315 ILE A O 1
ATOM 2503 N N . GLN A 1 316 ? 17.435 7.271 0.071 1.00 97.88 316 GLN A N 1
ATOM 2504 C CA . GLN A 1 316 ? 18.394 6.204 -0.193 1.00 97.88 316 GLN A CA 1
ATOM 2505 C C . GLN A 1 316 ? 17.672 4.855 -0.326 1.00 97.88 316 GLN A C 1
ATOM 2507 O O . GLN A 1 316 ? 16.598 4.651 0.240 1.00 97.88 316 GLN A O 1
ATOM 2512 N N . ALA A 1 317 ? 18.283 3.910 -1.044 1.00 96.44 317 ALA A N 1
ATOM 2513 C CA . ALA A 1 317 ? 17.811 2.527 -1.180 1.00 96.44 317 ALA A CA 1
ATOM 2514 C C . ALA A 1 317 ? 18.105 1.698 0.090 1.00 96.44 317 ALA A C 1
ATOM 2516 O O . ALA A 1 317 ? 18.828 0.698 0.061 1.00 96.44 317 ALA A O 1
ATOM 2517 N N . GLU A 1 318 ? 17.615 2.173 1.233 1.00 95.69 318 GLU A N 1
ATOM 2518 C CA . GLU A 1 318 ? 17.859 1.585 2.546 1.00 95.69 318 GLU A CA 1
ATOM 2519 C C . GLU A 1 318 ? 16.743 1.976 3.517 1.00 95.69 318 GLU A C 1
ATOM 2521 O O . GLU A 1 318 ? 16.354 3.143 3.581 1.00 95.69 318 GLU A O 1
ATOM 2526 N N . LEU A 1 319 ? 16.239 1.013 4.292 1.00 95.31 319 LEU A N 1
ATOM 2527 C CA . LEU A 1 319 ? 15.302 1.293 5.382 1.00 95.31 319 LEU A CA 1
ATOM 2528 C C . LEU A 1 319 ? 15.911 2.266 6.394 1.00 95.31 319 LEU A C 1
ATOM 2530 O O . LEU A 1 319 ? 17.121 2.294 6.598 1.00 95.31 319 LEU A O 1
ATOM 2534 N N . ASN A 1 320 ? 15.071 3.052 7.059 1.00 95.94 320 ASN A N 1
ATOM 2535 C CA . ASN A 1 320 ? 15.513 3.822 8.213 1.00 95.94 320 ASN A CA 1
ATOM 2536 C C . ASN A 1 320 ? 15.795 2.853 9.382 1.00 95.94 320 ASN A C 1
ATOM 2538 O O . ASN A 1 320 ? 14.843 2.271 9.906 1.00 95.94 320 ASN A O 1
ATOM 2542 N N . PRO A 1 321 ? 17.056 2.687 9.827 1.00 93.19 321 PRO A N 1
ATOM 2543 C CA . PRO A 1 321 ? 17.406 1.709 10.858 1.00 93.19 321 PRO A CA 1
ATOM 2544 C C . PRO A 1 321 ? 16.864 2.068 12.251 1.00 93.19 321 PRO A C 1
ATOM 2546 O O . PRO A 1 321 ? 16.843 1.221 13.140 1.00 93.19 321 PRO A O 1
ATOM 2549 N N . GLU A 1 322 ? 16.426 3.311 12.465 1.00 93.00 322 GLU A N 1
ATOM 2550 C CA . GLU A 1 322 ? 15.869 3.782 13.740 1.00 93.00 322 GLU A CA 1
ATOM 2551 C C . GLU A 1 322 ? 14.355 3.544 13.856 1.00 93.00 322 GLU A C 1
ATOM 2553 O O . GLU A 1 322 ? 13.732 3.871 14.878 1.00 93.00 322 GLU A O 1
ATOM 2558 N N . TYR A 1 323 ? 13.752 2.991 12.803 1.00 93.94 323 TYR A N 1
ATOM 2559 C CA . TYR A 1 323 ? 12.320 2.818 12.680 1.00 93.94 323 TYR A CA 1
ATOM 2560 C C . TYR A 1 323 ? 11.956 1.364 12.393 1.00 93.94 323 TYR A C 1
ATOM 2562 O O . TYR A 1 323 ? 12.583 0.697 11.573 1.00 93.94 323 TYR A O 1
ATOM 2570 N N . ALA A 1 324 ? 10.926 0.868 13.075 1.00 93.94 324 ALA A N 1
ATOM 2571 C CA . ALA A 1 324 ? 10.444 -0.484 12.849 1.00 93.94 324 ALA A CA 1
ATOM 2572 C C . ALA A 1 324 ? 9.876 -0.612 11.430 1.00 93.94 324 ALA A C 1
ATOM 2574 O O . ALA A 1 324 ? 9.185 0.281 10.936 1.00 93.94 324 ALA A O 1
ATOM 2575 N N . GLN A 1 325 ? 10.102 -1.756 10.789 1.00 94.00 325 GLN A N 1
ATOM 2576 C CA . GLN A 1 325 ? 9.341 -2.112 9.598 1.00 94.00 325 GLN A CA 1
ATOM 2577 C C . GLN A 1 325 ? 7.874 -2.263 10.009 1.00 94.00 325 GLN A C 1
ATOM 2579 O O . GLN A 1 325 ? 7.542 -3.158 10.779 1.00 94.00 325 GLN A O 1
ATOM 2584 N N . THR A 1 326 ? 6.990 -1.392 9.525 1.00 95.50 326 THR A N 1
ATOM 2585 C CA . THR A 1 326 ? 5.566 -1.313 9.906 1.00 95.50 326 THR A CA 1
ATOM 2586 C C . THR A 1 326 ? 4.734 -2.440 9.292 1.00 95.50 326 THR A C 1
ATOM 2588 O O . THR A 1 326 ? 3.725 -2.236 8.621 1.00 95.50 326 THR A O 1
ATOM 2591 N N . GLN A 1 327 ? 5.162 -3.670 9.546 1.00 94.31 327 GLN A N 1
ATOM 2592 C CA . GLN A 1 327 ? 4.547 -4.903 9.105 1.00 94.31 327 GLN A CA 1
ATOM 2593 C C . GLN A 1 327 ? 4.649 -5.942 10.227 1.00 94.31 327 GLN A C 1
ATOM 2595 O O . GLN A 1 327 ? 5.667 -6.040 10.913 1.00 94.31 327 GLN A O 1
ATOM 2600 N N . GLY A 1 328 ? 3.592 -6.731 10.431 1.00 94.94 328 GLY A N 1
ATOM 2601 C CA . GLY A 1 328 ? 3.575 -7.764 11.460 1.00 94.94 328 GLY A CA 1
ATOM 2602 C C . GLY A 1 328 ? 3.851 -7.160 12.838 1.00 94.94 328 GLY A C 1
ATOM 2603 O O . GLY A 1 328 ? 3.227 -6.171 13.224 1.00 94.94 328 GLY A O 1
ATOM 2604 N N . ALA A 1 329 ? 4.817 -7.723 13.568 1.00 96.56 329 ALA A N 1
ATOM 2605 C CA . ALA A 1 329 ? 5.185 -7.248 14.904 1.00 96.56 329 ALA A CA 1
ATOM 2606 C C . ALA A 1 329 ? 5.634 -5.774 14.932 1.00 96.56 329 ALA A C 1
ATOM 2608 O O . ALA A 1 329 ? 5.416 -5.090 15.932 1.00 96.56 329 ALA A O 1
ATOM 2609 N N . GLY A 1 330 ? 6.197 -5.248 13.839 1.00 97.44 330 GLY A N 1
ATOM 2610 C CA . GLY A 1 330 ? 6.616 -3.849 13.787 1.00 97.44 330 GLY A CA 1
ATOM 2611 C C . GLY A 1 330 ? 5.455 -2.851 13.692 1.00 97.44 330 GLY A C 1
ATOM 2612 O O . GLY A 1 330 ? 5.627 -1.695 14.087 1.00 97.44 330 GLY A O 1
ATOM 2613 N N . LYS A 1 331 ? 4.240 -3.282 13.295 1.00 98.50 331 LYS A N 1
ATOM 2614 C CA . LYS A 1 331 ? 3.019 -2.472 13.498 1.00 98.50 331 LYS A CA 1
ATOM 2615 C C . LYS A 1 331 ? 2.704 -2.339 14.990 1.00 98.50 331 LYS A C 1
ATOM 2617 O O . LYS A 1 331 ? 2.511 -1.227 15.476 1.00 98.50 331 LYS A O 1
ATOM 2622 N N . THR A 1 332 ? 2.738 -3.443 15.742 1.00 98.44 332 THR A N 1
ATOM 2623 C CA . THR A 1 332 ? 2.554 -3.425 17.205 1.00 98.44 332 THR A CA 1
ATOM 2624 C C . THR A 1 332 ? 3.600 -2.545 17.894 1.00 98.44 332 THR A C 1
ATOM 2626 O O . THR A 1 332 ? 3.249 -1.735 18.754 1.00 98.44 332 THR A O 1
ATOM 2629 N N . GLU A 1 333 ? 4.878 -2.681 17.523 1.00 98.12 333 GLU A N 1
ATOM 2630 C CA . GLU A 1 333 ? 5.962 -1.856 18.070 1.00 98.12 333 GLU A CA 1
ATOM 2631 C C . GLU A 1 333 ? 5.713 -0.368 17.810 1.00 98.12 333 GLU A C 1
ATOM 2633 O O . GLU A 1 333 ? 5.769 0.440 18.738 1.00 98.12 333 GLU A O 1
ATOM 2638 N N . THR A 1 334 ? 5.363 -0.016 16.572 1.00 98.38 334 THR A N 1
ATOM 2639 C CA . THR A 1 334 ? 5.063 1.361 16.168 1.00 98.38 334 THR A CA 1
ATOM 2640 C C . THR A 1 334 ? 3.903 1.949 16.972 1.00 98.38 334 THR A C 1
ATOM 2642 O O . THR A 1 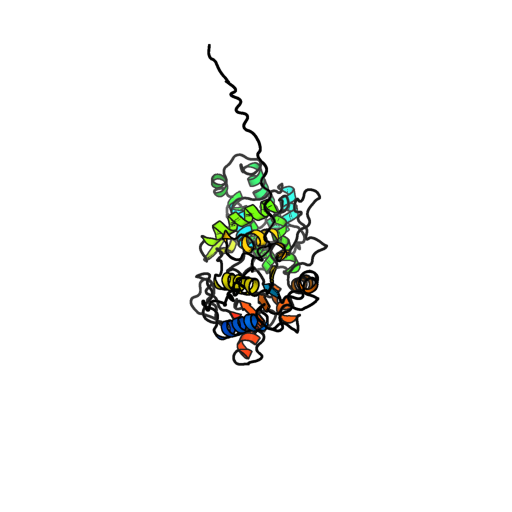334 ? 4.025 3.058 17.497 1.00 98.38 334 THR A O 1
ATOM 2645 N N . ILE A 1 335 ? 2.809 1.198 17.147 1.00 98.62 335 ILE A N 1
ATOM 2646 C CA . ILE A 1 335 ? 1.658 1.635 17.951 1.00 98.62 335 ILE A CA 1
ATOM 2647 C C . ILE A 1 335 ? 2.084 1.899 19.397 1.00 98.62 335 ILE A C 1
ATOM 2649 O O . ILE A 1 335 ? 1.773 2.957 19.940 1.00 98.62 335 ILE A O 1
ATOM 2653 N N . LYS A 1 336 ? 2.825 0.978 20.025 1.00 98.00 336 LYS A N 1
ATOM 2654 C CA . LYS A 1 336 ? 3.276 1.137 21.418 1.00 98.00 336 LYS A CA 1
ATOM 2655 C C . LYS A 1 336 ? 4.228 2.323 21.581 1.00 98.00 336 LYS A C 1
ATOM 2657 O O . LYS A 1 336 ? 4.086 3.095 22.522 1.00 98.00 336 LYS A O 1
ATOM 2662 N N . LYS A 1 337 ? 5.185 2.471 20.664 1.00 97.19 337 LYS A N 1
ATOM 2663 C CA . LYS A 1 337 ? 6.257 3.468 20.755 1.00 97.19 337 LYS A CA 1
ATOM 2664 C C . LYS A 1 337 ? 5.774 4.889 20.477 1.00 97.19 337 LYS A C 1
ATOM 2666 O O . LYS A 1 337 ? 6.208 5.808 21.163 1.00 97.19 337 LYS A O 1
ATOM 2671 N N . TYR A 1 338 ? 4.916 5.074 19.475 1.00 97.19 338 TYR A N 1
ATOM 2672 C CA . TYR A 1 338 ? 4.589 6.410 18.973 1.00 97.19 338 TYR A CA 1
ATOM 2673 C C . TYR A 1 338 ? 3.148 6.842 19.223 1.00 97.19 338 TYR A C 1
ATOM 2675 O O . TYR A 1 338 ? 2.915 8.037 19.363 1.00 97.19 338 TYR A O 1
ATOM 2683 N N . MET A 1 339 ? 2.202 5.901 19.298 1.00 97.56 339 MET A N 1
ATOM 2684 C CA . MET A 1 339 ? 0.784 6.224 19.486 1.00 97.56 339 MET A CA 1
ATOM 2685 C C . MET A 1 339 ? 0.403 6.101 20.962 1.00 97.56 339 MET A C 1
ATOM 2687 O O . MET A 1 339 ? 0.052 7.084 21.595 1.00 97.56 339 MET A O 1
ATOM 2691 N N . ALA A 1 340 ? 0.556 4.928 21.581 1.00 97.12 340 ALA A N 1
ATOM 2692 C CA . ALA A 1 340 ? 0.182 4.728 22.986 1.00 97.12 340 ALA A CA 1
ATOM 2693 C C . ALA A 1 340 ? 0.866 5.749 23.921 1.00 97.12 340 ALA A C 1
ATOM 2695 O O . ALA A 1 340 ? 0.223 6.299 24.818 1.00 97.12 340 ALA A O 1
ATOM 2696 N N . ALA A 1 341 ? 2.127 6.093 23.639 1.00 93.88 341 ALA A N 1
ATOM 2697 C CA . ALA A 1 341 ? 2.891 7.104 24.368 1.00 93.88 341 ALA A CA 1
ATOM 2698 C C . ALA A 1 341 ? 2.226 8.501 24.389 1.00 93.88 341 ALA A C 1
ATOM 2700 O O . ALA A 1 341 ? 2.349 9.223 25.379 1.00 93.88 341 ALA A O 1
ATOM 2701 N N . THR A 1 342 ? 1.476 8.889 23.347 1.00 94.88 342 THR A N 1
ATOM 2702 C CA . THR A 1 342 ? 0.714 10.156 23.312 1.00 94.88 342 THR A CA 1
ATOM 2703 C C . THR A 1 342 ? -0.658 10.046 23.983 1.00 94.88 342 THR A C 1
ATOM 2705 O O . THR A 1 342 ? -1.308 11.059 24.238 1.00 94.88 342 THR A O 1
ATOM 2708 N N . HIS A 1 343 ? -1.080 8.830 24.342 1.00 96.69 343 HIS A N 1
ATOM 2709 C CA . HIS A 1 343 ? -2.388 8.503 24.914 1.00 96.69 343 HIS A CA 1
ATOM 2710 C C . HIS A 1 343 ? -2.314 7.972 26.356 1.00 96.69 343 HIS A C 1
ATOM 2712 O O . HIS A 1 343 ? -3.218 7.265 26.809 1.00 96.69 343 HIS A O 1
ATOM 2718 N N . LYS A 1 344 ? -1.269 8.347 27.112 1.00 95.69 344 LYS A N 1
ATOM 2719 C CA . LYS A 1 344 ? -0.992 7.856 28.479 1.00 95.69 344 LYS A CA 1
ATOM 2720 C C . LYS A 1 344 ? -0.901 6.327 28.552 1.00 95.69 344 LYS A C 1
ATOM 2722 O O . LYS A 1 344 ? -1.493 5.713 29.440 1.00 95.69 344 LYS A O 1
ATOM 2727 N N . ASP A 1 345 ? -0.213 5.743 27.577 1.00 95.94 345 ASP A N 1
ATOM 2728 C CA . ASP A 1 345 ? 0.028 4.304 27.435 1.00 95.94 345 ASP A CA 1
ATOM 2729 C C . ASP A 1 345 ? -1.251 3.456 27.340 1.00 95.94 345 ASP A C 1
ATOM 2731 O O . ASP A 1 345 ? -1.232 2.249 27.584 1.00 95.94 345 ASP A O 1
ATOM 2735 N N . LYS A 1 346 ? -2.381 4.076 26.973 1.00 96.19 346 LYS A N 1
ATOM 2736 C CA . LYS A 1 346 ? -3.598 3.341 26.626 1.00 96.19 346 LYS A CA 1
ATOM 2737 C C . LYS A 1 346 ? -3.386 2.565 25.333 1.00 96.19 346 LYS A C 1
ATOM 2739 O O . LYS A 1 346 ? -2.703 3.033 24.430 1.00 96.19 346 LYS A O 1
ATOM 2744 N N . GLU A 1 347 ? -4.024 1.408 25.244 1.00 97.81 347 GLU A N 1
ATOM 2745 C CA . GLU A 1 347 ? -4.099 0.607 24.024 1.00 97.81 347 GLU A CA 1
ATOM 2746 C C . GLU A 1 347 ? -5.201 1.144 23.081 1.00 97.81 347 GLU A C 1
ATOM 2748 O O . GLU A 1 347 ? -6.134 1.817 23.543 1.00 97.81 347 GLU A O 1
ATOM 2753 N N . PRO A 1 348 ? -5.127 0.869 21.764 1.00 98.62 348 PRO A N 1
ATOM 2754 C CA . PRO A 1 348 ? -6.148 1.307 20.814 1.00 98.62 348 PRO A CA 1
ATOM 2755 C C . PRO A 1 348 ? -7.485 0.610 21.077 1.00 98.62 348 PRO A C 1
ATOM 2757 O O . PRO A 1 348 ? -7.541 -0.597 21.315 1.00 98.62 348 PRO A O 1
ATOM 2760 N N . ILE A 1 349 ? -8.586 1.356 20.975 1.00 98.81 349 ILE A N 1
ATOM 2761 C CA . ILE A 1 349 ? -9.933 0.799 21.192 1.00 98.81 349 ILE A CA 1
ATOM 2762 C C . ILE A 1 349 ? -10.490 0.109 19.944 1.00 98.81 349 ILE A C 1
ATOM 2764 O O . ILE A 1 349 ? -11.373 -0.743 20.050 1.00 98.81 349 ILE A O 1
ATOM 2768 N N . LEU A 1 350 ? -9.967 0.468 18.772 1.00 98.94 350 LEU A N 1
ATOM 2769 C CA . LEU A 1 350 ? -10.375 -0.039 17.470 1.00 98.94 350 LEU A CA 1
ATOM 2770 C C . LEU A 1 350 ? -9.137 -0.234 16.595 1.00 98.94 350 LEU A C 1
ATOM 2772 O O . LEU A 1 350 ? -8.304 0.668 16.495 1.00 98.94 350 LEU A O 1
ATOM 2776 N N . ILE A 1 351 ? -9.045 -1.395 15.950 1.00 98.94 351 ILE A N 1
ATOM 2777 C CA . ILE A 1 351 ? -8.041 -1.682 14.926 1.00 98.94 351 ILE A CA 1
ATOM 2778 C C . ILE A 1 351 ? -8.725 -2.268 13.694 1.00 98.94 351 ILE A C 1
ATOM 2780 O O . ILE A 1 351 ? -9.627 -3.093 13.839 1.00 98.94 351 ILE A O 1
ATOM 2784 N N . ALA A 1 352 ? -8.285 -1.887 12.494 1.00 98.94 352 ALA A N 1
ATOM 2785 C CA . ALA A 1 352 ? -8.703 -2.532 11.251 1.00 98.94 352 ALA A CA 1
ATOM 2786 C C . ALA A 1 352 ? -7.514 -2.989 10.397 1.00 98.94 352 ALA A C 1
ATOM 2788 O O . ALA A 1 352 ? -6.500 -2.293 10.324 1.00 98.94 352 ALA A O 1
ATOM 2789 N N . GLY A 1 353 ? -7.672 -4.131 9.726 1.00 98.81 353 GLY A N 1
ATOM 2790 C CA . GLY A 1 353 ? -6.697 -4.682 8.782 1.00 98.81 353 GLY A CA 1
ATOM 2791 C C . GLY A 1 353 ? -7.321 -5.691 7.812 1.00 98.81 353 GLY A C 1
ATOM 2792 O O . GLY A 1 353 ? -8.505 -6.023 7.918 1.00 98.81 353 GLY A O 1
ATOM 2793 N N . ASP A 1 354 ? -6.523 -6.222 6.888 1.00 98.69 354 ASP A N 1
ATOM 2794 C CA . ASP A 1 354 ? -6.986 -7.156 5.845 1.00 98.69 354 ASP A CA 1
ATOM 2795 C C . ASP A 1 354 ? -5.990 -8.289 5.536 1.00 98.69 354 ASP A C 1
ATOM 2797 O O . ASP A 1 354 ? -6.300 -9.238 4.799 1.00 98.69 354 ASP A O 1
ATOM 2801 N N . SER A 1 355 ? -4.779 -8.210 6.092 1.00 97.44 355 SER A N 1
ATOM 2802 C CA . SER A 1 355 ? -3.656 -9.058 5.712 1.00 97.44 355 SER A CA 1
ATOM 2803 C C . SER A 1 355 ? -2.918 -9.652 6.916 1.00 97.44 355 SER A C 1
ATOM 2805 O O . SER A 1 355 ? -3.100 -9.271 8.071 1.00 97.44 355 SER A O 1
ATOM 2807 N N . ASN A 1 356 ? -2.017 -10.603 6.650 1.00 96.50 356 ASN A N 1
ATOM 2808 C CA . ASN A 1 356 ? -1.138 -1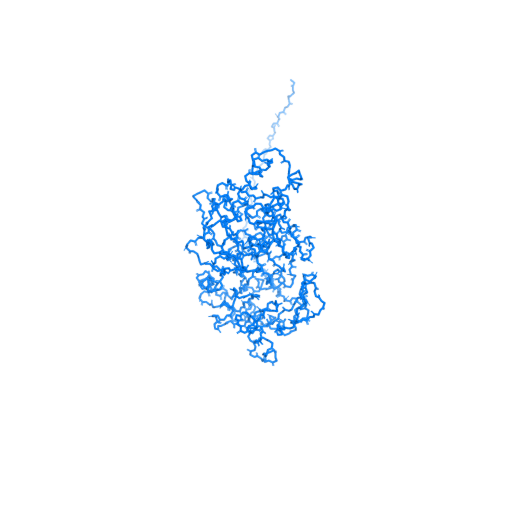1.142 7.693 1.00 96.50 356 ASN A CA 1
ATOM 2809 C C . ASN A 1 356 ? -0.194 -10.083 8.285 1.00 96.50 356 ASN A C 1
ATOM 2811 O O . ASN A 1 356 ? 0.297 -10.287 9.393 1.00 96.50 356 ASN A O 1
ATOM 2815 N N . GLY A 1 357 ? 0.040 -8.967 7.583 1.00 96.12 357 GLY A N 1
ATOM 2816 C CA . GLY A 1 357 ? 0.790 -7.831 8.117 1.00 96.12 357 GLY A CA 1
ATOM 2817 C C . GLY A 1 357 ? 0.088 -7.150 9.296 1.00 96.12 357 GLY A C 1
ATOM 2818 O O . GLY A 1 357 ? 0.763 -6.516 10.102 1.00 96.12 357 GLY A O 1
ATOM 2819 N N . ASP A 1 358 ? -1.224 -7.342 9.441 1.00 98.56 358 ASP A N 1
ATOM 2820 C CA . ASP A 1 358 ? -2.062 -6.704 10.466 1.00 98.56 358 ASP A CA 1
ATOM 2821 C C . ASP A 1 358 ? -2.355 -7.615 11.652 1.00 98.56 358 ASP A C 1
ATOM 2823 O O . ASP A 1 358 ? -2.844 -7.165 12.687 1.00 98.56 358 ASP A O 1
ATOM 2827 N N . TYR A 1 359 ? -2.058 -8.909 11.506 1.00 98.38 359 TYR A N 1
ATOM 2828 C CA . TYR A 1 359 ? -2.415 -9.924 12.490 1.00 98.38 359 TYR A CA 1
ATOM 2829 C C . TYR A 1 359 ? -1.901 -9.569 13.888 1.00 98.38 359 TYR A C 1
ATOM 2831 O O . TYR A 1 359 ? -2.679 -9.590 14.835 1.00 98.38 359 TYR A O 1
ATOM 2839 N N . ALA A 1 360 ? -0.624 -9.188 14.005 1.00 98.31 360 ALA A N 1
ATOM 2840 C CA . ALA A 1 360 ? -0.015 -8.863 15.293 1.00 98.31 360 ALA A CA 1
ATOM 2841 C C . ALA A 1 360 ? -0.713 -7.672 15.967 1.00 98.31 360 ALA A C 1
ATOM 2843 O O . ALA A 1 360 ? -1.151 -7.787 17.109 1.00 98.31 360 ALA A O 1
ATOM 2844 N N . MET A 1 361 ? -0.925 -6.560 15.249 1.00 98.44 361 MET A N 1
ATOM 2845 C CA . MET A 1 361 ? -1.614 -5.414 15.845 1.00 98.44 361 MET A CA 1
ATOM 2846 C C . MET A 1 361 ? -3.066 -5.740 16.218 1.00 98.44 361 MET A C 1
ATOM 2848 O O . MET A 1 361 ? -3.546 -5.247 17.224 1.00 98.44 361 MET A O 1
ATOM 2852 N N . LEU A 1 362 ? -3.762 -6.621 15.496 1.00 98.75 362 LEU A N 1
ATOM 2853 C CA . LEU A 1 362 ? -5.122 -7.040 15.863 1.00 98.75 362 LEU A CA 1
ATOM 2854 C C . LEU A 1 362 ? -5.168 -7.925 17.127 1.00 98.75 362 LEU A C 1
ATOM 2856 O O . LEU A 1 362 ? -6.180 -7.923 17.839 1.00 98.75 362 LEU A O 1
ATOM 2860 N N . THR A 1 363 ? -4.094 -8.659 17.440 1.00 98.44 363 THR A N 1
ATOM 2861 C CA . THR A 1 363 ? -4.063 -9.625 18.554 1.00 98.44 363 THR A CA 1
ATOM 2862 C C . THR A 1 363 ? -3.328 -9.153 19.803 1.00 98.44 363 THR A C 1
ATOM 2864 O O . THR A 1 363 ? -3.662 -9.602 20.897 1.00 98.44 363 THR A O 1
ATOM 2867 N N . ASP A 1 364 ? -2.343 -8.265 19.673 1.00 98.56 364 ASP A N 1
ATOM 2868 C CA . ASP A 1 364 ? -1.372 -7.988 20.743 1.00 98.56 364 ASP A CA 1
ATOM 2869 C C . ASP A 1 364 ? -1.883 -7.036 21.838 1.00 98.56 364 ASP A C 1
ATOM 2871 O O . ASP A 1 364 ? -1.228 -6.880 22.872 1.00 98.56 364 ASP A O 1
ATOM 2875 N N . PHE A 1 365 ? -3.038 -6.402 21.622 1.00 98.25 365 PHE A N 1
ATOM 2876 C CA . PHE A 1 365 ? -3.666 -5.472 22.563 1.00 98.25 365 PHE A CA 1
ATOM 2877 C C . PHE A 1 365 ? -4.844 -6.146 23.264 1.00 98.25 365 PHE A C 1
ATOM 2879 O O . PHE A 1 365 ? -5.817 -6.568 22.634 1.00 98.25 365 PHE A O 1
ATOM 2886 N N . LYS A 1 366 ? -4.760 -6.289 24.582 1.00 96.69 366 LYS A N 1
ATOM 2887 C CA . LYS A 1 366 ? -5.778 -6.960 25.403 1.00 96.69 366 LYS A CA 1
ATOM 2888 C C . LYS A 1 366 ? -7.032 -6.101 25.586 1.00 96.69 366 LYS A C 1
ATOM 2890 O O . LYS A 1 366 ? -8.116 -6.664 25.693 1.00 96.69 366 LYS A O 1
ATOM 2895 N N . ASP A 1 367 ? -6.881 -4.777 25.571 1.00 96.31 367 ASP A N 1
ATOM 2896 C CA . ASP A 1 367 ? -7.960 -3.817 25.816 1.00 96.31 367 ASP A CA 1
ATOM 2897 C C . ASP A 1 367 ? -8.662 -3.398 24.506 1.00 96.31 367 ASP A C 1
ATOM 2899 O O . ASP A 1 367 ? -9.571 -2.562 24.519 1.00 96.31 367 ASP A O 1
ATOM 2903 N N . LEU A 1 368 ? -8.269 -4.000 23.372 1.00 98.44 368 LEU A N 1
ATOM 2904 C CA . LEU A 1 368 ? -8.912 -3.801 22.076 1.00 98.44 368 LEU A CA 1
ATOM 2905 C C . LEU A 1 368 ? -10.396 -4.170 22.155 1.00 98.44 368 LEU A C 1
ATOM 2907 O O . LEU A 1 368 ? -10.753 -5.316 22.438 1.00 98.44 368 LEU A O 1
ATOM 2911 N N . GLN A 1 369 ? -11.259 -3.205 21.845 1.00 98.31 369 GLN A N 1
ATOM 2912 C CA . GLN A 1 369 ? -12.705 -3.381 21.948 1.00 98.31 369 GLN A CA 1
ATOM 2913 C C . GLN A 1 369 ? -13.340 -3.891 20.649 1.00 98.31 369 GLN A C 1
ATOM 2915 O O . GLN A 1 369 ? -14.386 -4.543 20.709 1.00 98.31 369 GLN A O 1
ATOM 2920 N N . VAL A 1 370 ? -12.764 -3.541 19.491 1.00 98.75 370 VAL A N 1
ATOM 2921 C CA . VAL A 1 370 ? -13.235 -3.939 18.154 1.00 98.75 370 VAL A CA 1
ATOM 2922 C C . VAL A 1 370 ? -12.042 -4.159 17.225 1.00 98.75 370 VAL A C 1
ATOM 2924 O O . VAL A 1 370 ? -11.227 -3.259 17.038 1.00 98.75 370 VAL A O 1
ATOM 2927 N N . GLY A 1 371 ? -11.962 -5.335 16.606 1.00 98.81 371 GLY A N 1
ATOM 2928 C CA . GLY A 1 371 ? -11.089 -5.598 15.462 1.00 98.81 371 GLY A CA 1
ATOM 2929 C C . GLY A 1 371 ? -11.910 -5.753 14.182 1.00 98.81 371 GLY A C 1
ATOM 2930 O O . GLY A 1 371 ? -12.734 -6.660 14.102 1.00 98.81 371 GLY A O 1
ATOM 2931 N N . ILE A 1 372 ? -11.702 -4.898 13.181 1.00 98.88 372 ILE A N 1
ATOM 2932 C CA . ILE A 1 372 ? -12.341 -5.031 11.864 1.00 98.88 372 ILE A CA 1
ATOM 2933 C C . ILE A 1 372 ? -11.399 -5.775 10.926 1.00 98.88 372 ILE A C 1
ATOM 2935 O O . ILE A 1 372 ? -10.214 -5.455 10.833 1.00 98.88 372 ILE A O 1
ATOM 2939 N N . ILE A 1 373 ? -11.944 -6.744 10.203 1.00 98.88 373 ILE A N 1
ATOM 2940 C CA . ILE A 1 373 ? -11.231 -7.484 9.173 1.00 98.88 373 ILE A CA 1
ATOM 2941 C C . ILE A 1 373 ? -11.941 -7.250 7.845 1.00 98.88 373 ILE A C 1
ATOM 2943 O O . ILE A 1 373 ? -13.068 -7.711 7.642 1.00 98.88 373 ILE A O 1
ATOM 2947 N N . PHE A 1 374 ? -11.282 -6.546 6.929 1.00 98.81 374 PHE A N 1
ATOM 2948 C CA . PHE A 1 374 ? -11.779 -6.414 5.563 1.00 98.81 374 PHE A CA 1
ATOM 2949 C C . PHE A 1 374 ? -11.535 -7.725 4.824 1.00 98.81 374 PHE A C 1
ATOM 2951 O O . PHE A 1 374 ? -10.402 -8.185 4.668 1.00 98.81 374 PHE A O 1
ATOM 2958 N N . ASN A 1 375 ? -12.621 -8.383 4.427 1.00 98.44 375 ASN A N 1
ATOM 2959 C CA . ASN A 1 375 ? -12.566 -9.783 4.054 1.00 98.44 375 ASN A CA 1
ATOM 2960 C C . ASN A 1 375 ? -11.951 -9.976 2.662 1.00 98.44 375 ASN A C 1
ATOM 2962 O O . ASN A 1 375 ? -12.566 -9.674 1.639 1.00 98.44 375 ASN A O 1
ATOM 2966 N N . ARG A 1 376 ? -10.737 -10.530 2.624 1.00 97.50 376 ARG A N 1
ATOM 2967 C CA . ARG A 1 376 ? -9.998 -10.865 1.393 1.00 97.50 376 ARG A CA 1
ATOM 2968 C C . ARG A 1 376 ? -9.953 -12.355 1.080 1.00 97.50 376 ARG A C 1
ATOM 2970 O O . ARG A 1 376 ? -9.133 -12.772 0.264 1.00 97.50 376 ARG A O 1
ATOM 2977 N N . ILE A 1 377 ? -10.769 -13.166 1.758 1.00 97.69 377 ILE A N 1
ATOM 2978 C CA . ILE A 1 377 ? -10.834 -14.622 1.546 1.00 97.69 377 ILE A CA 1
ATOM 2979 C C . ILE A 1 377 ? -9.447 -15.268 1.728 1.00 97.69 377 ILE A C 1
ATOM 2981 O O . ILE A 1 377 ? -8.951 -16.059 0.922 1.00 97.69 377 ILE A O 1
ATOM 2985 N N . ARG A 1 378 ? -8.759 -14.879 2.810 1.00 96.44 378 ARG A N 1
ATOM 2986 C CA . ARG A 1 378 ? -7.442 -15.430 3.159 1.00 96.44 378 ARG A CA 1
ATOM 2987 C C . ARG A 1 378 ? -7.580 -16.850 3.745 1.00 96.44 378 ARG A C 1
ATOM 2989 O O . ARG A 1 378 ? -8.598 -17.139 4.373 1.00 96.44 378 ARG A O 1
ATOM 2996 N N . PRO A 1 379 ? -6.571 -17.732 3.567 1.00 96.31 379 PRO A N 1
ATOM 2997 C CA . PRO A 1 379 ? -6.562 -19.068 4.177 1.00 96.31 379 PRO A CA 1
ATOM 2998 C C . PRO A 1 379 ? -6.756 -19.014 5.697 1.00 96.31 379 PRO A C 1
ATOM 3000 O O . PRO A 1 379 ? -6.145 -18.176 6.362 1.00 96.31 379 PRO A O 1
ATOM 3003 N N . THR A 1 380 ? -7.612 -19.881 6.239 1.00 96.69 380 THR A N 1
ATOM 3004 C CA . THR A 1 380 ? -8.142 -19.747 7.610 1.00 96.69 380 THR A CA 1
ATOM 3005 C C . THR A 1 380 ? -7.280 -20.392 8.695 1.00 96.69 380 THR A C 1
ATOM 3007 O O . THR A 1 380 ? -7.557 -20.249 9.885 1.00 96.69 380 THR A O 1
ATOM 3010 N N . GLU A 1 381 ? -6.204 -21.075 8.315 1.00 94.88 381 GLU A N 1
ATOM 3011 C CA . GLU A 1 381 ? -5.380 -21.873 9.224 1.00 94.88 381 GLU A CA 1
ATOM 3012 C C . GLU A 1 381 ? -4.471 -21.006 10.106 1.00 94.88 381 GLU A C 1
ATOM 3014 O O . GLU A 1 381 ? -4.060 -21.425 11.189 1.00 94.88 381 GLU A O 1
ATOM 3019 N N . LYS A 1 382 ? -4.122 -19.797 9.646 1.00 94.94 382 LYS A N 1
ATOM 3020 C CA . LYS A 1 382 ? -3.178 -18.900 10.326 1.00 94.94 382 LYS A CA 1
ATOM 3021 C C . LYS A 1 382 ? -3.417 -17.430 9.989 1.00 94.94 382 LYS A C 1
ATOM 3023 O O . LYS A 1 382 ? -4.108 -17.102 9.028 1.00 94.94 382 LYS A O 1
ATOM 3028 N N . GLY A 1 383 ? -2.783 -16.551 10.765 1.00 96.56 383 GLY A N 1
ATOM 3029 C CA . GLY A 1 383 ? -2.762 -15.114 10.498 1.00 96.56 383 GLY A CA 1
ATOM 3030 C C . GLY A 1 383 ? -4.163 -14.503 10.414 1.00 96.56 383 GLY A C 1
ATOM 3031 O O . GLY A 1 383 ? -5.063 -14.890 11.159 1.00 96.56 383 GLY A O 1
ATOM 3032 N N . ILE A 1 384 ? -4.366 -13.557 9.498 1.00 97.88 384 ILE A N 1
ATOM 3033 C CA . ILE A 1 384 ? -5.629 -12.807 9.396 1.00 97.88 384 ILE A CA 1
ATOM 3034 C C . ILE A 1 384 ? -6.828 -13.690 9.031 1.00 97.88 384 ILE A C 1
ATOM 3036 O O . ILE A 1 384 ? -7.950 -13.431 9.463 1.00 97.88 384 ILE A O 1
ATOM 3040 N N . GLY A 1 385 ? -6.608 -14.772 8.276 1.00 97.81 385 GLY A N 1
ATOM 3041 C CA . GLY A 1 385 ? -7.683 -15.698 7.925 1.00 97.81 385 GLY A CA 1
ATOM 3042 C C . GLY A 1 385 ? -8.177 -16.494 9.133 1.00 97.81 385 GLY A C 1
ATOM 3043 O O . GLY A 1 385 ? -9.368 -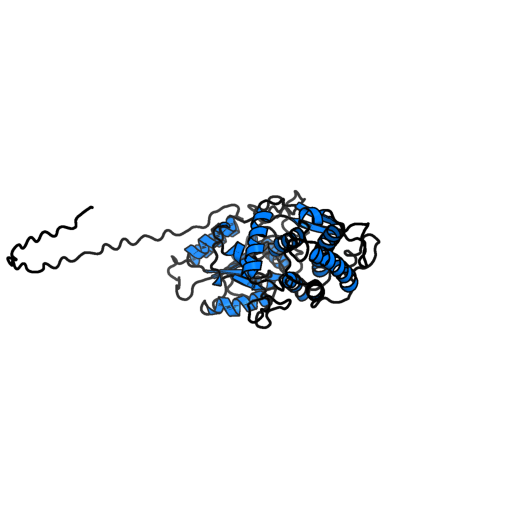16.788 9.216 1.00 97.81 385 GLY A O 1
ATOM 3044 N N . LYS A 1 386 ? -7.310 -16.759 10.121 1.00 98.00 386 LYS A N 1
ATOM 3045 C CA . LYS A 1 386 ? -7.734 -17.313 11.416 1.00 98.00 386 LYS A CA 1
ATOM 3046 C C . LYS A 1 386 ? -8.671 -16.349 12.147 1.00 98.00 386 LYS A C 1
ATOM 3048 O O . LYS A 1 386 ? -9.708 -16.780 12.641 1.00 98.00 386 LYS A O 1
ATOM 3053 N N . LEU A 1 387 ? -8.342 -15.054 12.174 1.00 98.44 387 LEU A N 1
ATOM 3054 C CA . LEU A 1 387 ? -9.213 -14.038 12.779 1.00 98.44 387 LEU A CA 1
ATOM 3055 C C . LEU A 1 387 ? -10.527 -13.879 11.998 1.00 98.44 387 LEU A C 1
ATOM 3057 O O . LEU A 1 387 ? -11.579 -13.682 12.595 1.00 98.44 387 LEU A O 1
ATOM 3061 N N . SER A 1 388 ? -10.488 -14.040 10.671 1.00 98.44 388 SER A N 1
ATOM 3062 C CA . SER A 1 388 ? -11.694 -14.040 9.831 1.00 98.44 388 SER A CA 1
ATOM 3063 C C . SER A 1 388 ? -12.615 -15.203 10.193 1.00 98.44 388 SER A C 1
ATOM 3065 O O . SER A 1 388 ? -13.821 -15.025 10.357 1.00 98.44 388 SER A O 1
ATOM 3067 N N . LYS A 1 389 ? -12.046 -16.398 10.383 1.00 98.19 389 LYS A N 1
ATOM 3068 C CA . LYS A 1 389 ? -12.799 -17.558 10.857 1.00 98.19 389 LYS A CA 1
ATOM 3069 C C . LYS A 1 389 ? -13.382 -17.327 12.253 1.00 98.19 389 LYS A C 1
ATOM 3071 O O . LYS A 1 389 ? -14.548 -17.633 12.469 1.00 98.19 389 LYS A O 1
ATOM 3076 N N . GLU A 1 390 ? -12.614 -16.750 13.173 1.00 98.12 390 GLU A N 1
ATOM 3077 C CA . GLU A 1 390 ? -13.099 -16.413 14.516 1.00 98.12 390 GLU A CA 1
ATOM 3078 C C . GLU A 1 390 ? -14.273 -15.422 14.472 1.00 98.12 390 GLU A C 1
ATOM 3080 O O . GLU A 1 390 ? -15.298 -15.660 15.110 1.00 98.12 390 GLU A O 1
ATOM 3085 N N . ALA A 1 391 ? -14.174 -14.363 13.667 1.00 98.31 391 ALA A N 1
ATOM 3086 C CA . ALA A 1 391 ? -15.262 -13.410 13.440 1.00 98.31 391 ALA A CA 1
ATOM 3087 C C . ALA A 1 391 ? -16.518 -14.078 12.847 1.00 98.31 391 ALA A C 1
ATOM 3089 O O . ALA A 1 391 ? -17.646 -13.724 13.193 1.00 98.31 391 ALA A O 1
ATOM 3090 N N . ALA A 1 392 ? -16.348 -15.068 11.964 1.00 97.88 392 ALA A N 1
ATOM 3091 C CA . ALA A 1 392 ? -17.464 -15.836 11.422 1.00 97.88 392 ALA A CA 1
ATOM 3092 C C . ALA A 1 392 ? -18.116 -16.745 12.481 1.00 97.88 392 ALA A C 1
ATOM 3094 O O . ALA A 1 392 ? -19.341 -16.747 12.601 1.00 97.88 392 ALA A O 1
ATOM 3095 N N . ASP A 1 393 ? -17.306 -17.468 13.261 1.00 97.75 393 ASP A N 1
ATOM 3096 C CA . ASP A 1 393 ? -17.746 -18.437 14.274 1.00 97.75 393 ASP A CA 1
ATOM 3097 C C . ASP A 1 393 ? -18.365 -17.764 15.519 1.00 97.75 393 ASP A C 1
ATOM 3099 O O . ASP A 1 393 ? -19.159 -18.374 16.239 1.00 97.75 393 ASP A O 1
ATOM 3103 N N . THR A 1 394 ? -17.994 -16.512 15.805 1.00 97.69 394 THR A N 1
ATOM 3104 C CA . THR A 1 394 ? -18.465 -15.747 16.976 1.00 97.69 394 THR A CA 1
ATOM 3105 C C . THR A 1 394 ? -19.542 -14.716 16.651 1.00 97.69 394 THR A C 1
ATOM 3107 O O . THR A 1 394 ? -19.978 -14.004 17.545 1.00 97.69 394 THR A O 1
ATOM 3110 N N . TYR A 1 395 ? -20.031 -14.672 15.409 1.00 96.19 395 TYR A N 1
ATOM 3111 C CA . TYR A 1 395 ? -20.943 -13.634 14.920 1.00 96.19 395 TYR A CA 1
ATOM 3112 C C . TYR A 1 395 ? -22.180 -13.389 15.803 1.00 96.19 395 TYR A C 1
ATOM 3114 O O . TYR A 1 395 ? -22.613 -12.249 15.953 1.00 96.19 395 TYR A O 1
ATOM 3122 N N . ASP A 1 396 ? -22.770 -14.436 16.386 1.00 94.19 396 ASP A N 1
ATOM 3123 C CA . ASP A 1 396 ? -23.963 -14.350 17.247 1.00 94.19 396 ASP A CA 1
ATOM 3124 C C . ASP A 1 396 ? -23.657 -14.199 18.744 1.00 94.19 396 ASP A C 1
ATOM 3126 O O . ASP A 1 396 ? -24.565 -14.302 19.566 1.00 94.19 396 ASP A O 1
ATOM 3130 N N . LYS A 1 397 ? -22.395 -13.964 19.116 1.00 95.00 397 LYS A N 1
ATOM 3131 C CA . LYS A 1 397 ? -21.982 -13.808 20.512 1.00 95.00 397 LYS A CA 1
ATOM 3132 C C . LYS A 1 397 ? -21.835 -12.337 20.893 1.00 95.00 397 LYS A C 1
ATOM 3134 O O . LYS A 1 397 ? -21.268 -11.547 20.143 1.00 95.00 397 LYS A O 1
ATOM 3139 N N . ASP A 1 398 ? -22.280 -11.994 22.099 1.00 90.00 398 ASP A N 1
ATOM 3140 C CA . ASP A 1 398 ? -22.198 -10.628 22.636 1.00 90.00 398 ASP A CA 1
ATOM 3141 C C . ASP A 1 398 ? -20.757 -10.183 22.941 1.00 90.00 398 ASP A C 1
ATOM 3143 O O . ASP A 1 398 ? -20.469 -8.987 22.985 1.00 90.00 398 ASP A O 1
ATOM 3147 N N . ASP A 1 399 ? -19.846 -11.138 23.146 1.00 89.50 399 ASP A N 1
ATOM 3148 C CA . ASP A 1 399 ? -18.424 -10.918 23.424 1.00 89.50 399 ASP A CA 1
ATOM 3149 C C . ASP A 1 399 ? -17.539 -10.997 22.167 1.00 89.50 399 ASP A C 1
ATOM 3151 O O . ASP A 1 399 ? -16.312 -11.059 22.276 1.00 89.50 399 ASP A O 1
ATOM 3155 N N . ALA A 1 400 ? -18.139 -10.973 20.969 1.00 95.38 400 ALA A N 1
ATOM 3156 C CA . ALA A 1 400 ? -17.402 -10.968 19.713 1.00 95.38 400 ALA A CA 1
ATOM 3157 C C . ALA A 1 400 ? -16.433 -9.776 19.644 1.00 95.38 400 ALA A C 1
ATOM 3159 O O . ALA A 1 400 ? -16.823 -8.606 19.709 1.00 95.38 400 ALA A O 1
ATOM 3160 N N . ARG A 1 401 ? -15.146 -10.091 19.488 1.00 96.81 401 ARG A N 1
ATOM 3161 C CA . ARG A 1 401 ? -14.068 -9.102 19.373 1.00 96.81 401 ARG A CA 1
ATOM 3162 C C . ARG A 1 401 ? -13.785 -8.711 17.924 1.00 96.81 401 ARG A C 1
ATOM 3164 O O . ARG A 1 401 ? -13.465 -7.551 17.663 1.00 96.81 401 ARG A O 1
ATOM 3171 N N . TYR A 1 402 ? -13.890 -9.663 16.996 1.00 98.62 402 TYR A N 1
ATOM 3172 C CA . TYR A 1 402 ? -13.556 -9.475 15.585 1.00 98.62 402 TYR A CA 1
ATOM 3173 C C . TYR A 1 402 ? -14.803 -9.467 14.704 1.00 98.62 402 TYR A C 1
ATOM 3175 O O . TYR A 1 402 ? -15.704 -10.283 14.881 1.00 98.62 402 TYR A O 1
ATOM 3183 N N . PHE A 1 403 ? -14.823 -8.569 13.724 1.00 98.75 403 PHE A N 1
ATOM 3184 C CA . PHE A 1 403 ? -15.940 -8.358 12.809 1.00 98.75 403 PHE A CA 1
ATOM 3185 C C . PHE A 1 403 ? -15.441 -8.384 11.367 1.00 98.75 403 PHE A C 1
ATOM 3187 O O . PHE A 1 403 ? -14.410 -7.790 11.056 1.00 98.75 403 PHE A O 1
ATOM 3194 N N . LEU A 1 404 ? -16.181 -9.055 10.484 1.00 98.62 404 LEU A N 1
ATOM 3195 C CA . LEU A 1 404 ? -15.883 -9.083 9.053 1.00 98.62 404 LEU A CA 1
ATOM 3196 C C . LEU A 1 404 ? -16.671 -8.012 8.312 1.00 98.62 404 LEU A C 1
ATOM 3198 O O . LEU A 1 404 ? -17.862 -7.838 8.557 1.00 98.62 404 LEU A O 1
ATOM 3202 N N . GLN A 1 405 ? -16.015 -7.375 7.348 1.00 98.81 405 GLN A N 1
ATOM 3203 C CA . GLN A 1 405 ? -16.649 -6.488 6.382 1.00 98.81 405 GLN A CA 1
ATOM 3204 C C . GLN A 1 405 ? -16.346 -6.981 4.963 1.00 98.81 405 GLN A C 1
ATOM 3206 O O . GLN A 1 405 ? -15.185 -7.063 4.557 1.00 98.81 405 GLN A O 1
ATOM 3211 N N . GLY A 1 406 ? -17.399 -7.330 4.225 1.00 98.69 406 GLY A N 1
ATOM 3212 C CA . GLY A 1 406 ? -17.334 -7.819 2.851 1.00 98.69 406 GLY A CA 1
ATOM 3213 C C . GLY A 1 406 ? -17.182 -6.706 1.815 1.00 98.69 406 GLY A C 1
ATOM 3214 O O . GLY A 1 406 ? -17.472 -5.535 2.089 1.00 98.69 406 GLY A O 1
ATOM 3215 N N . ARG A 1 407 ? -16.735 -7.066 0.608 1.00 98.62 407 ARG A N 1
ATOM 3216 C CA . ARG A 1 407 ? -16.532 -6.125 -0.508 1.00 98.62 407 ARG A CA 1
ATOM 3217 C C . ARG A 1 407 ? -16.786 -6.752 -1.877 1.00 98.62 407 ARG A C 1
ATOM 3219 O O . ARG A 1 407 ? -16.679 -7.959 -2.046 1.00 98.62 407 ARG A O 1
ATOM 3226 N N . ASP A 1 408 ? -17.093 -5.924 -2.866 1.00 98.62 408 ASP A N 1
ATOM 3227 C CA . ASP A 1 408 ? -17.146 -6.321 -4.275 1.00 98.62 408 ASP A CA 1
ATOM 3228 C C . ASP A 1 408 ? -15.918 -5.751 -4.982 1.00 98.62 408 ASP A C 1
ATOM 3230 O O . ASP A 1 408 ? -15.843 -4.550 -5.255 1.00 98.62 408 ASP A O 1
ATOM 3234 N N . GLU A 1 409 ? -14.939 -6.609 -5.263 1.00 98.19 409 GLU A N 1
ATOM 3235 C CA . GLU A 1 409 ? -13.682 -6.192 -5.886 1.00 98.19 409 GLU A CA 1
ATOM 3236 C C . GLU A 1 409 ? -13.861 -5.772 -7.351 1.00 98.19 409 GLU A C 1
ATOM 3238 O O . GLU A 1 409 ? -13.061 -4.983 -7.844 1.00 98.19 409 GLU A O 1
ATOM 3243 N N . ASN A 1 410 ? -14.923 -6.218 -8.038 1.00 98.00 410 ASN A N 1
ATOM 3244 C CA . ASN A 1 410 ? -15.204 -5.790 -9.415 1.00 98.00 410 ASN A CA 1
ATOM 3245 C C . ASN A 1 410 ? -15.688 -4.339 -9.476 1.00 98.00 410 ASN A C 1
ATOM 3247 O O . ASN A 1 410 ? -15.486 -3.641 -10.467 1.00 98.00 410 ASN A O 1
ATOM 3251 N N . LYS A 1 411 ? -16.379 -3.893 -8.424 1.00 97.81 411 LYS A N 1
ATOM 3252 C CA . LYS A 1 411 ? -16.945 -2.540 -8.333 1.00 97.81 411 LYS A CA 1
ATOM 3253 C C . LYS A 1 411 ? -16.108 -1.604 -7.468 1.00 97.81 411 LYS A C 1
ATOM 3255 O O . LYS A 1 411 ? -16.279 -0.391 -7.547 1.00 97.81 411 LYS A O 1
ATOM 3260 N N . GLY A 1 412 ? -15.231 -2.167 -6.642 1.00 97.94 412 GLY A N 1
ATOM 3261 C CA . GLY A 1 412 ? -14.420 -1.448 -5.672 1.00 97.94 412 GLY A CA 1
ATOM 3262 C C . GLY A 1 412 ? -15.266 -0.717 -4.639 1.00 97.94 412 GLY A C 1
ATOM 3263 O O . GLY A 1 412 ? -15.056 0.466 -4.382 1.00 97.94 412 GLY A O 1
ATOM 3264 N N . ILE A 1 413 ? -16.222 -1.439 -4.055 1.00 98.31 413 ILE A N 1
ATOM 3265 C CA . ILE A 1 413 ? -17.103 -0.953 -2.990 1.00 98.31 413 ILE A CA 1
ATOM 3266 C C . ILE A 1 413 ? -17.199 -1.992 -1.875 1.00 98.31 413 ILE A C 1
ATOM 3268 O O . ILE A 1 413 ? -16.978 -3.183 -2.103 1.00 98.31 413 ILE A O 1
ATOM 3272 N N . LEU A 1 414 ? -17.576 -1.553 -0.677 1.00 98.69 414 LEU A N 1
ATOM 3273 C CA . LEU A 1 414 ? -18.005 -2.469 0.376 1.00 98.69 414 LEU A CA 1
ATOM 3274 C C . LEU A 1 414 ? -19.373 -3.082 0.042 1.00 98.69 414 LEU A C 1
ATOM 3276 O O . LEU A 1 414 ? -20.120 -2.570 -0.795 1.00 98.69 414 LEU A O 1
ATOM 3280 N N . LEU A 1 415 ? -19.696 -4.191 0.701 1.00 98.31 415 LEU A N 1
ATOM 3281 C CA . LEU A 1 415 ? -20.998 -4.847 0.621 1.00 98.31 415 LEU A CA 1
ATOM 3282 C C . LEU A 1 415 ? -21.712 -4.777 1.966 1.00 98.31 415 LEU A C 1
ATOM 3284 O O . LEU A 1 415 ? -21.077 -4.856 3.012 1.00 98.31 415 LEU A O 1
ATOM 3288 N N . HIS A 1 416 ? -23.044 -4.717 1.936 1.00 98.25 416 HIS A N 1
ATOM 3289 C CA . HIS A 1 416 ? -23.867 -4.869 3.137 1.00 98.25 416 HIS A CA 1
ATOM 3290 C C . HIS A 1 416 ? -23.881 -6.336 3.582 1.00 98.25 416 HIS A C 1
ATOM 3292 O O . HIS A 1 416 ? -24.840 -7.067 3.357 1.00 98.25 416 HIS A O 1
ATOM 3298 N N . GLY A 1 417 ? -22.761 -6.785 4.144 1.00 97.94 417 GLY A N 1
ATOM 3299 C CA . GLY A 1 417 ? -22.515 -8.179 4.486 1.00 97.94 417 GLY A CA 1
ATOM 3300 C C . GLY A 1 417 ? -21.049 -8.455 4.805 1.00 97.94 417 GLY A C 1
ATOM 3301 O O . GLY A 1 417 ? -20.210 -7.553 4.839 1.00 97.94 417 GLY A O 1
ATOM 3302 N N . ARG A 1 418 ? -20.743 -9.729 5.052 1.00 98.19 418 ARG A N 1
ATOM 3303 C CA . ARG A 1 418 ? -19.397 -10.196 5.435 1.00 98.19 418 ARG A CA 1
ATOM 3304 C C . ARG A 1 418 ? -18.674 -10.863 4.271 1.00 98.19 418 ARG A C 1
ATOM 3306 O O . ARG A 1 418 ? -17.454 -11.005 4.293 1.00 98.19 418 ARG A O 1
ATOM 3313 N N . GLU A 1 419 ? -19.440 -11.309 3.288 1.00 98.50 419 GLU A N 1
ATOM 3314 C CA . GLU A 1 419 ? -18.996 -12.021 2.109 1.00 98.50 419 GLU A CA 1
ATOM 3315 C C . GLU A 1 419 ? -18.346 -11.075 1.098 1.00 98.50 419 GLU A C 1
ATOM 3317 O O . GLU A 1 419 ? -18.760 -9.926 0.940 1.00 98.50 419 GLU A O 1
ATOM 3322 N N . THR A 1 420 ? -17.348 -11.578 0.379 1.00 98.62 420 THR A N 1
ATOM 3323 C CA . THR A 1 420 ? -16.623 -10.829 -0.648 1.00 98.62 420 THR A CA 1
ATOM 3324 C C . THR A 1 420 ? -16.804 -11.471 -2.011 1.00 98.62 420 THR A C 1
ATOM 3326 O O . THR A 1 420 ? -16.684 -12.686 -2.152 1.00 98.62 420 THR A O 1
ATOM 3329 N N . ILE A 1 421 ? -17.053 -10.643 -3.024 1.00 98.62 421 ILE A N 1
ATOM 3330 C CA . ILE A 1 421 ? -16.990 -11.034 -4.433 1.00 98.62 421 ILE A CA 1
ATOM 3331 C C . ILE A 1 421 ? -15.587 -10.680 -4.927 1.00 98.62 421 ILE A C 1
ATOM 3333 O O . ILE A 1 421 ? -15.236 -9.502 -5.032 1.00 98.62 421 ILE A O 1
ATOM 3337 N N . LEU A 1 422 ? -14.773 -11.703 -5.191 1.00 97.56 422 LEU A N 1
ATOM 3338 C CA . LEU A 1 422 ? -13.411 -11.531 -5.700 1.00 97.56 422 LEU A CA 1
ATOM 3339 C C . LEU A 1 422 ? -13.418 -10.994 -7.136 1.00 97.56 422 LEU A C 1
ATOM 3341 O O . LEU A 1 422 ? -14.352 -11.237 -7.904 1.00 97.56 422 LEU A O 1
ATOM 3345 N N . LEU A 1 423 ? -12.347 -10.294 -7.510 1.00 97.06 423 LEU A N 1
ATOM 3346 C CA . LEU A 1 423 ? -12.203 -9.740 -8.853 1.00 97.06 423 LEU A CA 1
ATOM 3347 C C . LEU A 1 423 ? -12.325 -10.842 -9.921 1.00 97.06 423 LEU A C 1
ATOM 3349 O O . LEU A 1 423 ? -11.732 -11.914 -9.799 1.00 97.06 423 LEU A O 1
ATOM 3353 N N . GLY A 1 424 ? -13.120 -10.587 -10.961 1.00 96.81 424 GLY A N 1
ATOM 3354 C CA . GLY A 1 424 ? -13.413 -11.543 -12.031 1.00 96.81 424 GLY A CA 1
ATOM 3355 C C . GLY A 1 424 ? -14.378 -12.669 -11.636 1.00 96.81 424 GLY A C 1
ATOM 3356 O O . GLY A 1 424 ? -14.633 -13.562 -12.445 1.00 96.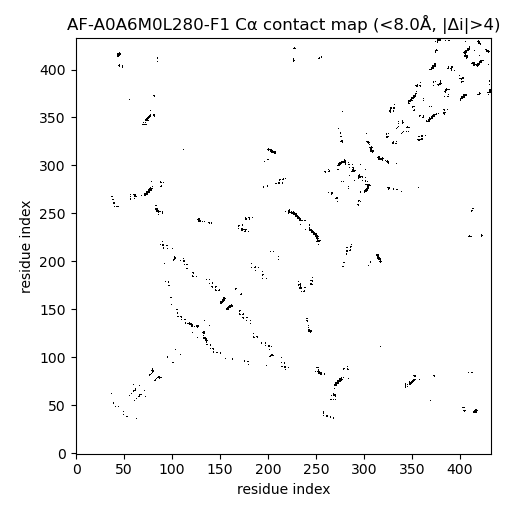81 424 GLY A O 1
ATOM 3357 N N . LYS A 1 425 ? -14.919 -12.661 -10.411 1.00 97.12 425 LYS A N 1
ATOM 3358 C CA . LYS A 1 425 ? -15.927 -13.617 -9.928 1.00 97.12 425 LYS A CA 1
ATOM 3359 C C . LYS A 1 425 ? -17.280 -12.937 -9.740 1.00 97.12 425 LYS A C 1
ATOM 3361 O O . LYS A 1 425 ? -17.375 -11.716 -9.649 1.00 97.12 425 LYS A O 1
ATOM 3366 N N . THR A 1 426 ? -18.329 -13.751 -9.682 1.00 96.19 426 THR A N 1
ATOM 3367 C CA . THR A 1 426 ? -19.715 -13.318 -9.432 1.00 96.19 426 THR A CA 1
ATOM 3368 C C . THR A 1 426 ? -20.278 -13.857 -8.120 1.00 96.19 426 THR A C 1
ATOM 3370 O O . THR A 1 426 ? -21.232 -13.294 -7.591 1.00 96.19 426 THR A O 1
ATOM 3373 N N . GLU A 1 427 ? -19.712 -14.947 -7.602 1.00 96.88 427 GLU A N 1
ATOM 3374 C CA . GLU A 1 427 ? -20.132 -15.559 -6.345 1.00 96.88 427 GLU A CA 1
ATOM 3375 C C . GLU A 1 427 ? -19.458 -14.864 -5.162 1.00 96.88 427 GLU A C 1
ATOM 3377 O O . GLU A 1 427 ? -18.271 -14.537 -5.209 1.00 96.88 427 GLU A O 1
ATOM 3382 N N . ALA A 1 428 ? -20.237 -14.635 -4.105 1.00 97.69 428 ALA A N 1
ATOM 3383 C CA . ALA A 1 428 ? -19.740 -14.088 -2.856 1.00 97.69 428 ALA A CA 1
ATOM 3384 C C . ALA A 1 428 ? -19.277 -15.226 -1.937 1.00 97.69 428 ALA A C 1
ATOM 3386 O O . ALA A 1 428 ? -19.983 -16.221 -1.754 1.00 97.69 428 ALA A O 1
ATOM 3387 N N . GLU A 1 429 ? -18.102 -15.068 -1.339 1.00 98.19 429 GLU A N 1
ATOM 3388 C CA . GLU A 1 429 ? -17.500 -16.048 -0.440 1.00 98.19 429 GLU A CA 1
ATOM 3389 C C . GLU A 1 429 ? -17.344 -15.454 0.961 1.00 98.19 429 GLU A C 1
ATOM 3391 O O . GLU A 1 429 ? -16.967 -14.295 1.110 1.00 98.19 429 GLU A O 1
ATOM 3396 N N . LEU A 1 430 ? -17.623 -16.237 2.007 1.00 98.06 430 LEU A N 1
ATOM 3397 C CA . LEU A 1 430 ? -17.417 -15.793 3.391 1.00 98.06 430 LEU A CA 1
ATOM 3398 C C . LEU A 1 430 ? -16.004 -16.112 3.885 1.00 98.06 430 LEU A C 1
ATOM 3400 O O . LEU A 1 430 ? -15.337 -15.268 4.472 1.00 98.06 430 LEU A O 1
ATOM 3404 N N . LEU A 1 431 ? -15.558 -17.343 3.665 1.00 96.75 431 LEU A N 1
ATOM 3405 C CA . LEU A 1 431 ? -14.251 -17.847 4.068 1.00 96.75 431 LEU A CA 1
ATOM 3406 C C . LEU A 1 431 ? -13.681 -18.667 2.920 1.00 96.75 431 LEU A C 1
ATOM 3408 O O . LEU A 1 431 ? -14.435 -19.250 2.136 1.00 96.75 431 LEU A O 1
ATOM 3412 N N . LYS A 1 432 ? -12.351 -18.749 2.861 1.00 90.56 432 LYS A N 1
ATOM 3413 C CA . LYS A 1 432 ? -11.683 -19.641 1.920 1.00 90.56 432 LYS A CA 1
ATOM 3414 C C . LYS A 1 432 ? -12.065 -21.086 2.253 1.00 90.56 432 LYS A C 1
ATOM 3416 O O . LYS A 1 432 ? -11.919 -21.492 3.407 1.00 90.56 432 LYS A O 1
ATOM 3421 N N . LYS A 1 433 ? -12.597 -21.798 1.258 1.00 75.25 433 LYS A N 1
ATOM 3422 C CA . LYS A 1 433 ? -12.982 -23.211 1.366 1.00 75.25 433 LYS A CA 1
ATOM 3423 C C . LYS A 1 433 ? -11.782 -24.123 1.573 1.00 75.25 433 LYS A C 1
ATOM 3425 O O . LYS A 1 433 ? -10.706 -23.808 1.010 1.00 75.25 433 LYS A O 1
#